Protein AF-0000000084917256 (afdb_homodimer)

Sequence (448 aa):
MGSKNKLKRFNENATFSNVIQPTREEVVNGELEMRGKWNKEFFKNNNPIVLELGCGKGEYTVGLAEKYPEKNFIGIDIKGARFWRGAKTAVENNMNNVGFLRTQIELIEHCFAENEVDEIWITFPDPQIKYKRTKHRMTNAAFLQRYKKILKPNGLMHLKTDSEFMHGYTLGLLHGEGHEVLYANHNVYKNEGAPEVVTSIQTFYEKQYLEINKPITYIQFKIKMGSKNKLKRFNENATFSNVIQPTREEVVNGELEMRGKWNKEFFKNNNPIVLELGCGKGEYTVGLAEKYPEKNFIGIDIKGARFWRGAKTAVENNMNNVGFLRTQIELIEHCFAENEVDEIWITFPDPQIKYKRTKHRMTNAAFLQRYKKILKPNGLMHLKTDSEFMHGYTLGLLHGEGHEVLYANHNVYKNEGAPEVVTSIQTFYEKQYLEINKPITYIQFKIK

Secondary structure (DSSP, 8-state):
-HHHHHHHHHHHHTT-TTEE---HHHHHTT--TTTT-IIIIII-S---EEEEES-TTSHHHHHHHHH-TTSEEEEEES-GGGGHHHHHHHHHTT-TTEEEEES-GGGHHHHS-TT-EEEEEEES-----SGGGGGG-TTSHHHHHHHHHHEEEEEEEEEEES-HHHHHHHHHHHHHHT-EEEEEES-TTTSTT--HHHHH---HHHHHHHHTT---EEEEEE--/-HHHHHHHHHHHHTT-TTEE---HHHHHTT--TTTT-IIIIII-S---EEEEES-TTSHHHHHHHHH-TTSEEEEEES-GGGGHHHHHHHHHTT-TTEEEEES-GGGHHHHS-TT-EEEEEEES-----SGGGGGG-TTSHHHHHHHHHHEEEEEEEEEEES-HHHHHHHHHHHHHHT-EEEEEES-TTTSTT--HHHHH---HHHHHHHHTT---EEEEEE--

Nearest PDB structures (foldseek):
  1yzh-assembly1_A  TM=9.247E-01  e=1.009E-20  Streptococcus pneumoniae
  7nzj-assembly3_E  TM=9.038E-01  e=6.816E-20  Bacillus subtilis subsp. subtilis str. 168
  3dxz-assembly1_A  TM=8.456E-01  e=1.401E-15  Escherichia coli K-12
  3dxy-assembly1_A  TM=8.171E-01  e=1.494E-15  Escherichia coli K-12
  8cti-assembly1_A  TM=7.854E-01  e=2.119E-12  Homo sapiens

Foldseek 3Di:
DVVVLLVVLLVVLVVFLQEAEDDPCCLVVLNQPCAAPCQCPQLNHDAAEEEEEQCFLVQLQLVVCVVCVSHAYEYEEQRSSRNSNVRVVCVVVVRSRYHYYHDDLLSVLSNYAFQRHQEYEYAADDLLLDPVCLVVGCLHPSNLVSVNRRHHDVGKYKYKHLDPSSLVVNVVRCVVVVWFWPDKDFAPVPDDDDDPSNVVRADPVRVVCVVVPRGIIMTMTGDD/DVVVLLVVLVVVLVVFLQEAEDDPCCLVVLNQPCAAPCQCPQLNHDAAEEEEEQCFLVQLQLLVCVVCVSHAYEYEEQRSSRNSNVRVVCVVVVRSRYHYYHDDLLSVLSNYAFQRHQEYEYAADDLLLDPVCLVVGCLHPSNLVSVNRRHHDVRKYKYKHLDPSSLVVNVVRCVVVVWFWPDKDFAPVPDDDDDPSNVVRADPVRVVCVVVPRGIIMTMTGGD

InterPro domains:
  IPR003358 tRNA (guanine-N-7) methyltransferase, Trmb type [PF02390] (47-216)
  IPR003358 tRNA (guanine-N-7) methyltransferase, Trmb type [PS51625] (7-223)
  IPR003358 tRNA (guanine-N-7) methyltransferase, Trmb type [PTHR23417] (37-216)
  IPR003358 tRNA (guanine-N-7) methyltransferase, Trmb type [TIGR00091] (37-217)
  IPR029063 S-adenosyl-L-methionine-dependent methyltransferase superfamily [G3DSA:3.40.50.150] (6-223)
  IPR029063 S-adenosyl-L-methionine-dependent methyltransferase superfamily [SSF53335] (41-216)
  IPR055361 tRNA (guanine-N(7)-)-methyltransferase TrmB, bacteria [MF_01057] (8-224)

Solvent-accessible surface area (backbone atoms only — not comparable to full-atom values): 23284 Å² total; per-residue (Å²): 110,71,65,64,55,39,53,51,37,42,56,50,41,73,69,38,89,47,45,47,71,63,53,70,66,38,34,77,69,62,60,49,77,48,40,72,28,45,38,63,71,71,54,64,46,86,50,53,33,32,36,27,48,60,31,49,44,15,54,58,43,51,47,48,27,70,75,36,71,74,32,28,27,36,22,27,25,63,58,52,46,41,28,32,60,28,51,49,51,33,58,76,67,68,45,70,36,51,36,35,38,31,43,59,75,92,48,47,58,46,56,37,29,72,49,58,30,40,33,40,35,37,52,57,66,72,54,46,78,54,62,92,38,46,89,68,23,77,69,32,72,71,45,47,55,43,50,53,51,19,28,25,91,83,23,41,38,36,42,37,33,65,46,50,32,44,54,19,20,42,54,15,25,34,58,40,60,62,35,48,74,77,44,62,38,72,27,51,91,81,43,86,84,58,61,64,70,71,73,71,54,74,41,77,66,52,53,57,38,50,73,72,68,47,51,42,26,38,38,35,32,32,83,116,110,72,65,64,54,39,53,50,37,42,56,50,39,74,70,39,88,46,46,44,72,62,52,72,64,38,34,77,69,61,60,48,77,49,38,72,26,46,39,63,71,71,52,64,45,86,50,53,33,33,38,27,50,60,30,50,45,15,53,60,42,51,47,49,29,70,76,35,71,76,30,28,26,35,22,28,25,64,56,52,49,42,28,32,62,28,52,50,51,33,59,76,66,68,44,68,35,52,36,36,38,31,42,58,73,93,48,45,56,47,56,37,29,73,50,58,31,40,33,41,35,37,53,57,67,71,54,46,78,53,62,92,37,45,88,70,24,78,69,33,72,70,45,47,54,43,49,53,50,20,29,25,94,84,23,42,38,34,40,36,34,65,46,50,31,43,54,19,19,43,53,16,24,35,59,39,61,61,36,48,73,77,42,64,40,73,26,50,90,81,44,85,84,59,62,63,69,72,73,72,56,73,41,76,67,52,52,57,37,50,75,71,69,46,50,40,25,40,38,33,32,32,83,116

Structure (mmCIF, N/CA/C/O backbone):
data_AF-0000000084917256-model_v1
#
loop_
_entity.id
_entity.type
_entity.pdbx_description
1 polymer 'tRNA (guanine-N(7)-)-methyltransferase'
#
loop_
_atom_site.group_PDB
_atom_site.id
_atom_site.type_symbol
_atom_site.label_atom_id
_atom_site.label_alt_id
_atom_site.label_comp_id
_atom_site.label_asym_id
_atom_site.label_entity_id
_atom_site.label_seq_id
_atom_site.pdbx_PDB_ins_code
_atom_site.Cartn_x
_atom_site.Cartn_y
_atom_site.Cartn_z
_atom_site.occupancy
_atom_site.B_iso_or_equiv
_atom_site.auth_seq_id
_atom_site.auth_comp_id
_atom_site.auth_asym_id
_atom_site.auth_atom_id
_atom_site.pdbx_PDB_model_num
ATOM 1 N N . MET A 1 1 ? -22.266 -17.672 -28.031 1 54 1 MET A N 1
ATOM 2 C CA . MET A 1 1 ? -21.016 -18.141 -28.625 1 54 1 MET A CA 1
ATOM 3 C C . MET A 1 1 ? -19.922 -18.234 -27.578 1 54 1 MET A C 1
ATOM 5 O O . MET A 1 1 ? -19.188 -19.234 -27.516 1 54 1 MET A O 1
ATOM 9 N N . GLY A 1 2 ? -19.906 -17.297 -26.625 1 59.81 2 GLY A N 1
ATOM 10 C CA . GLY A 1 2 ? -18.953 -17.312 -25.531 1 59.81 2 GLY A CA 1
ATOM 11 C C . GLY A 1 2 ? -19.156 -18.469 -24.578 1 59.81 2 GLY A C 1
ATOM 12 O O . GLY A 1 2 ? -18.188 -19.156 -24.219 1 59.81 2 GLY A O 1
ATOM 13 N N . SER A 1 3 ? -20.469 -18.781 -24.328 1 68.38 3 SER A N 1
ATOM 14 C CA . SER A 1 3 ? -20.766 -19.828 -23.344 1 68.38 3 SER A CA 1
ATOM 15 C C . SER A 1 3 ? -20.5 -21.219 -23.906 1 68.38 3 SER A C 1
ATOM 17 O O . SER A 1 3 ? -19.938 -22.062 -23.203 1 68.38 3 SER A O 1
ATOM 19 N N . LYS A 1 4 ? -20.891 -21.422 -25.188 1 68.56 4 LYS A N 1
ATOM 20 C CA . LYS A 1 4 ? -20.703 -22.703 -25.844 1 68.56 4 LYS A CA 1
ATOM 21 C C . LYS A 1 4 ? -19.219 -23.062 -25.969 1 68.56 4 LYS A C 1
ATOM 23 O O . LYS A 1 4 ? -18.828 -24.203 -25.734 1 68.56 4 LYS A O 1
ATOM 28 N N . ASN A 1 5 ? -18.312 -22.219 -26.281 1 77.62 5 ASN A N 1
ATOM 29 C CA . ASN A 1 5 ? -16.859 -22.391 -26.359 1 77.62 5 ASN A CA 1
ATOM 30 C C . ASN A 1 5 ? -16.25 -22.656 -25 1 77.62 5 ASN A C 1
ATOM 32 O O . ASN A 1 5 ? -15.32 -23.453 -24.859 1 77.62 5 ASN A O 1
ATOM 36 N N . LYS A 1 6 ? -16.812 -22.047 -24.047 1 76.44 6 LYS A N 1
ATOM 37 C CA . LYS A 1 6 ? -16.344 -22.234 -22.672 1 76.44 6 LYS A CA 1
ATOM 38 C C . LYS A 1 6 ? -16.562 -23.672 -22.219 1 76.44 6 LYS A C 1
ATOM 40 O O . LYS A 1 6 ? -15.672 -24.281 -21.609 1 76.44 6 LYS A O 1
ATOM 45 N N . LEU A 1 7 ? -17.656 -24.188 -22.438 1 77.75 7 LEU A N 1
ATOM 46 C CA . LEU A 1 7 ? -17.984 -25.562 -22.031 1 77.75 7 LEU A CA 1
ATOM 47 C C . LEU A 1 7 ? -17.094 -26.562 -22.766 1 77.75 7 LEU A C 1
ATOM 49 O O . LEU A 1 7 ? -16.672 -27.562 -22.172 1 77.75 7 LEU A O 1
ATOM 53 N N . LYS A 1 8 ? -16.891 -26.359 -23.953 1 82.25 8 LYS A N 1
ATOM 54 C CA . LYS A 1 8 ? -16.016 -27.234 -24.734 1 82.25 8 LYS A CA 1
ATOM 55 C C . LYS A 1 8 ? -14.609 -27.266 -24.172 1 82.25 8 LYS A C 1
ATOM 57 O O . LYS A 1 8 ? -14.023 -28.328 -24 1 82.25 8 LYS A O 1
ATOM 62 N N . ARG A 1 9 ? -14.062 -26.172 -23.922 1 82.88 9 ARG A N 1
ATOM 63 C CA . ARG A 1 9 ? -12.727 -26.078 -23.344 1 82.88 9 ARG A CA 1
ATOM 64 C C . ARG A 1 9 ? -12.672 -26.766 -21.984 1 82.88 9 ARG A C 1
ATOM 66 O O . ARG A 1 9 ? -11.703 -27.484 -21.688 1 82.88 9 ARG A O 1
ATOM 73 N N . PHE A 1 10 ? -13.727 -26.516 -21.266 1 82.94 10 PHE A N 1
ATOM 74 C CA . PHE A 1 10 ? -13.797 -27.125 -19.938 1 82.94 10 PHE A CA 1
ATOM 75 C C . PHE A 1 10 ? -13.758 -28.656 -20.047 1 82.94 10 PHE A C 1
ATOM 77 O O . PHE A 1 10 ? -13.023 -29.312 -19.312 1 82.94 10 PHE A O 1
ATOM 84 N N . ASN A 1 11 ? -14.461 -29.109 -20.953 1 83.69 11 ASN A N 1
ATOM 85 C CA . ASN A 1 11 ? -14.508 -30.547 -21.141 1 83.69 11 ASN A CA 1
ATOM 86 C C . ASN A 1 11 ? -13.188 -31.094 -21.672 1 83.69 11 ASN A C 1
ATOM 88 O O . ASN A 1 11 ? -12.766 -32.188 -21.281 1 83.69 11 ASN A O 1
ATOM 92 N N . GLU A 1 12 ? -12.609 -30.406 -22.5 1 85.81 12 GLU A N 1
ATOM 93 C CA . GLU A 1 12 ? -11.328 -30.844 -23.047 1 85.81 12 GLU A CA 1
ATOM 94 C C . GLU A 1 12 ? -10.242 -30.859 -21.984 1 85.81 12 GLU A C 1
ATOM 96 O O . GLU A 1 12 ? -9.32 -31.688 -22.047 1 85.81 12 GLU A O 1
ATOM 101 N N . ASN A 1 13 ? -10.312 -29.938 -21.078 1 86 13 ASN A N 1
ATOM 102 C CA . ASN A 1 13 ? -9.359 -29.922 -19.969 1 86 13 ASN A CA 1
ATOM 103 C C . ASN A 1 13 ? -9.297 -31.281 -19.281 1 86 13 ASN A C 1
ATOM 105 O O . ASN A 1 13 ? -8.227 -31.703 -18.844 1 86 13 ASN A O 1
ATOM 109 N N . ALA A 1 14 ? -10.445 -31.859 -19.203 1 85.88 14 ALA A N 1
ATOM 110 C CA . ALA A 1 14 ? -10.531 -33.125 -18.484 1 85.88 14 ALA A CA 1
ATOM 111 C C . ALA A 1 14 ? -9.742 -34.219 -19.203 1 85.88 14 ALA A C 1
ATOM 113 O O . ALA A 1 14 ? -9.398 -35.25 -18.594 1 85.88 14 ALA A O 1
ATOM 114 N N . THR A 1 15 ? -9.383 -33.969 -20.406 1 88 15 THR A N 1
ATOM 115 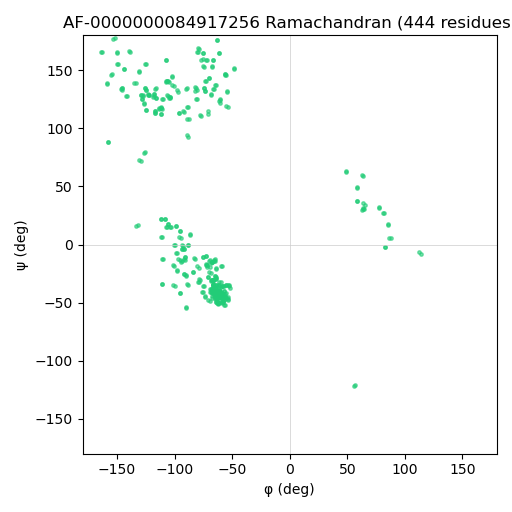C CA . THR A 1 15 ? -8.688 -34.969 -21.188 1 88 15 THR A CA 1
ATOM 116 C C . THR A 1 15 ? -7.176 -34.781 -21.109 1 88 15 THR A C 1
ATOM 118 O O . THR A 1 15 ? -6.402 -35.656 -21.5 1 88 15 THR A O 1
ATOM 121 N N . PHE A 1 16 ? -6.781 -33.688 -20.625 1 92.31 16 PHE A N 1
ATOM 122 C CA . PHE A 1 16 ? -5.355 -33.375 -20.562 1 92.31 16 PHE A CA 1
ATOM 123 C C . PHE A 1 16 ? -4.715 -34.062 -19.344 1 92.31 16 PHE A C 1
ATOM 125 O O . PHE A 1 16 ? -5.238 -33.969 -18.234 1 92.31 16 PHE A O 1
ATOM 132 N N . SER A 1 17 ? -3.594 -34.688 -19.562 1 93 17 SER A N 1
ATOM 133 C CA . SER A 1 17 ? -2.879 -35.375 -18.484 1 93 17 SER A CA 1
ATOM 134 C C . SER A 1 17 ? -2.254 -34.344 -17.531 1 93 17 SER A C 1
ATOM 136 O O . SER A 1 17 ? -1.894 -34.719 -16.406 1 93 17 SER A O 1
ATOM 138 N N . ASN A 1 18 ? -2.096 -33.156 -17.969 1 97.38 18 ASN A N 1
ATOM 139 C CA . ASN A 1 18 ? -1.407 -32.156 -17.156 1 97.38 18 ASN A CA 1
ATOM 140 C C . ASN A 1 18 ? -2.395 -31.25 -16.422 1 97.38 18 ASN A C 1
ATOM 142 O O . ASN A 1 18 ? -2.033 -30.156 -15.977 1 97.38 18 ASN A O 1
ATOM 146 N N . VAL A 1 19 ? -3.693 -31.672 -16.344 1 97.56 19 VAL A N 1
ATOM 147 C CA . VAL A 1 19 ? -4.719 -30.875 -15.688 1 97.56 19 VAL A CA 1
ATOM 148 C C . VAL A 1 19 ? -5.359 -31.688 -14.562 1 97.56 19 VAL A C 1
ATOM 150 O O . VAL A 1 19 ? -5.727 -32.844 -14.758 1 97.56 19 VAL A O 1
ATOM 153 N N . ILE A 1 20 ? -5.402 -31.125 -13.43 1 97.12 20 ILE A N 1
ATOM 154 C CA . ILE A 1 20 ? -6.105 -31.703 -12.281 1 97.12 20 ILE A CA 1
ATOM 155 C C . ILE A 1 20 ? -7.266 -30.781 -11.883 1 97.12 20 ILE A C 1
ATOM 157 O O . ILE A 1 20 ? -7.074 -29.594 -11.664 1 97.12 20 ILE A O 1
ATOM 161 N N . GLN A 1 21 ? -8.5 -31.312 -11.805 1 96 21 GLN A N 1
ATOM 162 C CA . GLN A 1 21 ? -9.688 -30.516 -11.508 1 96 21 GLN A CA 1
ATOM 163 C C . GLN A 1 21 ? -10.508 -31.172 -10.391 1 96 21 GLN A C 1
ATOM 165 O O . GLN A 1 21 ? -11.641 -31.609 -10.625 1 96 21 GLN A O 1
ATOM 170 N N . PRO A 1 22 ? -10.023 -31.094 -9.234 1 96.25 22 PRO A N 1
ATOM 171 C CA . PRO A 1 22 ? -10.797 -31.656 -8.125 1 96.25 22 PRO A CA 1
ATOM 172 C C . PRO A 1 22 ? -12.023 -30.797 -7.777 1 96.25 22 PRO A C 1
ATOM 174 O O . PRO A 1 22 ? -12.062 -29.609 -8.094 1 96.25 22 PRO A O 1
ATOM 177 N N . THR A 1 23 ? -13.062 -31.453 -7.086 1 95.44 23 THR A N 1
ATOM 178 C CA . THR A 1 23 ? -14.156 -30.688 -6.488 1 95.44 23 THR A CA 1
ATOM 179 C C . THR A 1 23 ? -13.695 -30 -5.199 1 95.44 23 THR A C 1
ATOM 181 O O . THR A 1 23 ? -12.703 -30.406 -4.598 1 95.44 23 THR A O 1
ATOM 184 N N . ARG A 1 24 ? -14.445 -29.016 -4.883 1 95.62 24 ARG A N 1
ATOM 185 C CA . ARG A 1 24 ? -14.164 -28.344 -3.617 1 95.62 24 ARG A CA 1
ATOM 186 C C . ARG A 1 24 ? -14.188 -29.344 -2.459 1 95.62 24 ARG A C 1
ATOM 188 O O . ARG A 1 24 ? -13.328 -29.281 -1.574 1 95.62 24 ARG A O 1
ATOM 195 N N . GLU A 1 25 ? -15.094 -30.219 -2.416 1 96 25 GLU A N 1
ATOM 196 C CA . GLU A 1 25 ? -15.25 -31.219 -1.363 1 96 25 GLU A CA 1
ATOM 197 C C . GLU A 1 25 ? -14.031 -32.156 -1.292 1 96 25 GLU A C 1
ATOM 199 O O . GLU A 1 25 ? -13.547 -32.438 -0.203 1 96 25 GLU A O 1
ATOM 204 N N . GLU A 1 26 ? -13.578 -32.531 -2.426 1 96.31 26 GLU A N 1
ATOM 205 C CA . GLU A 1 26 ? -12.398 -33.375 -2.473 1 96.31 26 GLU A CA 1
ATOM 206 C C . GLU A 1 26 ? -11.188 -32.688 -1.853 1 96.31 26 GLU A C 1
ATOM 208 O O . GLU A 1 26 ? -10.414 -33.312 -1.124 1 96.31 26 GLU A O 1
ATOM 213 N N . VAL A 1 27 ? -11.055 -31.406 -2.125 1 96.62 27 VAL A N 1
ATOM 214 C CA . VAL A 1 27 ? -9.914 -30.641 -1.64 1 96.62 27 VAL A CA 1
ATOM 215 C C . VAL A 1 27 ? -10.031 -30.453 -0.129 1 96.62 27 VAL A C 1
ATOM 217 O O . VAL A 1 27 ? -9.094 -30.766 0.614 1 96.62 27 VAL A O 1
ATOM 220 N N . VAL A 1 28 ? -11.172 -30.062 0.343 1 96.06 28 VAL A N 1
ATOM 221 C CA . VAL A 1 28 ? -11.398 -29.734 1.747 1 96.06 28 VAL A CA 1
ATOM 222 C C . VAL A 1 28 ? -11.312 -31 2.596 1 96.06 28 VAL A C 1
ATOM 224 O O . VAL A 1 28 ? -10.82 -30.969 3.727 1 96.06 28 VAL A O 1
ATOM 227 N N . ASN A 1 29 ? -11.695 -32.125 2.025 1 95.81 29 ASN A N 1
ATOM 228 C CA . ASN A 1 29 ? -11.711 -33.375 2.764 1 95.81 29 ASN A CA 1
ATOM 229 C C . ASN A 1 29 ? -10.367 -34.094 2.691 1 95.81 29 ASN A C 1
ATOM 231 O O . ASN A 1 29 ? -10.211 -35.188 3.203 1 95.81 29 ASN A O 1
ATOM 235 N N . GLY A 1 30 ? -9.492 -33.531 2.023 1 93.38 30 GLY A N 1
ATOM 236 C CA . GLY A 1 30 ? -8.164 -34.094 1.937 1 93.38 30 GLY A CA 1
ATOM 237 C C . GLY A 1 30 ? -8.094 -35.281 0.975 1 93.38 30 GLY A C 1
ATOM 238 O O . GLY A 1 30 ? -7.293 -36.188 1.168 1 93.38 30 GLY A O 1
ATOM 239 N N . GLU A 1 31 ? -8.898 -35.25 -0.053 1 92.12 31 GLU A N 1
ATOM 240 C CA . GLU A 1 31 ? -8.984 -36.375 -0.977 1 92.12 31 GLU A CA 1
ATOM 241 C C . GLU A 1 31 ? -8.172 -36.125 -2.24 1 92.12 31 GLU A C 1
ATOM 243 O O . GLU A 1 31 ? -8.094 -36.969 -3.121 1 92.12 31 GLU A O 1
ATOM 248 N N . LEU A 1 32 ? -7.547 -35 -2.35 1 94.88 32 LEU A N 1
ATOM 249 C CA . LEU A 1 32 ? -6.664 -34.781 -3.484 1 94.88 32 LEU A CA 1
ATOM 250 C C . LEU A 1 32 ? -5.402 -35.625 -3.383 1 94.88 32 LEU A C 1
ATOM 252 O O . LEU A 1 32 ? -4.531 -35.344 -2.551 1 94.88 32 LEU A O 1
ATOM 256 N N . GLU A 1 33 ? -5.191 -36.531 -4.227 1 92.69 33 GLU A N 1
ATOM 257 C CA . GLU A 1 33 ? -4.129 -37.531 -4.164 1 92.69 33 GLU A CA 1
ATOM 258 C C . GLU A 1 33 ? -2.762 -36.906 -4.391 1 92.69 33 GLU A C 1
ATOM 260 O O . GLU A 1 33 ? -1.751 -37.406 -3.885 1 92.69 33 GLU A O 1
ATOM 265 N N . MET A 1 34 ? -2.746 -35.812 -5.027 1 95.75 34 MET A N 1
ATOM 266 C CA . MET A 1 34 ? -1.479 -35.219 -5.426 1 95.75 34 MET A CA 1
ATOM 267 C C . MET A 1 34 ? -0.834 -34.469 -4.25 1 95.75 34 MET A C 1
ATOM 269 O O . MET A 1 34 ? 0.359 -34.188 -4.281 1 95.75 34 MET A O 1
ATOM 273 N N . ARG A 1 35 ? -1.584 -34.125 -3.225 1 97.31 35 ARG A N 1
ATOM 274 C CA . ARG A 1 35 ? -1.046 -33.375 -2.078 1 97.31 35 ARG A CA 1
ATOM 275 C C . ARG A 1 35 ? 0.147 -34.125 -1.477 1 97.31 35 ARG A C 1
ATOM 277 O O . ARG A 1 35 ? 0.017 -35.25 -1.023 1 97.31 35 ARG A O 1
ATOM 284 N N . GLY A 1 36 ? 1.299 -33.531 -1.47 1 97.69 36 GLY A N 1
ATOM 285 C CA . GLY A 1 36 ? 2.521 -34.125 -0.964 1 97.69 36 GLY A CA 1
ATOM 286 C C . GLY A 1 36 ? 3.209 -35.031 -1.978 1 97.69 36 GLY A C 1
ATOM 287 O O . GLY A 1 36 ? 4.273 -35.594 -1.7 1 97.69 36 GLY A O 1
ATOM 288 N N . LYS A 1 37 ? 2.609 -35.188 -3.123 1 97.88 37 LYS A N 1
ATOM 289 C CA . LYS A 1 37 ? 3.133 -36.156 -4.082 1 97.88 37 LYS A CA 1
ATOM 290 C C . LYS A 1 37 ? 3.238 -35.531 -5.477 1 97.88 37 LYS A C 1
ATOM 292 O O . LYS A 1 37 ? 3.283 -36.25 -6.477 1 97.88 37 LYS A O 1
ATOM 297 N N . TRP A 1 38 ? 3.195 -34.219 -5.578 1 98.5 38 TRP A N 1
ATOM 298 C CA . TRP A 1 38 ? 3.242 -33.562 -6.887 1 98.5 38 TRP A CA 1
ATOM 299 C C . TRP A 1 38 ? 4.508 -33.969 -7.641 1 98.5 38 TRP A C 1
ATOM 301 O O . TRP A 1 38 ? 4.453 -34.312 -8.828 1 98.5 38 TRP A O 1
ATOM 311 N N . ASN A 1 39 ? 5.664 -33.906 -6.93 1 98.31 39 ASN A N 1
ATOM 312 C CA . ASN A 1 39 ? 6.926 -34.281 -7.562 1 98.31 39 ASN A CA 1
ATOM 313 C C . ASN A 1 39 ? 6.922 -35.75 -8 1 98.31 39 ASN A C 1
ATOM 315 O O . ASN A 1 39 ? 7.113 -36.062 -9.18 1 98.31 39 ASN A O 1
ATOM 319 N N . LYS A 1 40 ? 6.578 -36.594 -7.121 1 97.62 40 LYS A N 1
ATOM 320 C CA . LYS A 1 40 ? 6.711 -38.031 -7.344 1 97.62 40 LYS A CA 1
ATOM 321 C C . LYS A 1 40 ? 5.656 -38.531 -8.32 1 97.62 40 LYS A C 1
ATOM 323 O O . LYS A 1 40 ? 5.973 -39.281 -9.25 1 97.62 40 LYS A O 1
ATOM 328 N N . GLU A 1 41 ? 4.434 -38.125 -8.18 1 97.38 41 GLU A N 1
ATOM 329 C CA . GLU A 1 41 ? 3.334 -38.781 -8.891 1 97.38 41 GLU A CA 1
ATOM 330 C C . GLU A 1 41 ? 2.914 -37.969 -10.117 1 97.38 41 GLU A C 1
ATOM 332 O O . GLU A 1 41 ? 2.5 -38.531 -11.125 1 97.38 41 GLU A O 1
ATOM 337 N N . PHE A 1 42 ? 2.971 -36.688 -10.047 1 97.62 42 PHE A N 1
ATOM 338 C CA . PHE A 1 42 ? 2.512 -35.875 -11.164 1 97.62 42 PHE A CA 1
ATOM 339 C C . PHE A 1 42 ? 3.654 -35.594 -12.133 1 97.62 42 PHE A C 1
ATOM 341 O O . PHE A 1 42 ? 3.564 -35.906 -13.32 1 97.62 42 PHE A O 1
ATOM 348 N N . PHE A 1 43 ? 4.719 -35.062 -11.602 1 98.38 43 PHE A N 1
ATOM 349 C CA . PHE A 1 43 ? 5.816 -34.625 -12.453 1 98.38 43 PHE A CA 1
ATOM 350 C C . PHE A 1 43 ? 6.82 -35.75 -12.664 1 98.38 43 PHE A C 1
ATOM 352 O O . PHE A 1 43 ? 7.621 -35.719 -13.602 1 98.38 43 PHE A O 1
ATOM 359 N N . LYS A 1 44 ? 6.926 -36.75 -11.688 1 97.75 44 LYS A N 1
ATOM 360 C CA . LYS A 1 44 ? 7.812 -37.906 -11.742 1 97.75 44 LYS A CA 1
ATOM 361 C C . LYS A 1 44 ? 9.273 -37.469 -11.727 1 97.75 44 LYS A C 1
ATOM 363 O O . LYS A 1 44 ? 10.094 -38 -12.484 1 97.75 44 LYS A O 1
ATOM 368 N N . ASN A 1 45 ? 9.594 -36.438 -11.016 1 98.19 45 ASN A N 1
ATOM 369 C CA . ASN A 1 45 ? 10.938 -35.938 -10.742 1 98.19 45 ASN A CA 1
ATOM 370 C C . ASN A 1 45 ? 11 -35.156 -9.422 1 98.19 45 ASN A C 1
ATOM 372 O O . ASN A 1 45 ? 9.992 -35.031 -8.727 1 98.19 45 ASN A O 1
ATOM 376 N N . ASN A 1 46 ? 12.234 -34.688 -9.031 1 97.94 46 ASN A N 1
ATOM 377 C CA . ASN A 1 46 ? 12.398 -34.031 -7.75 1 97.94 46 ASN A CA 1
ATOM 378 C C . ASN A 1 46 ? 12.727 -32.531 -7.93 1 97.94 46 ASN A C 1
ATOM 380 O O . ASN A 1 46 ? 13.344 -31.922 -7.059 1 97.94 46 ASN A O 1
ATOM 384 N N . ASN A 1 47 ? 12.383 -31.969 -9.062 1 98.56 47 ASN A N 1
ATOM 385 C CA . ASN A 1 47 ? 12.664 -30.562 -9.32 1 98.56 47 ASN A CA 1
ATOM 386 C C . ASN A 1 47 ? 11.844 -29.641 -8.422 1 98.56 47 ASN A C 1
ATOM 388 O O . ASN A 1 47 ? 10.773 -30.047 -7.941 1 98.56 47 ASN A O 1
ATOM 392 N N . PRO A 1 48 ? 12.383 -28.469 -8.164 1 98.75 48 PRO A N 1
ATOM 393 C CA . PRO A 1 48 ? 11.609 -27.516 -7.367 1 98.75 48 PRO A CA 1
ATOM 394 C C . PRO A 1 48 ? 10.242 -27.219 -7.98 1 98.75 48 PRO A C 1
ATOM 396 O O . PRO A 1 48 ? 10.117 -27.125 -9.203 1 98.75 48 PRO A O 1
ATOM 399 N N . ILE A 1 49 ? 9.234 -26.969 -7.133 1 98.88 49 ILE A N 1
ATOM 400 C CA . ILE A 1 49 ? 7.879 -26.672 -7.586 1 98.88 49 ILE A CA 1
ATOM 401 C C . ILE A 1 49 ? 7.598 -25.172 -7.441 1 98.88 49 ILE A C 1
ATOM 403 O O . ILE A 1 49 ? 7.789 -24.609 -6.363 1 98.88 49 ILE A O 1
ATOM 407 N N . VAL A 1 50 ? 7.172 -24.562 -8.492 1 98.88 50 VAL A N 1
ATOM 408 C CA . VAL A 1 50 ? 6.797 -23.156 -8.539 1 98.88 50 VAL A CA 1
ATOM 409 C C . VAL A 1 50 ? 5.316 -23.031 -8.906 1 98.88 50 VAL A C 1
ATOM 411 O O . VAL A 1 50 ? 4.855 -23.625 -9.883 1 98.88 50 VAL A O 1
ATOM 414 N N . LEU A 1 51 ? 4.582 -22.25 -8.117 1 98.94 51 LEU A N 1
ATOM 415 C CA . LEU A 1 51 ? 3.168 -22.016 -8.391 1 98.94 51 LEU A CA 1
ATOM 416 C C . LEU A 1 51 ? 2.953 -20.656 -9.023 1 98.94 51 LEU A C 1
ATOM 418 O O . LEU A 1 51 ? 3.652 -19.688 -8.688 1 98.94 51 LEU A O 1
ATOM 422 N N . GLU A 1 52 ? 2.029 -20.594 -9.898 1 98.69 52 GLU A N 1
ATOM 423 C CA . GLU A 1 52 ? 1.428 -19.312 -10.289 1 98.69 52 GLU A CA 1
ATOM 424 C C . GLU A 1 52 ? -0.037 -19.25 -9.867 1 98.69 52 GLU A C 1
ATOM 426 O O . GLU A 1 52 ? -0.867 -20.016 -10.359 1 98.69 52 GLU A O 1
ATOM 431 N N . LEU A 1 53 ? -0.371 -18.312 -8.992 1 98.56 53 LEU A N 1
ATOM 432 C CA . LEU A 1 53 ? -1.735 -18.156 -8.5 1 98.56 53 LEU A CA 1
ATOM 433 C C . LEU A 1 53 ? -2.521 -17.188 -9.383 1 98.56 53 LEU A C 1
ATOM 435 O O . LEU A 1 53 ? -2.053 -16.078 -9.672 1 98.56 53 LEU A O 1
ATOM 439 N N . GLY A 1 54 ? -3.748 -17.562 -9.742 1 96.75 54 GLY A N 1
ATOM 440 C CA . GLY A 1 54 ? -4.504 -16.781 -10.711 1 96.75 54 GLY A CA 1
ATOM 441 C C . GLY A 1 54 ? -3.852 -16.734 -12.078 1 96.75 54 GLY A C 1
ATOM 442 O O . GLY A 1 54 ? -3.641 -15.648 -12.633 1 96.75 54 GLY A O 1
ATOM 443 N N . CYS A 1 55 ? -3.668 -17.938 -12.695 1 96.94 55 CYS A N 1
ATOM 444 C CA . CYS A 1 55 ? -2.785 -18.047 -13.852 1 96.94 55 CYS A CA 1
ATOM 445 C C . CYS A 1 55 ? -3.508 -17.641 -15.133 1 96.94 55 CYS A C 1
ATOM 447 O O . CYS A 1 55 ? -2.877 -17.453 -16.172 1 96.94 55 CYS A O 1
ATOM 449 N N . GLY A 1 56 ? -4.836 -17.484 -15.086 1 94.56 56 GLY A N 1
ATOM 450 C CA . GLY A 1 56 ? -5.551 -17.141 -16.297 1 94.56 56 GLY A CA 1
ATOM 451 C C . GLY A 1 56 ? -5.32 -18.109 -17.438 1 94.56 56 GLY A C 1
ATOM 452 O O . GLY A 1 56 ? -5.496 -19.312 -17.281 1 94.56 56 GLY A O 1
ATOM 453 N N . LYS A 1 57 ? -4.828 -17.672 -18.562 1 94.19 57 LYS A N 1
ATOM 454 C CA . LYS A 1 57 ? -4.598 -18.516 -19.734 1 94.19 57 LYS A CA 1
ATOM 455 C C . LYS A 1 57 ? -3.369 -19.391 -19.547 1 94.19 57 LYS A C 1
ATOM 457 O O . LYS A 1 57 ? -3.115 -20.297 -20.359 1 94.19 57 LYS A O 1
ATOM 462 N N . GLY A 1 58 ? -2.602 -19.141 -18.531 1 96.19 58 GLY A N 1
ATOM 463 C CA . GLY A 1 58 ? -1.438 -19.969 -18.234 1 96.19 58 GLY A CA 1
ATOM 464 C C . GLY A 1 58 ? -0.201 -19.547 -19.016 1 96.19 58 GLY A C 1
ATOM 465 O O . GLY A 1 58 ? 0.764 -20.312 -19.109 1 96.19 58 GLY A O 1
ATOM 466 N N . GLU A 1 59 ? -0.218 -18.328 -19.547 1 95.06 59 GLU A N 1
ATOM 467 C CA . GLU A 1 59 ? 0.898 -17.859 -20.359 1 95.06 59 GLU A CA 1
ATOM 468 C C . GLU A 1 59 ? 2.172 -17.734 -19.531 1 95.06 59 GLU A C 1
ATOM 470 O O . GLU A 1 59 ? 3.254 -18.109 -19.984 1 95.06 59 GLU A O 1
ATOM 475 N N . TYR A 1 60 ? 2.016 -17.188 -18.391 1 96.31 60 TYR A N 1
ATOM 476 C CA . TYR A 1 60 ? 3.189 -17 -17.547 1 96.31 60 TYR A CA 1
ATOM 477 C C . TYR A 1 60 ? 3.719 -18.344 -17.047 1 96.31 60 TYR A C 1
ATOM 479 O O . TYR A 1 60 ? 4.93 -18.578 -17.031 1 96.31 60 TYR A O 1
ATOM 487 N N . THR A 1 61 ? 2.867 -19.25 -16.672 1 97.81 61 THR A N 1
ATOM 488 C CA . THR A 1 61 ? 3.244 -20.594 -16.25 1 97.81 61 THR A CA 1
ATOM 489 C C . THR A 1 61 ? 4.051 -21.297 -17.328 1 97.81 61 THR A C 1
ATOM 491 O O . THR A 1 61 ? 5.156 -21.797 -17.062 1 97.81 61 THR A O 1
ATOM 494 N N . VAL A 1 62 ? 3.508 -21.312 -18.531 1 97.75 62 VAL A N 1
ATOM 495 C CA . VAL A 1 62 ? 4.148 -21.984 -19.656 1 97.75 62 VAL A CA 1
ATOM 496 C C . VAL A 1 62 ? 5.469 -21.297 -19.984 1 97.75 62 VAL A C 1
ATOM 498 O O . VAL A 1 62 ? 6.484 -21.953 -20.219 1 97.75 62 VAL A O 1
ATOM 501 N N . GLY A 1 63 ? 5.469 -19.953 -19.984 1 96.5 63 GLY A N 1
ATOM 502 C CA . GLY A 1 63 ? 6.684 -19.203 -20.234 1 96.5 63 GLY A CA 1
ATOM 503 C C . GLY A 1 63 ? 7.793 -19.484 -19.25 1 96.5 63 GLY A C 1
ATOM 504 O O . GLY A 1 63 ? 8.945 -19.672 -19.641 1 96.5 63 GLY A O 1
ATOM 505 N N . LEU A 1 64 ? 7.441 -19.516 -17.984 1 97.69 64 LEU A N 1
ATOM 506 C CA . LEU A 1 64 ? 8.414 -19.844 -16.953 1 97.69 64 LEU A CA 1
ATOM 507 C C . LEU A 1 64 ? 8.977 -21.25 -17.172 1 97.69 64 LEU A C 1
ATOM 509 O O . LEU A 1 64 ? 10.188 -21.469 -17.062 1 97.69 64 LEU A O 1
ATOM 513 N N . ALA A 1 65 ? 8.109 -22.156 -17.453 1 98.12 65 ALA A N 1
ATOM 514 C CA . ALA A 1 65 ? 8.508 -23.562 -17.609 1 98.12 65 ALA A CA 1
ATOM 515 C C . ALA A 1 65 ? 9.453 -23.719 -18.797 1 98.12 65 ALA A C 1
ATOM 517 O O . ALA A 1 65 ? 10.367 -24.547 -18.766 1 98.12 65 ALA A O 1
ATOM 518 N N . GLU A 1 66 ? 9.18 -22.969 -19.859 1 96.94 66 GLU A N 1
ATOM 519 C CA . GLU A 1 66 ? 10.062 -23 -21.031 1 96.94 66 GLU A CA 1
ATOM 520 C C . GLU A 1 66 ? 11.445 -22.453 -20.688 1 96.94 66 GLU A C 1
ATOM 522 O O . GLU A 1 66 ? 12.461 -23 -21.125 1 96.94 66 GLU A O 1
ATOM 527 N N . LYS A 1 67 ? 11.508 -21.484 -19.875 1 96.25 67 LYS A N 1
ATOM 528 C CA . LYS A 1 67 ? 12.75 -20.797 -19.531 1 96.25 67 LYS A CA 1
ATOM 529 C C . LYS A 1 67 ? 13.547 -21.609 -18.5 1 96.25 67 LYS A C 1
ATOM 531 O O . LYS A 1 67 ? 14.781 -21.578 -18.516 1 96.25 67 LYS A O 1
ATOM 536 N N . TYR A 1 68 ? 12.797 -22.297 -17.672 1 97.56 68 TYR A N 1
ATOM 537 C CA . TYR A 1 68 ? 13.445 -23.031 -16.594 1 97.56 68 TYR A CA 1
ATOM 538 C C . TYR A 1 68 ? 13.023 -24.484 -16.594 1 97.56 68 TYR A C 1
ATOM 540 O O . TYR A 1 68 ? 12.305 -24.938 -15.703 1 97.56 68 TYR A O 1
ATOM 548 N N . PRO A 1 69 ? 13.562 -25.25 -17.438 1 97.44 69 PRO A N 1
ATOM 549 C CA . PRO A 1 69 ? 13.148 -26.656 -17.562 1 97.44 69 PRO A CA 1
ATOM 550 C C . PRO A 1 69 ? 13.516 -27.5 -16.344 1 97.44 69 PRO A C 1
ATOM 552 O O . PRO A 1 69 ? 13.023 -28.625 -16.203 1 97.44 69 PRO A O 1
ATOM 555 N N . GLU A 1 70 ? 14.422 -26.938 -15.516 1 98 70 GLU A N 1
ATOM 556 C CA . GLU A 1 70 ? 14.875 -27.656 -14.336 1 98 70 GLU A CA 1
ATOM 557 C C . GLU A 1 70 ? 13.945 -27.422 -13.148 1 98 70 GLU A C 1
ATOM 559 O O . GLU A 1 70 ? 14.219 -27.859 -12.031 1 98 70 GLU A O 1
ATOM 564 N N . LYS A 1 71 ? 12.805 -26.781 -13.352 1 98.69 71 LYS A N 1
ATOM 565 C CA . LYS A 1 71 ? 11.766 -26.562 -12.344 1 98.69 71 LYS A CA 1
ATOM 566 C C . LYS A 1 71 ? 10.414 -27.078 -12.828 1 98.69 71 LYS A C 1
ATOM 568 O O . LYS A 1 71 ? 10.203 -27.25 -14.031 1 98.69 71 LYS A O 1
ATOM 573 N N . ASN A 1 72 ? 9.602 -27.391 -11.883 1 98.88 72 ASN A N 1
ATOM 574 C CA . ASN A 1 72 ? 8.211 -27.75 -12.148 1 98.88 72 ASN A CA 1
ATOM 575 C C . ASN A 1 72 ? 7.258 -26.594 -11.867 1 98.88 72 ASN A C 1
ATOM 577 O O . ASN A 1 72 ? 7.422 -25.891 -10.875 1 98.88 72 ASN A O 1
ATOM 581 N N . PHE A 1 73 ? 6.285 -26.391 -12.781 1 98.88 73 PHE A N 1
ATOM 582 C CA . PHE A 1 73 ? 5.391 -25.25 -12.68 1 98.88 73 PHE A CA 1
ATOM 583 C C . PHE A 1 73 ? 3.934 -25.688 -12.672 1 98.88 73 PHE A C 1
ATOM 585 O O . PHE A 1 73 ? 3.539 -26.547 -13.461 1 98.88 73 PHE A O 1
ATOM 592 N N . ILE A 1 74 ? 3.156 -25.156 -11.758 1 98.88 74 ILE A N 1
ATOM 593 C CA . ILE A 1 74 ? 1.725 -25.422 -11.703 1 98.88 74 ILE A CA 1
ATOM 594 C C . ILE A 1 74 ? 0.948 -24.109 -11.727 1 98.88 74 ILE A C 1
ATOM 596 O O . ILE A 1 74 ? 1.089 -23.281 -10.82 1 98.88 74 ILE A O 1
ATOM 600 N N . GLY A 1 75 ? 0.172 -23.859 -12.734 1 98.69 75 GLY A N 1
ATOM 601 C CA . GLY A 1 75 ? -0.773 -22.75 -12.773 1 98.69 75 GLY A CA 1
ATOM 602 C C . GLY A 1 75 ? -2.08 -23.062 -12.062 1 98.69 75 GLY A C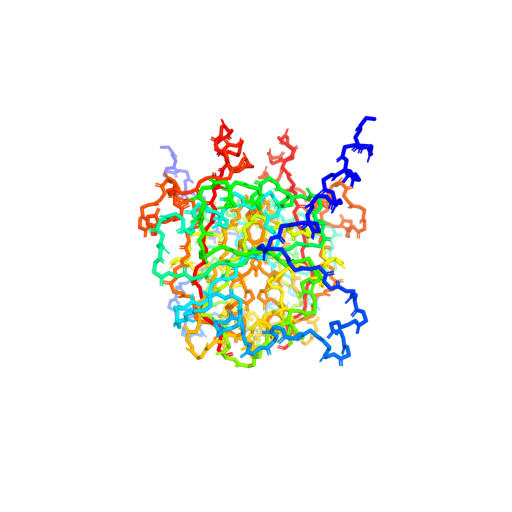 1
ATOM 603 O O . GLY A 1 75 ? -2.67 -24.125 -12.273 1 98.69 75 GLY A O 1
ATOM 604 N N . ILE A 1 76 ? -2.564 -22.156 -11.281 1 98.5 76 ILE A N 1
ATOM 605 C CA . ILE A 1 76 ? -3.771 -22.375 -10.492 1 98.5 76 ILE A CA 1
ATOM 606 C C . ILE A 1 76 ? -4.809 -21.312 -10.82 1 98.5 76 ILE A C 1
ATOM 608 O O . ILE A 1 76 ? -4.508 -20.109 -10.789 1 98.5 76 ILE A O 1
ATOM 612 N N . ASP A 1 77 ? -6 -21.766 -11.133 1 97.56 77 ASP A N 1
ATOM 613 C CA . ASP A 1 77 ? -7.129 -20.875 -11.367 1 97.56 77 ASP A CA 1
ATOM 614 C C . ASP A 1 77 ? -8.453 -21.594 -11.094 1 97.56 77 ASP A C 1
ATOM 616 O O . ASP A 1 77 ? -8.586 -22.781 -11.352 1 97.56 77 ASP A O 1
ATOM 620 N N . ILE A 1 78 ? -9.352 -20.828 -10.625 1 96.06 78 ILE A N 1
ATOM 621 C CA . ILE A 1 78 ? -10.656 -21.422 -10.336 1 96.06 78 ILE A CA 1
ATOM 622 C C . ILE A 1 78 ? -11.445 -21.578 -11.633 1 96.06 78 ILE A C 1
ATOM 624 O O . ILE A 1 78 ? -12.289 -22.484 -11.75 1 96.06 78 ILE A O 1
ATOM 628 N N . LYS A 1 79 ? -11.203 -20.734 -12.547 1 93.31 79 LYS A N 1
ATOM 629 C CA . LYS A 1 79 ? -11.867 -20.844 -13.844 1 93.31 79 LYS A CA 1
ATOM 630 C C . LYS A 1 79 ? -11.07 -21.719 -14.805 1 93.31 79 LYS A C 1
ATOM 632 O O . LYS A 1 79 ? -10.289 -21.203 -15.609 1 93.31 79 LYS A O 1
ATOM 637 N N . GLY A 1 80 ? -11.391 -22.938 -14.859 1 89.19 80 GLY A N 1
ATOM 638 C CA . GLY A 1 80 ? -10.641 -23.922 -15.609 1 89.19 80 GLY A CA 1
ATOM 639 C C . GLY A 1 80 ? -10.594 -23.625 -17.094 1 89.19 80 GLY A C 1
ATOM 640 O O . GLY A 1 80 ? -9.562 -23.844 -17.75 1 89.19 80 GLY A O 1
ATOM 641 N N . ALA A 1 81 ? -11.648 -23.031 -17.562 1 88.81 81 ALA A N 1
ATOM 642 C CA . ALA A 1 81 ? -11.703 -22.734 -19 1 88.81 81 ALA A CA 1
ATOM 643 C C . ALA A 1 81 ? -10.609 -21.75 -19.391 1 88.81 81 ALA A C 1
ATOM 645 O O . ALA A 1 81 ? -10.188 -21.719 -20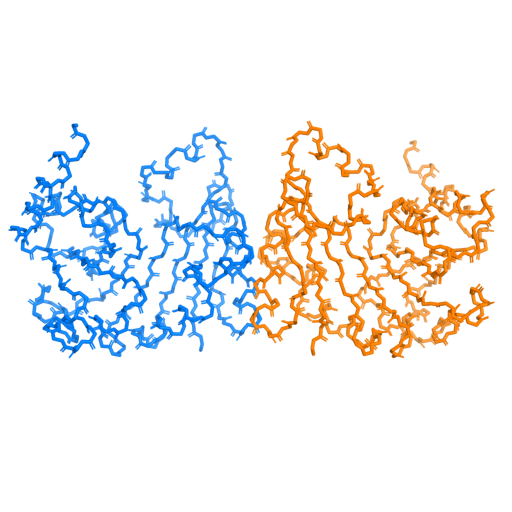.547 1 88.81 81 ALA A O 1
ATOM 646 N N . ARG A 1 82 ? -10.133 -21.031 -18.422 1 90.88 82 ARG A N 1
ATOM 647 C CA . ARG A 1 82 ? -9.172 -19.984 -18.719 1 90.88 82 ARG A CA 1
ATOM 648 C C . ARG A 1 82 ? -7.797 -20.562 -19.031 1 90.88 82 ARG A C 1
ATOM 650 O O . ARG A 1 82 ? -7.078 -20.047 -19.891 1 90.88 82 ARG A O 1
ATOM 657 N N . PHE A 1 83 ? -7.398 -21.656 -18.359 1 94.06 83 PHE A N 1
ATOM 658 C CA . PHE A 1 83 ? -6.031 -22.109 -18.578 1 94.06 83 PHE A CA 1
ATOM 659 C C . PHE A 1 83 ? -5.988 -23.203 -19.641 1 94.06 83 PHE A C 1
ATOM 661 O O . PHE A 1 83 ? -4.977 -23.891 -19.797 1 94.06 83 PHE A O 1
ATOM 668 N N . TRP A 1 84 ? -7.086 -23.422 -20.375 1 94.38 84 TRP A N 1
ATOM 669 C CA . TRP A 1 84 ? -7.156 -24.422 -21.438 1 94.38 84 TRP A CA 1
ATOM 670 C C . TRP A 1 84 ? -6.031 -24.219 -22.453 1 94.38 84 TRP A C 1
ATOM 672 O O . TRP A 1 84 ? -5.352 -25.172 -22.828 1 94.38 84 TRP A O 1
ATOM 682 N N . ARG A 1 85 ? -5.852 -23.016 -22.828 1 93.56 85 ARG A N 1
ATOM 683 C CA . ARG A 1 85 ? -4.84 -22.719 -23.828 1 93.56 85 ARG A CA 1
ATOM 684 C C . ARG A 1 85 ? -3.447 -23.094 -23.328 1 93.56 85 ARG A C 1
ATOM 686 O O . ARG A 1 85 ? -2.65 -23.672 -24.078 1 93.56 85 ARG A O 1
ATOM 693 N N . GLY A 1 86 ? -3.104 -22.672 -22.141 1 95.69 86 GLY A N 1
ATOM 694 C CA . GLY A 1 86 ? -1.818 -23.031 -21.562 1 95.69 86 GLY A CA 1
ATOM 695 C C . GLY A 1 86 ? -1.626 -24.531 -21.438 1 95.69 86 GLY A C 1
ATOM 696 O O . GLY A 1 86 ? -0.565 -25.062 -21.781 1 95.69 86 GLY A O 1
ATOM 697 N N . ALA A 1 87 ? -2.674 -25.203 -21.016 1 97.12 87 ALA A N 1
ATOM 698 C CA . ALA A 1 87 ? -2.617 -26.656 -20.875 1 97.12 87 ALA A CA 1
ATOM 699 C C . ALA A 1 87 ? -2.385 -27.344 -22.219 1 97.12 87 ALA A C 1
ATOM 701 O O . ALA A 1 87 ? -1.531 -28.219 -22.344 1 97.12 87 ALA A O 1
ATOM 702 N N . LYS A 1 88 ? -3.119 -26.906 -23.156 1 96.5 88 LYS A N 1
ATOM 703 C CA . LYS A 1 88 ? -2.998 -27.469 -24.5 1 96.5 88 LYS A CA 1
ATOM 704 C C . LYS A 1 88 ? -1.604 -27.219 -25.078 1 96.5 88 LYS A C 1
ATOM 706 O O . LYS A 1 88 ? -0.988 -28.141 -25.625 1 96.5 88 LYS A O 1
ATOM 711 N N . THR A 1 89 ? -1.149 -26.016 -24.922 1 96.44 89 THR A N 1
ATOM 712 C CA . THR A 1 89 ? 0.181 -25.656 -25.406 1 96.44 89 THR A CA 1
ATOM 713 C C . THR A 1 89 ? 1.24 -26.562 -24.797 1 96.44 89 THR A C 1
ATOM 715 O O . THR A 1 89 ? 2.121 -27.062 -25.5 1 96.44 89 THR A O 1
ATOM 718 N N . ALA A 1 90 ? 1.181 -26.75 -23.531 1 97.31 90 ALA A N 1
ATOM 719 C CA . ALA A 1 90 ? 2.152 -27.578 -22.828 1 97.31 90 ALA A CA 1
ATOM 720 C C . ALA A 1 90 ? 2.117 -29.016 -23.328 1 97.31 90 ALA A C 1
ATOM 722 O O . ALA A 1 90 ? 3.164 -29.641 -23.531 1 97.31 90 ALA A O 1
ATOM 723 N N . VAL A 1 91 ? 0.926 -29.547 -23.562 1 96.38 91 VAL A N 1
ATOM 724 C CA . VAL A 1 91 ? 0.762 -30.922 -24.047 1 96.38 91 VAL A CA 1
ATOM 725 C C . VAL A 1 91 ? 1.305 -31.047 -25.469 1 96.38 91 VAL A C 1
ATOM 727 O O . VAL A 1 91 ? 2.078 -31.953 -25.766 1 96.38 91 VAL A O 1
ATOM 730 N N . GLU A 1 92 ? 0.957 -30.125 -26.25 1 96.38 92 GLU A N 1
ATOM 731 C CA . GLU A 1 92 ? 1.354 -30.172 -27.656 1 96.38 92 GLU A CA 1
ATOM 732 C C . GLU A 1 92 ? 2.865 -30.016 -27.797 1 96.38 92 GLU A C 1
ATOM 734 O O . GLU A 1 92 ? 3.459 -30.578 -28.734 1 96.38 92 GLU A O 1
ATOM 739 N N . ASN A 1 93 ? 3.477 -29.312 -26.922 1 96.81 93 ASN A N 1
ATOM 740 C CA . ASN A 1 93 ? 4.918 -29.094 -26.984 1 96.81 93 ASN A CA 1
ATOM 741 C C . ASN A 1 93 ? 5.672 -30.109 -26.125 1 96.81 93 ASN A C 1
ATOM 743 O O . ASN A 1 93 ? 6.875 -29.969 -25.906 1 96.81 93 ASN A O 1
ATOM 747 N N . ASN A 1 94 ? 4.98 -31.078 -25.562 1 96.56 94 ASN A N 1
ATOM 748 C CA . ASN A 1 94 ? 5.547 -32.156 -24.766 1 96.56 94 ASN A CA 1
ATOM 749 C C . ASN A 1 94 ? 6.32 -31.609 -23.562 1 96.56 94 ASN A C 1
ATOM 751 O O . ASN A 1 94 ? 7.445 -32.031 -23.297 1 96.56 94 ASN A O 1
ATOM 755 N N . MET A 1 95 ? 5.785 -30.531 -22.984 1 97.5 95 MET A N 1
ATOM 756 C CA . MET A 1 95 ? 6.359 -29.984 -21.766 1 97.5 95 MET A CA 1
ATOM 757 C C . MET A 1 95 ? 5.957 -30.812 -20.547 1 97.5 95 MET A C 1
ATOM 759 O O . MET A 1 95 ? 4.801 -30.781 -20.125 1 97.5 95 MET A O 1
ATOM 763 N N . ASN A 1 96 ? 6.891 -31.484 -19.969 1 96.81 96 ASN A N 1
ATOM 764 C CA . ASN A 1 96 ? 6.586 -32.406 -18.875 1 96.81 96 ASN A CA 1
ATOM 765 C C . ASN A 1 96 ? 6.73 -31.734 -17.516 1 96.81 96 ASN A C 1
ATOM 767 O O . ASN A 1 96 ? 6.457 -32.344 -16.484 1 96.81 96 ASN A O 1
ATOM 771 N N . ASN A 1 97 ? 7.117 -30.453 -17.531 1 98.62 97 ASN A N 1
ATOM 772 C CA . ASN A 1 97 ? 7.309 -29.75 -16.266 1 98.62 97 ASN A CA 1
ATOM 773 C C . ASN A 1 97 ? 6.207 -28.719 -16.031 1 98.62 97 ASN A C 1
ATOM 775 O O . ASN A 1 97 ? 6.414 -27.734 -15.305 1 98.62 97 ASN A O 1
ATOM 779 N N . VAL A 1 98 ? 5.086 -28.891 -16.672 1 98.62 98 VAL A N 1
ATOM 780 C CA . VAL A 1 98 ? 3.971 -27.969 -16.531 1 98.62 98 VAL A CA 1
ATOM 781 C C . VAL A 1 98 ? 2.713 -28.719 -16.125 1 98.62 98 VAL A C 1
ATOM 783 O O . VAL A 1 98 ? 2.408 -29.781 -16.656 1 98.62 98 VAL A O 1
ATOM 786 N N . GLY A 1 99 ? 2.018 -28.188 -15.172 1 98.31 99 GLY A N 1
ATOM 787 C CA . GLY A 1 99 ? 0.696 -28.656 -14.789 1 98.31 99 GLY A CA 1
ATOM 788 C C . GLY A 1 99 ? -0.267 -27.531 -14.477 1 98.31 99 GLY A C 1
ATOM 789 O O . GLY A 1 99 ? 0.142 -26.375 -14.352 1 98.31 99 GLY A O 1
ATOM 790 N N . PHE A 1 100 ? -1.536 -27.844 -14.398 1 98.44 100 PHE A N 1
ATOM 791 C CA . PHE A 1 100 ? -2.592 -26.891 -14.055 1 98.44 100 PHE A CA 1
ATOM 792 C C . PHE A 1 100 ? -3.549 -27.5 -13.039 1 98.44 100 PHE A C 1
ATOM 794 O O . PHE A 1 100 ? -3.881 -28.688 -13.117 1 98.44 100 PHE A O 1
ATOM 801 N N . LEU A 1 101 ? -3.934 -26.719 -12.109 1 98.19 101 LEU A N 1
ATOM 802 C CA . LEU A 1 101 ? -4.844 -27.141 -11.047 1 98.19 101 LEU A CA 1
ATOM 803 C C . LEU A 1 101 ? -6.035 -26.203 -10.945 1 98.19 101 LEU A C 1
ATOM 805 O O . LEU A 1 101 ? -5.859 -24.984 -10.789 1 98.19 101 LEU A O 1
ATOM 809 N N . ARG A 1 102 ? -7.227 -26.719 -11.109 1 97.56 102 ARG A N 1
ATOM 810 C CA . ARG A 1 102 ? -8.438 -25.922 -10.914 1 97.56 102 ARG A CA 1
ATOM 811 C C . ARG A 1 102 ? -8.891 -25.953 -9.461 1 97.56 102 ARG A C 1
ATOM 813 O O . ARG A 1 102 ? -9.453 -26.953 -9.008 1 97.56 102 ARG A O 1
ATOM 820 N N . THR A 1 103 ? -8.734 -24.875 -8.766 1 97.44 103 THR A N 1
ATOM 821 C CA . THR A 1 103 ? -9.172 -24.797 -7.379 1 97.44 103 THR A CA 1
ATOM 822 C C . THR A 1 103 ? -9.25 -23.344 -6.914 1 97.44 103 THR A C 1
ATOM 824 O O . THR A 1 103 ? -8.805 -22.438 -7.617 1 97.44 103 THR A O 1
ATOM 827 N N . GLN A 1 104 ? -9.922 -23.141 -5.777 1 97.19 104 GLN A N 1
ATOM 828 C CA . GLN A 1 104 ? -9.883 -21.859 -5.102 1 97.19 104 GLN A CA 1
ATOM 829 C C . GLN A 1 104 ? -8.547 -21.641 -4.398 1 97.19 104 GLN A C 1
ATOM 831 O O . GLN A 1 104 ? -8.055 -22.547 -3.709 1 97.19 104 GLN A O 1
ATOM 836 N N . ILE A 1 105 ? -7.996 -20.469 -4.562 1 97.69 105 ILE A N 1
ATOM 837 C CA . ILE A 1 105 ? -6.699 -20.172 -3.963 1 97.69 105 ILE A CA 1
ATOM 838 C C . ILE A 1 105 ? -6.809 -20.219 -2.439 1 97.69 105 ILE A C 1
ATOM 840 O O . ILE A 1 105 ? -5.852 -20.578 -1.753 1 97.69 105 ILE A O 1
ATOM 844 N N . GLU A 1 106 ? -7.961 -19.906 -1.878 1 97.25 106 GLU A N 1
ATOM 845 C CA . GLU A 1 106 ? -8.219 -19.969 -0.442 1 97.25 106 GLU A CA 1
ATOM 846 C C . GLU A 1 106 ? -7.992 -21.375 0.103 1 97.25 106 GLU A C 1
ATOM 848 O O . GLU A 1 106 ? -7.852 -21.562 1.313 1 97.25 106 GLU A O 1
ATOM 853 N N . LEU A 1 107 ? -7.988 -22.344 -0.774 1 97.56 107 LEU A N 1
ATOM 854 C CA . LEU A 1 107 ? -7.852 -23.734 -0.352 1 97.56 107 LEU A CA 1
ATOM 855 C C . LEU A 1 107 ? -6.461 -24.266 -0.679 1 97.56 107 LEU A C 1
ATOM 857 O O . LEU A 1 107 ? -6.242 -25.484 -0.689 1 97.56 107 LEU A O 1
ATOM 861 N N . ILE A 1 108 ? -5.52 -23.391 -0.933 1 98 108 ILE A N 1
ATOM 862 C CA . ILE A 1 108 ? -4.207 -23.781 -1.435 1 98 108 ILE A CA 1
ATOM 863 C C . ILE A 1 108 ? -3.523 -24.719 -0.437 1 98 108 ILE A C 1
ATOM 865 O O . ILE A 1 108 ? -2.805 -25.641 -0.83 1 98 108 ILE A O 1
ATOM 869 N N . GLU A 1 109 ? -3.709 -24.5 0.861 1 97.12 109 GLU A N 1
ATOM 870 C CA . GLU A 1 109 ? -3.059 -25.297 1.898 1 97.12 109 GLU A CA 1
ATOM 871 C C . GLU A 1 109 ? -3.58 -26.719 1.902 1 97.12 109 GLU A C 1
ATOM 873 O O . GLU A 1 109 ? -2.953 -27.625 2.477 1 97.12 109 GLU A O 1
ATOM 878 N N . HIS A 1 110 ? -4.699 -27 1.249 1 97.75 110 HIS A N 1
ATOM 879 C CA . HIS A 1 110 ? -5.258 -28.344 1.136 1 97.75 110 HIS A CA 1
ATOM 880 C C . HIS A 1 110 ? -4.75 -29.047 -0.117 1 97.75 110 HIS A C 1
ATOM 882 O O . HIS A 1 110 ? -4.934 -30.25 -0.271 1 97.75 110 HIS A O 1
ATOM 888 N N . CYS A 1 111 ? -4.156 -28.328 -0.968 1 98.5 111 CYS A N 1
ATOM 889 C CA . CYS A 1 111 ? -3.742 -28.875 -2.256 1 98.5 111 CYS A CA 1
ATOM 890 C C . CYS A 1 111 ? -2.273 -29.281 -2.227 1 98.5 111 CYS A C 1
ATOM 892 O O . CYS A 1 111 ? -1.834 -30.078 -3.051 1 98.5 111 CYS A O 1
ATOM 894 N N . PHE A 1 112 ? -1.5 -28.719 -1.316 1 98.69 112 PHE A N 1
ATOM 895 C CA . PHE A 1 112 ? -0.074 -29 -1.175 1 98.69 112 PHE A CA 1
ATOM 896 C C . PHE A 1 112 ? 0.277 -29.312 0.274 1 98.69 112 PHE A C 1
ATOM 898 O O . PHE A 1 112 ? -0.35 -28.781 1.197 1 98.69 112 PHE A O 1
ATOM 905 N N . ALA A 1 113 ? 1.276 -30.141 0.486 1 98.25 113 ALA A N 1
ATOM 906 C CA . ALA A 1 113 ? 1.758 -30.453 1.829 1 98.25 113 ALA A CA 1
ATOM 907 C C . ALA A 1 113 ? 2.676 -29.359 2.352 1 98.25 113 ALA A C 1
ATOM 909 O O . ALA A 1 113 ? 3.127 -28.5 1.586 1 98.25 113 ALA A O 1
ATOM 910 N N . GLU A 1 114 ? 2.922 -29.406 3.652 1 98.12 114 GLU A N 1
ATOM 911 C CA . GLU A 1 114 ? 3.879 -28.484 4.254 1 98.12 114 GLU A CA 1
ATOM 912 C C . GLU A 1 114 ? 5.238 -28.562 3.561 1 98.12 114 GLU A C 1
ATOM 914 O O . GLU A 1 114 ? 5.719 -29.656 3.262 1 98.12 114 GLU A O 1
ATOM 919 N N . ASN A 1 115 ? 5.805 -27.406 3.215 1 97.81 115 ASN A N 1
ATOM 920 C CA . ASN A 1 115 ? 7.145 -27.312 2.648 1 97.81 115 ASN A CA 1
ATOM 921 C C . ASN A 1 115 ? 7.242 -28.031 1.304 1 97.81 115 ASN A C 1
ATOM 923 O O . ASN A 1 115 ? 8.289 -28.578 0.965 1 97.81 115 ASN A O 1
ATOM 927 N N . GLU A 1 116 ? 6.203 -28.094 0.571 1 98.62 116 GLU A N 1
ATOM 928 C CA . GLU A 1 116 ? 6.211 -28.797 -0.709 1 98.62 116 GLU A CA 1
ATOM 929 C C . GLU A 1 116 ? 6.566 -27.844 -1.854 1 98.62 116 GLU A C 1
ATOM 931 O O . GLU A 1 116 ? 7.145 -28.266 -2.859 1 98.62 116 GLU A O 1
ATOM 936 N N . VAL A 1 117 ? 6.305 -26.562 -1.664 1 98.81 117 VAL A N 1
ATOM 937 C CA . VAL A 1 117 ? 6.41 -25.562 -2.729 1 98.81 117 VAL A CA 1
ATOM 938 C C . VAL A 1 117 ? 7.664 -24.719 -2.525 1 98.81 117 VAL A C 1
ATOM 940 O O . VAL A 1 117 ? 7.984 -24.328 -1.4 1 98.81 117 VAL A O 1
ATOM 943 N N . ASP A 1 118 ? 8.312 -24.438 -3.609 1 98.81 118 ASP A N 1
ATOM 944 C CA . ASP A 1 118 ? 9.562 -23.688 -3.527 1 98.81 118 ASP A CA 1
ATOM 945 C C . ASP A 1 118 ? 9.328 -22.203 -3.748 1 98.81 118 ASP A C 1
ATOM 947 O O . ASP A 1 118 ? 9.953 -21.359 -3.088 1 98.81 118 ASP A O 1
ATOM 951 N N . GLU A 1 119 ? 8.5 -21.844 -4.684 1 98.81 119 GLU A N 1
ATOM 952 C CA . GLU A 1 119 ? 8.219 -20.453 -5.023 1 98.81 119 GLU A CA 1
ATOM 953 C C . GLU A 1 119 ? 6.754 -20.266 -5.406 1 98.81 119 GLU A C 1
ATOM 955 O O . GLU A 1 119 ? 6.109 -21.203 -5.895 1 98.81 119 GLU A O 1
ATOM 960 N N . ILE A 1 120 ? 6.273 -19.078 -5.156 1 98.88 120 ILE A N 1
ATOM 961 C CA . ILE A 1 120 ? 4.926 -18.719 -5.574 1 98.88 120 ILE A CA 1
ATOM 962 C C . ILE A 1 120 ? 4.961 -17.391 -6.332 1 98.88 120 ILE A C 1
ATOM 964 O O . ILE A 1 120 ? 5.543 -16.406 -5.855 1 98.88 120 ILE A O 1
ATOM 968 N N . TRP A 1 121 ? 4.363 -17.391 -7.508 1 98.62 121 TRP A N 1
ATOM 969 C CA . TRP A 1 121 ? 4.168 -16.203 -8.32 1 98.62 121 TRP A CA 1
ATOM 970 C C . TRP A 1 121 ? 2.711 -15.742 -8.289 1 98.62 121 TRP A C 1
ATOM 972 O O . TRP A 1 121 ? 1.8 -16.562 -8.477 1 98.62 121 TRP A O 1
ATOM 982 N N . ILE A 1 122 ? 2.494 -14.516 -7.984 1 98.44 122 ILE A N 1
ATOM 983 C CA . ILE A 1 122 ? 1.221 -13.836 -8.188 1 98.44 122 ILE A CA 1
ATOM 984 C C . ILE A 1 122 ? 1.368 -12.781 -9.273 1 98.44 122 ILE A C 1
ATOM 986 O O . ILE A 1 122 ? 2.092 -11.797 -9.102 1 98.44 122 ILE A O 1
ATOM 990 N N . THR A 1 123 ? 0.712 -13.008 -10.391 1 96.44 123 THR A N 1
ATOM 991 C CA . THR A 1 123 ? 0.91 -12.133 -11.539 1 96.44 123 THR A CA 1
ATOM 992 C C . THR A 1 123 ? -0.385 -11.414 -11.898 1 96.44 123 THR A C 1
ATOM 994 O O . THR A 1 123 ? -1.373 -12.047 -12.273 1 96.44 123 THR A O 1
ATOM 997 N N . PHE A 1 124 ? -0.397 -10.125 -11.727 1 95.94 124 PHE A N 1
ATOM 998 C CA . PHE A 1 124 ? -1.462 -9.203 -12.117 1 95.94 124 PHE A CA 1
ATOM 999 C C . PHE A 1 124 ? -2.775 -9.586 -11.445 1 95.94 124 PHE A C 1
ATOM 1001 O O . PHE A 1 124 ? -3.811 -9.688 -12.109 1 95.94 124 PHE A O 1
ATOM 1008 N N . PRO A 1 125 ? -2.746 -9.789 -10.164 1 96.75 125 PRO A N 1
ATOM 1009 C CA . PRO A 1 125 ? -4 -10.055 -9.453 1 96.75 125 PRO A CA 1
ATOM 1010 C C . PRO A 1 125 ? -4.941 -8.852 -9.445 1 96.75 125 PRO A C 1
ATOM 1012 O O . PRO A 1 125 ? -4.504 -7.719 -9.664 1 96.75 125 PRO A O 1
ATOM 1015 N N . ASP A 1 126 ? -6.191 -9.125 -9.234 1 96.5 126 ASP A N 1
ATOM 1016 C CA . ASP A 1 126 ? -7.098 -8.023 -8.93 1 96.5 126 ASP A CA 1
ATOM 1017 C C . ASP A 1 126 ? -6.672 -7.297 -7.652 1 96.5 126 ASP A C 1
ATOM 1019 O O . ASP A 1 126 ? -6.543 -7.918 -6.594 1 96.5 126 ASP A O 1
ATOM 1023 N N . PRO A 1 127 ? -6.477 -6.043 -7.75 1 97.94 127 PRO A N 1
ATOM 1024 C CA . PRO A 1 127 ? -5.961 -5.328 -6.582 1 97.94 127 PRO A CA 1
ATOM 1025 C C . PRO A 1 127 ? -7 -5.191 -5.469 1 97.94 127 PRO A C 1
ATOM 1027 O O . PRO A 1 127 ? -6.648 -4.895 -4.324 1 97.94 127 PRO A O 1
ATOM 1030 N N . GLN A 1 128 ? -8.281 -5.375 -5.801 1 97.94 128 GLN A N 1
ATOM 1031 C CA . GLN A 1 128 ? -9.328 -5.184 -4.805 1 97.94 128 GLN A CA 1
ATOM 1032 C C . GLN A 1 128 ? -9.156 -3.861 -4.066 1 97.94 128 GLN A C 1
ATOM 1034 O O . GLN A 1 128 ? -9.023 -3.84 -2.84 1 97.94 128 GLN A O 1
ATOM 1039 N N . ILE A 1 129 ? -9.242 -2.771 -4.758 1 96.94 129 ILE A N 1
ATOM 1040 C CA . ILE A 1 129 ? -8.812 -1.456 -4.301 1 96.94 129 ILE A CA 1
ATOM 1041 C C . ILE A 1 129 ? -9.719 -0.98 -3.166 1 96.94 129 ILE A C 1
ATOM 1043 O O . ILE A 1 129 ? -9.273 -0.274 -2.26 1 96.94 129 ILE A O 1
ATOM 1047 N N . LYS A 1 130 ? -11.039 -1.418 -3.191 1 96.44 130 LYS A N 1
ATOM 1048 C CA . LYS A 1 130 ? -11.969 -0.996 -2.145 1 96.44 130 LYS A CA 1
ATOM 1049 C C . LYS A 1 130 ? -11.562 -1.57 -0.789 1 96.44 130 LYS A C 1
ATOM 1051 O O . LYS A 1 130 ? -11.266 -2.762 -0.677 1 96.44 130 LYS A O 1
ATOM 1056 N N . TYR A 1 131 ? -11.57 -0.755 0.182 1 96.81 131 TYR A N 1
ATOM 1057 C CA . TYR A 1 131 ? -11.125 -1.153 1.514 1 96.81 131 TYR A CA 1
ATOM 1058 C C . TYR A 1 131 ? -11.93 -2.348 2.02 1 96.81 131 TYR A C 1
ATOM 1060 O O . TYR A 1 131 ? -11.367 -3.281 2.598 1 96.81 131 TYR A O 1
ATOM 1068 N N . LYS A 1 132 ? -13.211 -2.354 1.767 1 95.81 132 LYS A N 1
ATOM 1069 C CA . LYS A 1 132 ? -14.094 -3.414 2.246 1 95.81 132 LYS A CA 1
ATOM 1070 C C . LYS A 1 132 ? -13.742 -4.754 1.607 1 95.81 132 LYS A C 1
ATOM 1072 O O . LYS A 1 132 ? -14.211 -5.805 2.059 1 95.81 132 LYS A O 1
ATOM 1077 N N . ARG A 1 133 ? -12.938 -4.723 0.589 1 97.5 133 ARG A N 1
ATOM 1078 C CA . ARG A 1 133 ? -12.586 -5.941 -0.133 1 97.5 133 ARG A CA 1
ATOM 1079 C C . ARG A 1 133 ? -11.188 -6.418 0.243 1 97.5 133 ARG A C 1
ATOM 1081 O O . ARG A 1 133 ? -10.625 -7.285 -0.426 1 97.5 133 ARG A O 1
ATOM 1088 N N . THR A 1 134 ? -10.617 -5.918 1.311 1 97.81 134 THR A N 1
ATOM 1089 C CA . THR A 1 134 ? -9.273 -6.234 1.77 1 97.81 134 THR A CA 1
ATOM 1090 C C . THR A 1 134 ? -9.086 -7.742 1.899 1 97.81 134 THR A C 1
ATOM 1092 O O . THR A 1 134 ? -8.039 -8.281 1.521 1 97.81 134 THR A O 1
ATOM 1095 N N . LYS A 1 135 ? -10.156 -8.438 2.303 1 97.12 135 LYS A N 1
ATOM 1096 C CA . LYS A 1 135 ? -10.047 -9.867 2.576 1 97.12 135 LYS A CA 1
ATOM 1097 C C . LYS A 1 135 ? -9.828 -10.656 1.289 1 97.12 135 LYS A C 1
ATOM 1099 O O . LYS A 1 135 ? -9.484 -11.836 1.331 1 97.12 135 LYS A O 1
ATOM 1104 N N . HIS A 1 136 ? -10.047 -10 0.143 1 97.75 136 HIS A N 1
ATOM 1105 C CA . HIS A 1 136 ? -9.938 -10.688 -1.139 1 97.75 136 HIS A CA 1
ATOM 1106 C C . HIS A 1 136 ? -8.586 -10.43 -1.789 1 97.75 136 HIS A C 1
ATOM 1108 O O . HIS A 1 136 ? -8.258 -11.031 -2.814 1 97.75 136 HIS A O 1
ATOM 1114 N N . ARG A 1 137 ? -7.77 -9.523 -1.221 1 98.5 137 ARG A N 1
ATOM 1115 C CA . ARG A 1 137 ? -6.445 -9.273 -1.78 1 98.5 137 ARG A CA 1
ATOM 1116 C C . ARG A 1 137 ? -5.535 -10.484 -1.589 1 98.5 137 ARG A C 1
ATOM 1118 O O . ARG A 1 137 ? -5.32 -10.938 -0.461 1 98.5 137 ARG A O 1
ATOM 1125 N N . MET A 1 138 ? -4.91 -10.945 -2.586 1 98.44 138 MET A N 1
ATOM 1126 C CA . MET A 1 138 ? -4.176 -12.211 -2.588 1 98.44 138 MET A CA 1
ATOM 1127 C C . MET A 1 138 ? -2.887 -12.094 -1.781 1 98.44 138 MET A C 1
ATOM 1129 O O . MET A 1 138 ? -2.223 -13.094 -1.514 1 98.44 138 MET A O 1
ATOM 1133 N N . THR A 1 139 ? -2.512 -10.836 -1.383 1 98.69 139 THR A N 1
ATOM 1134 C CA . THR A 1 139 ? -1.301 -10.664 -0.587 1 98.69 139 THR A CA 1
ATOM 1135 C C . THR A 1 139 ? -1.646 -10.234 0.834 1 98.69 139 THR A C 1
ATOM 1137 O O . THR A 1 139 ? -0.771 -9.789 1.583 1 98.69 139 THR A O 1
ATOM 1140 N N . ASN A 1 140 ? -2.967 -10.203 1.194 1 98.56 140 ASN A N 1
ATOM 1141 C CA . ASN A 1 140 ? -3.27 -9.805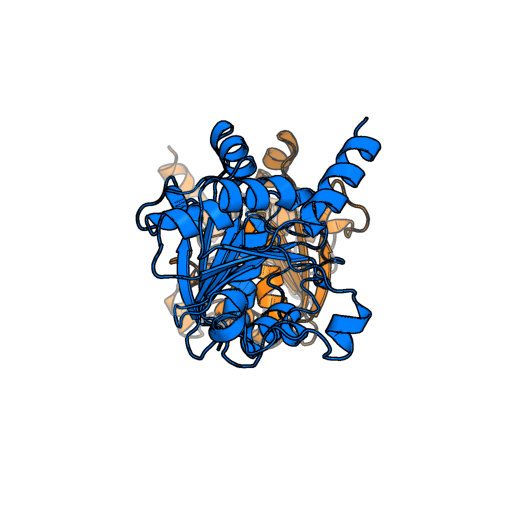 2.564 1 98.56 140 ASN A CA 1
ATOM 1142 C C . ASN A 1 140 ? -2.697 -10.789 3.576 1 98.56 140 ASN A C 1
ATOM 1144 O O . ASN A 1 140 ? -2.166 -11.836 3.197 1 98.56 140 ASN A O 1
ATOM 1148 N N . ALA A 1 141 ? -2.814 -10.539 4.824 1 98.62 141 ALA A N 1
ATOM 1149 C CA . ALA A 1 141 ? -2.162 -11.281 5.898 1 98.62 141 ALA A CA 1
ATOM 1150 C C . ALA A 1 141 ? -2.648 -12.727 5.941 1 98.62 141 ALA A C 1
ATOM 1152 O O . ALA A 1 141 ? -1.853 -13.648 6.113 1 98.62 141 ALA A O 1
ATOM 1153 N N . ALA A 1 142 ? -3.951 -12.969 5.746 1 98.38 142 ALA A N 1
ATOM 1154 C CA . ALA A 1 142 ? -4.52 -14.312 5.812 1 98.38 142 ALA A CA 1
ATOM 1155 C C . ALA A 1 142 ? -3.973 -15.195 4.688 1 98.38 142 ALA A C 1
ATOM 1157 O O . ALA A 1 142 ? -3.631 -16.359 4.914 1 98.38 142 ALA A O 1
ATOM 1158 N N . PHE A 1 143 ? -3.873 -14.68 3.514 1 98.69 143 PHE A N 1
ATOM 1159 C CA . PHE A 1 143 ? -3.336 -15.414 2.377 1 98.69 143 PHE A CA 1
ATOM 1160 C C . PHE A 1 143 ? -1.862 -15.742 2.59 1 98.69 143 PHE A C 1
ATOM 1162 O O . PHE A 1 143 ? -1.424 -16.859 2.324 1 98.69 143 PHE A O 1
ATOM 1169 N N . LEU A 1 144 ? -1.096 -14.734 3.074 1 98.56 144 LEU A N 1
ATOM 1170 C CA . LEU A 1 144 ? 0.324 -14.969 3.312 1 98.56 144 LEU A CA 1
ATOM 1171 C C . LEU A 1 144 ? 0.524 -16.109 4.301 1 98.56 144 LEU A C 1
ATOM 1173 O O . LEU A 1 144 ? 1.448 -16.922 4.152 1 98.56 144 LEU A O 1
ATOM 1177 N N . GLN A 1 145 ? -0.348 -16.234 5.273 1 98.06 145 GLN A N 1
ATOM 1178 C CA . GLN A 1 145 ? -0.258 -17.328 6.238 1 98.06 145 GLN A CA 1
ATOM 1179 C C . GLN A 1 145 ? -0.506 -18.672 5.566 1 98.06 145 GLN A C 1
ATOM 1181 O O . GLN A 1 145 ? 0.165 -19.656 5.879 1 98.06 145 GLN A O 1
ATOM 1186 N N . ARG A 1 146 ? -1.444 -18.688 4.68 1 98.12 146 ARG A N 1
ATOM 1187 C CA . ARG A 1 146 ? -1.716 -19.922 3.938 1 98.12 146 ARG A CA 1
ATOM 1188 C C . ARG A 1 146 ? -0.522 -20.312 3.074 1 98.12 146 ARG A C 1
ATOM 1190 O O . ARG A 1 146 ? -0.143 -21.484 3.029 1 98.12 146 ARG A O 1
ATOM 1197 N N . TYR A 1 147 ? 0.043 -19.312 2.377 1 98.75 147 TYR A N 1
ATOM 1198 C CA . TYR A 1 147 ? 1.204 -19.578 1.535 1 98.75 147 TYR A CA 1
ATOM 1199 C C . TYR A 1 147 ? 2.367 -20.109 2.363 1 98.75 147 TYR A C 1
ATOM 1201 O O . TYR A 1 147 ? 3.07 -21.031 1.939 1 98.75 147 TYR A O 1
ATOM 1209 N N . LYS A 1 148 ? 2.574 -19.5 3.516 1 98.38 148 LYS A N 1
ATOM 1210 C CA . LYS A 1 148 ? 3.676 -19.875 4.395 1 98.38 148 LYS A CA 1
ATOM 1211 C C . LYS A 1 148 ? 3.623 -21.359 4.73 1 98.38 148 LYS A C 1
ATOM 1213 O O . LYS A 1 148 ? 4.66 -22.016 4.836 1 98.38 148 LYS A O 1
ATOM 1218 N N . LYS A 1 149 ? 2.482 -21.938 4.863 1 98 149 LYS A N 1
ATOM 1219 C CA . LYS A 1 149 ? 2.291 -23.328 5.258 1 98 149 LYS A CA 1
ATOM 1220 C C . LYS A 1 149 ? 2.822 -24.281 4.191 1 98 149 LYS A C 1
ATOM 1222 O O . LYS A 1 149 ? 3.34 -25.344 4.512 1 98 149 LYS A O 1
ATOM 1227 N N . ILE A 1 150 ? 2.691 -23.875 2.969 1 98.69 150 ILE A N 1
ATOM 1228 C CA . ILE A 1 150 ? 3.029 -24.828 1.911 1 98.69 150 ILE A CA 1
ATOM 1229 C C . ILE A 1 150 ? 4.414 -24.5 1.354 1 98.69 150 ILE A C 1
ATOM 1231 O O . ILE A 1 150 ? 5.035 -25.344 0.693 1 98.69 150 ILE A O 1
ATOM 1235 N N . LEU A 1 151 ? 4.891 -23.297 1.604 1 98.81 151 LEU A N 1
ATOM 1236 C CA . LEU A 1 151 ? 6.215 -22.891 1.147 1 98.81 151 LEU A CA 1
ATOM 1237 C C . LEU A 1 151 ? 7.309 -23.562 1.976 1 98.81 151 LEU A C 1
ATOM 1239 O O . LEU A 1 151 ? 7.168 -23.703 3.191 1 98.81 151 LEU A O 1
ATOM 1243 N N . LYS A 1 152 ? 8.383 -23.969 1.328 1 98.12 152 LYS A N 1
ATOM 1244 C CA . LYS A 1 152 ? 9.586 -24.359 2.049 1 98.12 152 LYS A CA 1
ATOM 1245 C C . LYS A 1 152 ? 10.148 -23.203 2.861 1 98.12 152 LYS A C 1
ATOM 1247 O O . LYS A 1 152 ? 9.883 -22.031 2.555 1 98.12 152 LYS A O 1
ATOM 1252 N N . PRO A 1 153 ? 11.07 -23.734 3.787 1 93.94 153 PRO A N 1
ATOM 1253 C CA . PRO A 1 153 ? 11.758 -22.656 4.496 1 93.94 153 PRO A CA 1
ATOM 1254 C C . PRO A 1 153 ? 12.555 -21.75 3.559 1 93.94 153 PRO A C 1
ATOM 1256 O O . PRO A 1 153 ? 13.234 -22.234 2.652 1 93.94 153 PRO A O 1
ATOM 1259 N N . ASN A 1 154 ? 12.453 -20.625 3.408 1 91.62 154 ASN A N 1
ATOM 1260 C CA . ASN A 1 154 ? 13.133 -19.656 2.572 1 91.62 154 ASN A CA 1
ATOM 1261 C C . ASN A 1 154 ? 12.484 -19.531 1.198 1 91.62 154 ASN A C 1
ATOM 1263 O O . ASN A 1 154 ? 13.109 -19.047 0.252 1 91.62 154 ASN A O 1
ATOM 1267 N N . GLY A 1 155 ? 11.375 -20.234 1.086 1 98.12 155 GLY A N 1
ATOM 1268 C CA . GLY A 1 155 ? 10.633 -20.109 -0.159 1 98.12 155 GLY A CA 1
ATOM 1269 C C . GLY A 1 155 ? 10.414 -18.672 -0.571 1 98.12 155 GLY A C 1
ATOM 1270 O O . GLY A 1 155 ? 10.391 -17.766 0.274 1 98.12 155 GLY A O 1
ATOM 1271 N N . LEU A 1 156 ? 10.297 -18.438 -1.867 1 98.44 156 LEU A N 1
ATOM 1272 C CA . LEU A 1 156 ? 10.211 -17.078 -2.406 1 98.44 156 LEU A CA 1
ATOM 1273 C C . LEU A 1 156 ? 8.797 -16.766 -2.877 1 98.44 156 LEU A C 1
ATOM 1275 O O . LEU A 1 156 ? 8.125 -17.641 -3.447 1 98.44 156 LEU A O 1
ATOM 1279 N N . MET A 1 157 ? 8.398 -15.57 -2.619 1 98.81 157 MET A N 1
ATOM 1280 C CA . MET A 1 157 ? 7.18 -14.984 -3.17 1 98.81 157 MET A CA 1
ATOM 1281 C C . MET A 1 157 ? 7.508 -13.938 -4.23 1 98.81 157 MET A C 1
ATOM 1283 O O . MET A 1 157 ? 8.461 -13.172 -4.074 1 98.81 157 MET A O 1
ATOM 1287 N N . HIS A 1 158 ? 6.711 -13.945 -5.285 1 98.69 158 HIS A N 1
ATOM 1288 C CA . HIS A 1 158 ? 6.832 -12.953 -6.352 1 98.69 158 HIS A CA 1
ATOM 1289 C C . HIS A 1 158 ? 5.492 -12.297 -6.645 1 98.69 158 HIS A C 1
ATOM 1291 O O . HIS A 1 158 ? 4.5 -12.977 -6.914 1 98.69 158 HIS A O 1
ATOM 1297 N N . LEU A 1 159 ? 5.453 -11.016 -6.59 1 98.75 159 LEU A N 1
ATOM 1298 C CA . LEU A 1 159 ? 4.289 -10.258 -7.039 1 98.75 159 LEU A CA 1
ATOM 1299 C C . LEU A 1 159 ? 4.645 -9.359 -8.219 1 98.75 159 LEU A C 1
ATOM 1301 O O . LEU A 1 159 ? 5.559 -8.531 -8.125 1 98.75 159 LEU A O 1
ATOM 1305 N N . LYS A 1 160 ? 4.113 -9.594 -9.297 1 97.75 160 LYS A N 1
ATOM 1306 C CA . LYS A 1 160 ? 4.184 -8.758 -10.492 1 97.75 160 LYS A CA 1
ATOM 1307 C C . LYS A 1 160 ? 2.822 -8.141 -10.805 1 97.75 160 LYS A C 1
ATOM 1309 O O . LYS A 1 160 ? 1.842 -8.852 -11.008 1 97.75 160 LYS A O 1
ATOM 1314 N N . THR A 1 161 ? 2.658 -6.812 -10.789 1 97.5 161 THR A N 1
ATOM 1315 C CA . THR A 1 161 ? 1.351 -6.184 -10.945 1 97.5 161 THR A CA 1
ATOM 1316 C C . THR A 1 161 ? 1.479 -4.824 -11.617 1 97.5 161 THR A C 1
ATOM 1318 O O . THR A 1 161 ? 2.537 -4.195 -11.562 1 97.5 161 THR A O 1
ATOM 1321 N N . ASP A 1 162 ? 0.47 -4.387 -12.242 1 96.75 162 ASP A N 1
ATOM 1322 C CA . ASP A 1 162 ? 0.388 -3.051 -12.828 1 96.75 162 ASP A CA 1
ATOM 1323 C C . ASP A 1 162 ? -0.259 -2.064 -11.852 1 96.75 162 ASP A C 1
ATOM 1325 O O . ASP A 1 162 ? -0.352 -0.871 -12.141 1 96.75 162 ASP A O 1
ATOM 1329 N N . SER A 1 163 ? -0.705 -2.5 -10.742 1 97.62 163 SER A N 1
ATOM 1330 C CA . SER A 1 163 ? -1.44 -1.687 -9.781 1 97.62 163 SER A CA 1
ATOM 1331 C C . SER A 1 163 ? -0.503 -1.064 -8.75 1 97.62 163 SER A C 1
ATOM 1333 O O . SER A 1 163 ? 0.062 -1.769 -7.914 1 97.62 163 SER A O 1
ATOM 1335 N N . GLU A 1 164 ? -0.436 0.26 -8.812 1 97.62 164 GLU A N 1
ATOM 1336 C CA . GLU A 1 164 ? 0.354 0.96 -7.805 1 97.62 164 GLU A CA 1
ATOM 1337 C C . GLU A 1 164 ? -0.201 0.717 -6.402 1 97.62 164 GLU A C 1
ATOM 1339 O O . GLU A 1 164 ? 0.56 0.593 -5.441 1 97.62 164 GLU A O 1
ATOM 1344 N N . PHE A 1 165 ? -1.516 0.616 -6.375 1 98.62 165 PHE A N 1
ATOM 1345 C CA . PHE A 1 165 ? -2.17 0.35 -5.098 1 98.62 165 PHE A CA 1
ATOM 1346 C C . PHE A 1 165 ? -1.726 -0.994 -4.531 1 98.62 165 PHE A C 1
ATOM 1348 O O . PHE A 1 165 ? -1.315 -1.08 -3.373 1 98.62 165 PHE A O 1
ATOM 1355 N N . MET A 1 166 ? -1.804 -2.006 -5.34 1 98.62 166 MET A N 1
ATOM 1356 C CA . MET A 1 166 ? -1.455 -3.352 -4.895 1 98.62 166 MET A CA 1
ATOM 1357 C C . MET A 1 166 ? 0.015 -3.43 -4.496 1 98.62 166 MET A C 1
ATOM 1359 O O . MET A 1 166 ? 0.361 -4.074 -3.504 1 98.62 166 MET A O 1
ATOM 1363 N N . HIS A 1 167 ? 0.862 -2.783 -5.293 1 98.75 167 HIS A N 1
ATOM 1364 C CA . HIS A 1 167 ? 2.283 -2.707 -4.977 1 98.75 167 HIS A CA 1
ATOM 1365 C C . HIS A 1 167 ? 2.512 -2.061 -3.613 1 98.75 167 HIS A C 1
ATOM 1367 O O . HIS A 1 167 ? 3.217 -2.617 -2.77 1 98.75 167 HIS A O 1
ATOM 1373 N N . GLY A 1 168 ? 1.901 -0.962 -3.4 1 98.88 168 GLY A N 1
ATOM 1374 C CA . GLY A 1 168 ? 2.023 -0.259 -2.133 1 98.88 168 GLY A CA 1
ATOM 1375 C C . GLY A 1 168 ? 1.464 -1.041 -0.96 1 98.88 168 GLY A C 1
ATOM 1376 O O . GLY A 1 168 ? 2.137 -1.207 0.06 1 98.88 168 GLY A O 1
ATOM 1377 N N . TYR A 1 169 ? 0.223 -1.556 -1.108 1 98.88 169 TYR A N 1
ATOM 1378 C CA . TYR A 1 169 ? -0.427 -2.32 -0.049 1 98.88 169 TYR A CA 1
ATOM 1379 C C . TYR A 1 169 ? 0.457 -3.475 0.41 1 98.88 169 TYR A C 1
ATOM 1381 O O . TYR A 1 169 ? 0.654 -3.674 1.611 1 98.88 169 TYR A O 1
ATOM 1389 N N . THR A 1 170 ? 0.978 -4.191 -0.551 1 98.94 170 THR A N 1
ATOM 1390 C CA . THR A 1 170 ? 1.796 -5.359 -0.231 1 98.94 170 THR A CA 1
ATOM 1391 C C . THR A 1 170 ? 3.07 -4.941 0.496 1 98.94 170 THR A C 1
ATOM 1393 O O . THR A 1 170 ? 3.424 -5.52 1.525 1 98.94 170 THR A O 1
ATOM 1396 N N . LEU A 1 171 ? 3.768 -3.857 0.013 1 98.94 171 LEU A N 1
ATOM 1397 C CA . LEU A 1 171 ? 4.973 -3.385 0.684 1 98.94 171 LEU A CA 1
ATOM 1398 C C . LEU A 1 171 ? 4.664 -2.945 2.111 1 98.94 171 LEU A C 1
ATOM 1400 O O . LEU A 1 171 ? 5.43 -3.23 3.033 1 98.94 171 LEU A O 1
ATOM 1404 N N . GLY A 1 172 ? 3.547 -2.193 2.244 1 98.88 172 GLY A N 1
ATOM 1405 C CA . GLY A 1 172 ? 3.15 -1.773 3.58 1 98.88 172 GLY A CA 1
ATOM 1406 C C . GLY A 1 172 ? 2.904 -2.936 4.523 1 98.88 172 GLY A C 1
ATOM 1407 O O . GLY A 1 172 ? 3.357 -2.918 5.668 1 98.88 172 GLY A O 1
ATOM 1408 N N . LEU A 1 173 ? 2.156 -3.932 4.043 1 98.88 173 LEU A N 1
ATOM 1409 C CA . LEU A 1 173 ? 1.84 -5.098 4.859 1 98.88 173 LEU A CA 1
ATOM 1410 C C . LEU A 1 173 ? 3.109 -5.844 5.254 1 98.88 173 LEU A C 1
ATOM 1412 O O . LEU A 1 173 ? 3.273 -6.223 6.418 1 98.88 173 LEU A O 1
ATOM 1416 N N . LEU A 1 174 ? 4.012 -6.047 4.273 1 98.88 174 LEU A N 1
ATOM 1417 C CA . LEU A 1 174 ? 5.277 -6.723 4.547 1 98.88 174 LEU A CA 1
ATOM 1418 C C . LEU A 1 174 ? 6.086 -5.961 5.59 1 98.88 174 LEU A C 1
ATOM 1420 O O . LEU A 1 174 ? 6.684 -6.57 6.484 1 98.88 174 LEU A O 1
ATOM 1424 N N . HIS A 1 175 ? 6.109 -4.668 5.477 1 98.69 175 HIS A N 1
ATOM 1425 C CA . HIS A 1 175 ? 6.789 -3.805 6.438 1 98.69 175 HIS A CA 1
ATOM 1426 C C . HIS A 1 175 ? 6.176 -3.936 7.824 1 98.69 175 HIS A C 1
ATOM 1428 O O . HIS A 1 175 ? 6.887 -4.172 8.805 1 98.69 175 HIS A O 1
ATOM 1434 N N . GLY A 1 176 ? 4.898 -3.828 7.926 1 98.5 176 GLY A N 1
ATOM 1435 C CA . GLY A 1 176 ? 4.207 -3.867 9.203 1 98.5 176 GLY A CA 1
ATOM 1436 C C . GLY A 1 176 ? 4.348 -5.199 9.922 1 98.5 176 GLY A C 1
ATOM 1437 O O . GLY A 1 176 ? 4.453 -5.242 11.148 1 98.5 176 GLY A O 1
ATOM 1438 N N . GLU A 1 177 ? 4.379 -6.273 9.117 1 98.38 177 GLU A N 1
ATOM 1439 C CA . GLU A 1 177 ? 4.445 -7.609 9.703 1 98.38 177 GLU A CA 1
ATOM 1440 C C . GLU A 1 177 ? 5.891 -8.062 9.875 1 98.38 177 GLU A C 1
ATOM 1442 O O . GLU A 1 177 ? 6.152 -9.102 10.484 1 98.38 177 GLU A O 1
ATOM 1447 N N . GLY A 1 178 ? 6.805 -7.305 9.289 1 97.94 178 GLY A N 1
ATOM 1448 C CA . GLY A 1 178 ? 8.219 -7.598 9.469 1 97.94 178 GLY A CA 1
ATOM 1449 C C . GLY A 1 178 ? 8.719 -8.703 8.555 1 97.94 178 GLY A C 1
ATOM 1450 O O . GLY A 1 178 ? 9.609 -9.469 8.93 1 97.94 178 GLY A O 1
ATOM 1451 N N . HIS A 1 179 ? 8.102 -8.922 7.375 1 98.38 179 HIS A N 1
ATOM 1452 C CA . HIS A 1 179 ? 8.594 -9.875 6.391 1 98.38 179 HIS A CA 1
ATOM 1453 C C . HIS A 1 179 ? 9.82 -9.328 5.656 1 98.38 179 HIS A C 1
ATOM 1455 O O . HIS A 1 179 ? 10.133 -8.141 5.77 1 98.38 179 HIS A O 1
ATOM 1461 N N . GLU A 1 180 ? 10.539 -10.188 4.973 1 98.31 180 GLU A N 1
ATOM 1462 C CA . GLU A 1 180 ? 11.789 -9.805 4.324 1 98.31 180 GLU A CA 1
ATOM 1463 C C . GLU A 1 180 ? 11.562 -9.469 2.852 1 98.31 180 GLU A C 1
ATOM 1465 O O . GLU A 1 180 ? 11.211 -10.352 2.061 1 98.31 180 GLU A O 1
ATOM 1470 N N . VAL A 1 181 ? 11.734 -8.266 2.529 1 98.56 181 VAL A N 1
ATOM 1471 C CA . VAL A 1 181 ? 11.688 -7.859 1.129 1 98.56 181 VAL A CA 1
ATOM 1472 C C . VAL A 1 181 ? 13.078 -7.977 0.513 1 98.56 181 VAL A C 1
ATOM 1474 O O . VAL A 1 181 ? 14.023 -7.32 0.961 1 98.56 181 VAL A O 1
ATOM 1477 N N . LEU A 1 182 ? 13.211 -8.781 -0.453 1 97.94 182 LEU A N 1
ATOM 1478 C CA . LEU A 1 182 ? 14.5 -9.016 -1.093 1 97.94 182 LEU A CA 1
ATOM 1479 C C . LEU A 1 182 ? 14.734 -8.031 -2.232 1 97.94 182 LEU A C 1
ATOM 1481 O O . LEU A 1 182 ? 15.867 -7.637 -2.504 1 97.94 182 LEU A O 1
ATOM 1485 N N . TYR A 1 183 ? 13.68 -7.691 -2.885 1 97.62 183 TYR A N 1
ATOM 1486 C CA . TYR A 1 183 ? 13.734 -6.777 -4.02 1 97.62 183 TYR A CA 1
ATOM 1487 C C . TYR A 1 183 ? 12.367 -6.148 -4.281 1 97.62 183 TYR A C 1
ATOM 1489 O O . TYR A 1 183 ? 11.336 -6.816 -4.156 1 97.62 183 TYR A O 1
ATOM 1497 N N . ALA A 1 184 ? 12.32 -4.934 -4.559 1 98.25 184 ALA A N 1
ATOM 1498 C CA . ALA A 1 184 ? 11.102 -4.234 -4.949 1 98.25 184 ALA A CA 1
ATOM 1499 C C . ALA A 1 184 ? 11.398 -3.137 -5.965 1 98.25 184 ALA A C 1
ATOM 1501 O O . ALA A 1 184 ? 12.383 -2.406 -5.828 1 98.25 184 ALA A O 1
ATOM 1502 N N . ASN A 1 185 ? 10.602 -3.121 -6.98 1 97.62 185 ASN A N 1
ATOM 1503 C CA . ASN A 1 185 ? 10.758 -2.166 -8.07 1 97.62 185 ASN A CA 1
ATOM 1504 C C . ASN A 1 185 ? 9.406 -1.675 -8.586 1 97.62 185 ASN A C 1
ATOM 1506 O O . ASN A 1 185 ? 8.531 -2.479 -8.914 1 97.62 185 ASN A O 1
ATOM 1510 N N . HIS A 1 186 ? 9.203 -0.362 -8.672 1 97 186 HIS A N 1
ATOM 1511 C CA . HIS A 1 186 ? 7.895 0.187 -8.992 1 97 186 HIS A CA 1
ATOM 1512 C C . HIS A 1 186 ? 7.742 0.399 -10.5 1 97 186 HIS A C 1
ATOM 1514 O O . HIS A 1 186 ? 6.68 0.807 -10.969 1 97 186 HIS A O 1
ATOM 1520 N N . ASN A 1 187 ? 8.773 0.146 -11.273 1 96.5 187 ASN A N 1
ATOM 1521 C CA . ASN A 1 187 ? 8.742 0.214 -12.727 1 96.5 187 ASN A CA 1
ATOM 1522 C C . ASN A 1 187 ? 9.859 -0.617 -13.352 1 96.5 187 ASN A C 1
ATOM 1524 O O . ASN A 1 187 ? 10.906 -0.081 -13.719 1 96.5 187 ASN A O 1
ATOM 1528 N N . VAL A 1 188 ? 9.625 -1.868 -13.594 1 95.5 188 VAL A N 1
ATOM 1529 C CA . VAL A 1 188 ? 10.68 -2.82 -13.906 1 95.5 188 VAL A CA 1
ATOM 1530 C C . VAL A 1 188 ? 11.203 -2.561 -15.32 1 95.5 188 VAL A 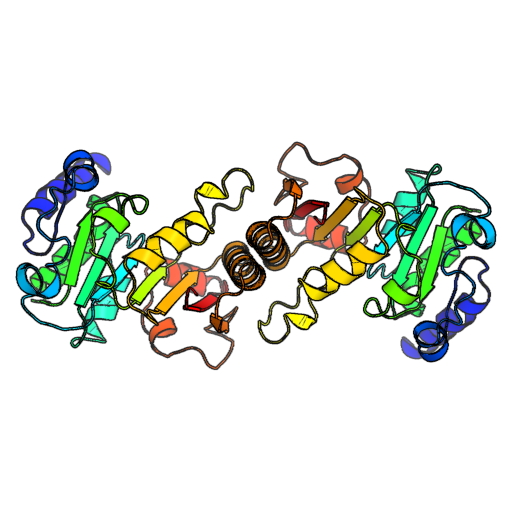C 1
ATOM 1532 O O . VAL A 1 188 ? 12.312 -2.969 -15.664 1 95.5 188 VAL A O 1
ATOM 1535 N N . TYR A 1 189 ? 10.5 -1.846 -16.156 1 93.62 189 TYR A N 1
ATOM 1536 C CA . TYR A 1 189 ? 10.945 -1.61 -17.531 1 93.62 189 TYR A CA 1
ATOM 1537 C C . TYR A 1 189 ? 11.711 -0.299 -17.625 1 93.62 189 TYR A C 1
ATOM 1539 O O . TYR A 1 189 ? 12.375 -0.04 -18.641 1 93.62 189 TYR A O 1
ATOM 1547 N N . LYS A 1 190 ? 11.617 0.552 -16.609 1 90.5 190 LYS A N 1
ATOM 1548 C CA . LYS A 1 190 ? 12.312 1.837 -16.656 1 90.5 190 LYS A CA 1
ATOM 1549 C C . LYS A 1 190 ? 13.453 1.882 -15.641 1 90.5 190 LYS A C 1
ATOM 1551 O O . LYS A 1 190 ? 14.453 2.576 -15.859 1 90.5 190 LYS A O 1
ATOM 1556 N N . ASN A 1 191 ? 13.203 1.196 -14.523 1 82.25 191 ASN A N 1
ATOM 1557 C CA . ASN A 1 191 ? 14.211 1.208 -13.469 1 82.25 191 ASN A CA 1
ATOM 1558 C C . ASN A 1 191 ? 15.102 -0.031 -13.523 1 82.25 191 ASN A C 1
ATOM 1560 O O . ASN A 1 191 ? 14.602 -1.153 -13.617 1 82.25 191 ASN A O 1
ATOM 1564 N N . GLU A 1 192 ? 16.359 0.12 -13.477 1 79.12 192 GLU A N 1
ATOM 1565 C CA . GLU A 1 192 ? 17.312 -0.974 -13.656 1 79.12 192 GLU A CA 1
ATOM 1566 C C . GLU A 1 192 ? 17.359 -1.876 -12.43 1 79.12 192 GLU A C 1
ATOM 1568 O O . GLU A 1 192 ? 16.906 -1.484 -11.352 1 79.12 192 GLU A O 1
ATOM 1573 N N . GLY A 1 193 ? 17.719 -3.168 -12.648 1 85.69 193 GLY A N 1
ATOM 1574 C CA . GLY A 1 193 ? 18.031 -4.051 -11.539 1 85.69 193 GLY A CA 1
ATOM 1575 C C . GLY A 1 193 ? 17.047 -5.188 -11.383 1 85.69 193 GLY A C 1
ATOM 1576 O O . GLY A 1 193 ? 17.281 -6.125 -10.617 1 85.69 193 GLY A O 1
ATOM 1577 N N . ALA A 1 194 ? 15.992 -5.129 -12.141 1 87.19 194 ALA A N 1
ATOM 1578 C CA . ALA A 1 194 ? 15.023 -6.219 -12.023 1 87.19 194 ALA A CA 1
ATOM 1579 C C . ALA A 1 194 ? 15.586 -7.516 -12.602 1 87.19 194 ALA A C 1
ATOM 1581 O O . ALA A 1 194 ? 16.281 -7.5 -13.609 1 87.19 194 ALA A O 1
ATOM 1582 N N . PRO A 1 195 ? 15.242 -8.633 -11.945 1 90.56 195 PRO A N 1
ATOM 1583 C CA . PRO A 1 195 ? 15.648 -9.898 -12.547 1 90.56 195 PRO A CA 1
ATOM 1584 C C . PRO A 1 195 ? 15.156 -10.062 -13.984 1 90.56 195 PRO A C 1
ATOM 1586 O O . PRO A 1 195 ? 14.047 -9.625 -14.312 1 90.56 195 PRO A O 1
ATOM 1589 N N . GLU A 1 196 ? 15.938 -10.695 -14.766 1 89.81 196 GLU A N 1
ATOM 1590 C CA . GLU A 1 196 ? 15.648 -10.844 -16.188 1 89.81 196 GLU A CA 1
ATOM 1591 C C . GLU A 1 196 ? 14.305 -11.539 -16.406 1 89.81 196 GLU A C 1
ATOM 1593 O O . GLU A 1 196 ? 13.57 -11.203 -17.328 1 89.81 196 GLU A O 1
ATOM 1598 N N . VAL A 1 197 ? 13.992 -12.438 -15.578 1 91.12 197 VAL A N 1
ATOM 1599 C CA . VAL A 1 197 ? 12.797 -13.266 -15.758 1 91.12 197 VAL A CA 1
ATOM 1600 C C . VAL A 1 197 ? 11.547 -12.398 -15.672 1 91.12 197 VAL A C 1
ATOM 1602 O O . VAL A 1 197 ? 10.547 -12.672 -16.344 1 91.12 197 VAL A O 1
ATOM 1605 N N . VAL A 1 198 ? 11.594 -11.297 -14.969 1 93.38 198 VAL A N 1
ATOM 1606 C CA . VAL A 1 198 ? 10.445 -10.43 -14.719 1 93.38 198 VAL A CA 1
ATOM 1607 C C . VAL A 1 198 ? 10.062 -9.703 -16 1 93.38 198 VAL A C 1
ATOM 1609 O O . VAL A 1 198 ? 8.883 -9.445 -16.25 1 93.38 198 VAL A O 1
ATOM 1612 N N . THR A 1 199 ? 11.047 -9.492 -16.875 1 92.31 199 THR A N 1
ATOM 1613 C CA . THR A 1 199 ? 10.766 -8.711 -18.078 1 92.31 199 THR A CA 1
ATOM 1614 C C . THR A 1 199 ? 10.797 -9.586 -19.312 1 92.31 199 THR A C 1
ATOM 1616 O O . THR A 1 199 ? 10.344 -9.18 -20.391 1 92.31 199 THR A O 1
ATOM 1619 N N . SER A 1 200 ? 11.297 -10.766 -19.141 1 91.5 200 SER A N 1
ATOM 1620 C CA . SER A 1 200 ? 11.492 -11.617 -20.312 1 91.5 200 SER A CA 1
ATOM 1621 C C . SER A 1 200 ? 10.211 -12.367 -20.672 1 91.5 200 SER A C 1
ATOM 1623 O O . SER A 1 200 ? 10.07 -12.875 -21.781 1 91.5 200 SER A O 1
ATOM 1625 N N . ILE A 1 201 ? 9.336 -12.547 -19.734 1 91.25 201 ILE A N 1
ATOM 1626 C CA . ILE A 1 201 ? 8.055 -13.211 -19.953 1 91.25 201 ILE A CA 1
ATOM 1627 C C . ILE A 1 201 ? 6.918 -12.195 -19.828 1 91.25 201 ILE A C 1
ATOM 1629 O O . ILE A 1 201 ? 6.766 -11.562 -18.781 1 91.25 201 ILE A O 1
ATOM 1633 N N . GLN A 1 202 ? 6.223 -11.992 -20.875 1 90 202 GLN A N 1
ATOM 1634 C CA . GLN A 1 202 ? 5.133 -11.023 -20.875 1 90 202 GLN A CA 1
ATOM 1635 C C . GLN A 1 202 ? 3.795 -11.703 -21.156 1 90 202 GLN A C 1
ATOM 1637 O O . GLN A 1 202 ? 3.674 -12.477 -22.109 1 90 202 GLN A O 1
ATOM 1642 N N . THR A 1 203 ? 2.84 -11.461 -20.297 1 87.31 203 THR A N 1
ATOM 1643 C CA . THR A 1 203 ? 1.482 -11.938 -20.547 1 87.31 203 THR A CA 1
ATOM 1644 C C . THR A 1 203 ? 0.759 -11.031 -21.531 1 87.31 203 THR A C 1
ATOM 1646 O O . THR A 1 203 ? 1.267 -9.969 -21.891 1 87.31 203 THR A O 1
ATOM 1649 N N . PHE A 1 204 ? -0.384 -11.57 -21.938 1 81.25 204 PHE A N 1
ATOM 1650 C CA . PHE A 1 204 ? -1.246 -10.789 -22.828 1 81.25 204 PHE A CA 1
ATOM 1651 C C . PHE A 1 204 ? -1.591 -9.445 -22.188 1 81.25 204 PHE A C 1
ATOM 1653 O O . PHE A 1 204 ? -1.442 -8.398 -22.828 1 81.25 204 PHE A O 1
ATOM 1660 N N . TYR A 1 205 ? -1.941 -9.414 -20.922 1 84.12 205 TYR A N 1
ATOM 1661 C CA . TYR A 1 205 ? -2.334 -8.203 -20.219 1 84.12 205 TYR A CA 1
ATOM 1662 C C . TYR A 1 205 ? -1.153 -7.254 -20.062 1 84.12 205 TYR A C 1
ATOM 1664 O O . TYR A 1 205 ? -1.301 -6.039 -20.203 1 84.12 205 TYR A O 1
ATOM 1672 N N . GLU A 1 206 ? -0.042 -7.848 -19.766 1 90.31 206 GLU A N 1
ATOM 1673 C CA . GLU A 1 206 ? 1.15 -7.031 -19.562 1 90.31 206 GLU A CA 1
ATOM 1674 C C . GLU A 1 206 ? 1.513 -6.266 -20.828 1 90.31 206 GLU A C 1
ATOM 1676 O O . GLU A 1 206 ? 1.855 -5.082 -20.766 1 90.31 206 GLU A O 1
ATOM 1681 N N 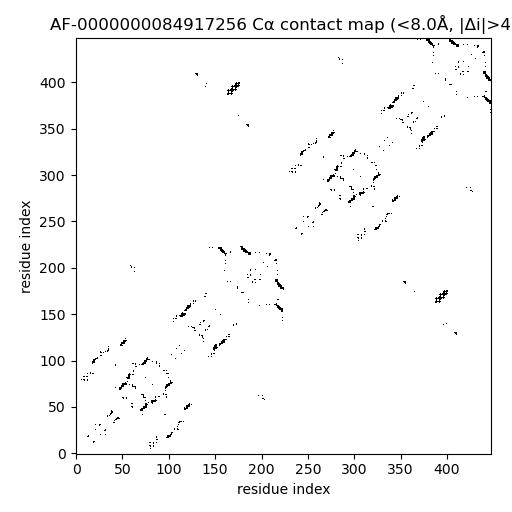. LYS A 1 207 ? 1.383 -6.902 -21.953 1 90.69 207 LYS A N 1
ATOM 1682 C CA . LYS A 1 207 ? 1.676 -6.25 -23.234 1 90.69 207 LYS A CA 1
ATOM 1683 C C . LYS A 1 207 ? 0.76 -5.047 -23.453 1 90.69 207 LYS A C 1
ATOM 1685 O O . LYS A 1 207 ? 1.209 -3.996 -23.922 1 90.69 207 LYS A O 1
ATOM 1690 N N . GLN A 1 208 ? -0.451 -5.242 -23.062 1 91.75 208 GLN A N 1
ATOM 1691 C CA . GLN A 1 208 ? -1.421 -4.16 -23.203 1 91.75 208 GLN A CA 1
ATOM 1692 C C . GLN A 1 208 ? -1.062 -2.975 -22.312 1 91.75 208 GLN A C 1
ATOM 1694 O O . GLN A 1 208 ? -1.164 -1.82 -22.734 1 91.75 208 GLN A O 1
ATOM 1699 N N . TYR A 1 209 ? -0.626 -3.225 -21.109 1 91.25 209 TYR A N 1
ATOM 1700 C CA . TYR A 1 209 ? -0.26 -2.172 -20.172 1 91.25 209 TYR A CA 1
ATOM 1701 C C . TYR A 1 209 ? 0.978 -1.422 -20.641 1 91.25 209 TYR A C 1
ATOM 1703 O O . TYR A 1 209 ? 1.061 -0.198 -20.516 1 91.25 209 TYR A O 1
ATOM 1711 N N . LEU A 1 210 ? 1.887 -2.137 -21.188 1 91.5 210 LEU A N 1
ATOM 1712 C CA . LEU A 1 210 ? 3.135 -1.547 -21.672 1 91.5 210 LEU A CA 1
ATOM 1713 C C . LEU A 1 210 ? 2.883 -0.625 -22.859 1 91.5 210 LEU A C 1
ATOM 1715 O O . LEU A 1 210 ? 3.559 0.395 -23.016 1 91.5 210 LEU A O 1
ATOM 1719 N N . GLU A 1 211 ? 1.849 -0.942 -23.641 1 92.69 211 GLU A N 1
ATOM 1720 C CA . GLU A 1 211 ? 1.51 -0.133 -24.812 1 92.69 211 GLU A CA 1
ATOM 1721 C C . GLU A 1 211 ? 1.084 1.274 -24.406 1 92.69 211 GLU A C 1
ATOM 1723 O O . GLU A 1 211 ? 1.295 2.232 -25.141 1 92.69 211 GLU A O 1
ATOM 1728 N N . ILE A 1 212 ? 0.53 1.441 -23.219 1 93.44 212 ILE A N 1
ATOM 1729 C CA . ILE A 1 212 ? 0.085 2.752 -22.75 1 93.44 212 ILE A CA 1
ATOM 1730 C C . ILE A 1 212 ? 1.034 3.271 -21.672 1 93.44 212 ILE A C 1
ATOM 1732 O O . ILE A 1 212 ? 0.653 4.109 -20.859 1 93.44 212 ILE A O 1
ATOM 1736 N N . ASN A 1 213 ? 2.15 2.68 -21.578 1 91.94 213 ASN A N 1
ATOM 1737 C CA . ASN A 1 213 ? 3.25 3.096 -20.719 1 91.94 213 ASN A CA 1
ATOM 1738 C C . ASN A 1 213 ? 2.865 3.016 -19.25 1 91.94 213 ASN A C 1
ATOM 1740 O O . ASN A 1 213 ? 3.25 3.877 -18.453 1 91.94 213 ASN A O 1
ATOM 1744 N N . LYS A 1 214 ? 2.025 2.104 -18.953 1 94.38 214 LYS A N 1
ATOM 1745 C CA . LYS A 1 214 ? 1.691 1.859 -17.562 1 94.38 214 LYS A CA 1
ATOM 1746 C C . LYS A 1 214 ? 2.832 1.147 -16.844 1 94.38 214 LYS A C 1
ATOM 1748 O O . LYS A 1 214 ? 3.381 0.169 -17.344 1 94.38 214 LYS A O 1
ATOM 1753 N N . PRO A 1 215 ? 3.203 1.636 -15.695 1 95.31 215 PRO A N 1
ATOM 1754 C CA . PRO A 1 215 ? 4.289 0.962 -14.977 1 95.31 215 PRO A CA 1
ATOM 1755 C C . PRO A 1 215 ? 3.92 -0.456 -14.547 1 95.31 215 PRO A C 1
ATOM 1757 O O . PRO A 1 215 ? 2.781 -0.707 -14.148 1 95.31 215 PRO A O 1
ATOM 1760 N N . ILE A 1 216 ? 4.848 -1.389 -14.711 1 96.81 216 ILE A N 1
ATOM 1761 C CA . ILE A 1 216 ? 4.758 -2.732 -14.148 1 96.81 216 ILE A CA 1
ATOM 1762 C C . ILE A 1 216 ? 5.688 -2.852 -12.945 1 96.81 216 ILE A C 1
ATOM 1764 O O . ILE A 1 216 ? 6.867 -2.514 -13.031 1 96.81 216 ILE A O 1
ATOM 1768 N N . THR A 1 217 ? 5.152 -3.256 -11.844 1 97.75 217 THR A N 1
ATOM 1769 C CA . THR A 1 217 ? 5.926 -3.322 -10.609 1 97.75 217 THR A CA 1
ATOM 1770 C C . THR A 1 217 ? 6.23 -4.77 -10.242 1 97.75 217 THR A C 1
ATOM 1772 O O . THR A 1 217 ? 5.617 -5.695 -10.773 1 97.75 217 THR A O 1
ATOM 1775 N N . TYR A 1 218 ? 7.27 -4.961 -9.406 1 98.12 218 TYR A N 1
ATOM 1776 C CA . TYR A 1 218 ? 7.691 -6.289 -8.984 1 98.12 218 TYR A CA 1
ATOM 1777 C C . TYR A 1 218 ? 8.211 -6.262 -7.547 1 98.12 218 TYR A C 1
ATOM 1779 O O . TYR A 1 218 ? 8.938 -5.344 -7.164 1 98.12 218 TYR A O 1
ATOM 1787 N N . ILE A 1 219 ? 7.781 -7.219 -6.742 1 98.69 219 ILE A N 1
ATOM 1788 C CA . ILE A 1 219 ? 8.289 -7.438 -5.395 1 98.69 219 ILE A CA 1
ATOM 1789 C C . ILE A 1 219 ? 8.711 -8.898 -5.234 1 98.69 219 ILE A C 1
ATOM 1791 O O . ILE A 1 219 ? 7.98 -9.805 -5.625 1 98.69 219 ILE A O 1
ATOM 1795 N N . GLN A 1 220 ? 9.875 -9.141 -4.789 1 98.69 220 GLN A N 1
ATOM 1796 C CA . GLN A 1 220 ? 10.336 -10.438 -4.312 1 98.69 220 GLN A CA 1
ATOM 1797 C C . GLN A 1 220 ? 10.539 -10.43 -2.801 1 98.69 220 GLN A C 1
ATOM 1799 O O . GLN A 1 220 ? 11.203 -9.539 -2.262 1 98.69 220 GLN A O 1
ATOM 1804 N N . PHE A 1 221 ? 9.875 -11.391 -2.129 1 98.75 221 PHE A N 1
ATOM 1805 C CA . PHE A 1 221 ? 9.969 -11.336 -0.674 1 98.75 221 PHE A CA 1
ATOM 1806 C C . PHE A 1 221 ? 9.859 -12.734 -0.078 1 98.75 221 PHE A C 1
ATOM 1808 O O . PHE A 1 221 ? 9.547 -13.695 -0.786 1 98.75 221 PHE A O 1
ATOM 1815 N N . LYS A 1 222 ? 10.227 -12.891 1.205 1 98.75 222 LYS A N 1
ATOM 1816 C CA . LYS A 1 222 ? 10.086 -14.094 2.016 1 98.75 222 LYS A CA 1
ATOM 1817 C C . LYS A 1 222 ? 9.141 -13.867 3.189 1 98.75 222 LYS A C 1
ATOM 1819 O O . LYS A 1 222 ? 9.172 -12.805 3.824 1 98.75 222 LYS A O 1
ATOM 1824 N N . ILE A 1 223 ? 8.289 -14.797 3.365 1 98.25 223 ILE A N 1
ATOM 1825 C CA . ILE A 1 223 ? 7.402 -14.734 4.52 1 98.25 223 ILE A CA 1
ATOM 1826 C C . ILE A 1 223 ? 8.133 -15.25 5.758 1 98.25 223 ILE A C 1
ATOM 1828 O O . ILE A 1 223 ? 8.641 -16.375 5.762 1 98.25 223 ILE A O 1
ATOM 1832 N N . LYS A 1 224 ? 8.211 -14.484 6.836 1 95.19 224 LYS A N 1
ATOM 1833 C CA . LYS A 1 224 ? 8.906 -14.852 8.062 1 95.19 224 LYS A CA 1
ATOM 1834 C C . LYS A 1 224 ? 7.965 -15.547 9.039 1 95.19 224 LYS A C 1
ATOM 1836 O O . LYS A 1 224 ? 6.754 -15.305 9.031 1 95.19 224 LYS A O 1
ATOM 1841 N N . MET B 1 1 ? 14.844 35.812 -9.508 1 53.91 1 MET B N 1
ATOM 1842 C CA . MET B 1 1 ? 13.57 36.375 -9.07 1 53.91 1 MET B CA 1
ATOM 1843 C C . MET B 1 1 ? 12.906 35.469 -8.047 1 53.91 1 MET B C 1
ATOM 1845 O O . MET B 1 1 ? 12.398 35.906 -7.023 1 53.91 1 MET B O 1
ATOM 1849 N N . GLY B 1 2 ? 13.062 34.156 -8.227 1 60.16 2 GLY B N 1
ATOM 1850 C CA . GLY B 1 2 ? 12.539 33.188 -7.297 1 60.16 2 GLY B CA 1
ATOM 1851 C C . GLY B 1 2 ? 13.219 33.219 -5.945 1 60.16 2 GLY B C 1
ATOM 1852 O O . GLY B 1 2 ? 12.547 33.188 -4.906 1 60.16 2 GLY B O 1
ATOM 1853 N N . SER B 1 3 ? 14.57 33.438 -6.008 1 68.62 3 SER B N 1
ATOM 1854 C CA . SER B 1 3 ? 15.336 33.375 -4.77 1 68.62 3 SER B CA 1
ATOM 1855 C C . SER B 1 3 ? 15.125 34.625 -3.932 1 68.62 3 SER B C 1
ATOM 1857 O O . SER B 1 3 ? 14.969 34.562 -2.711 1 68.62 3 SER B O 1
ATOM 1859 N N . LYS B 1 4 ? 15.094 35.812 -4.617 1 68.44 4 LYS B N 1
ATOM 1860 C CA . LYS B 1 4 ? 14.914 37.094 -3.934 1 68.44 4 LYS B CA 1
ATOM 1861 C C . LYS B 1 4 ? 13.555 37.156 -3.248 1 68.44 4 LYS B C 1
ATOM 1863 O O . LYS B 1 4 ? 13.453 37.625 -2.113 1 68.44 4 LYS B O 1
ATOM 1868 N N . ASN B 1 5 ? 12.484 36.719 -3.771 1 77.81 5 ASN B N 1
ATOM 1869 C CA . ASN B 1 5 ? 11.141 36.656 -3.207 1 77.81 5 ASN B CA 1
ATOM 1870 C C . ASN B 1 5 ? 11.062 35.688 -2.043 1 77.81 5 ASN B C 1
ATOM 1872 O O . ASN B 1 5 ? 10.375 35.938 -1.052 1 77.81 5 ASN B O 1
ATOM 1876 N N . LYS B 1 6 ? 11.797 34.688 -2.164 1 77.06 6 LYS B N 1
ATOM 1877 C CA . LYS B 1 6 ? 11.844 33.688 -1.105 1 77.06 6 LYS B CA 1
ATOM 1878 C C . LYS B 1 6 ? 12.422 34.25 0.18 1 77.06 6 LYS B C 1
ATOM 1880 O O . LYS B 1 6 ? 11.891 34.031 1.268 1 77.06 6 LYS B O 1
ATOM 1885 N N . LEU B 1 7 ? 13.453 34.938 0.1 1 78.5 7 LEU B N 1
ATOM 1886 C CA . LEU B 1 7 ? 14.109 35.531 1.256 1 78.5 7 LEU B CA 1
ATOM 1887 C C . LEU B 1 7 ? 13.203 36.562 1.913 1 78.5 7 LEU B C 1
ATOM 1889 O O . LEU B 1 7 ? 13.148 36.656 3.143 1 78.5 7 LEU B O 1
ATOM 1893 N N . LYS B 1 8 ? 12.594 37.312 1.146 1 82.25 8 LYS B N 1
ATOM 1894 C CA . LYS B 1 8 ? 11.664 38.312 1.664 1 82.25 8 LYS B CA 1
ATOM 1895 C C . LYS B 1 8 ? 10.547 37.656 2.473 1 82.25 8 LYS B C 1
ATOM 1897 O O . LYS B 1 8 ? 10.234 38.094 3.578 1 82.25 8 LYS B O 1
ATOM 1902 N N . ARG B 1 9 ? 9.945 36.719 1.949 1 82.81 9 ARG B N 1
ATOM 1903 C CA . ARG B 1 9 ? 8.883 36 2.641 1 82.81 9 ARG B CA 1
ATOM 1904 C C . ARG B 1 9 ? 9.383 35.406 3.943 1 82.81 9 ARG B C 1
ATOM 1906 O O . ARG B 1 9 ? 8.695 35.438 4.965 1 82.81 9 ARG B O 1
ATOM 1913 N N . PHE B 1 10 ? 10.57 34.844 3.805 1 83.44 10 PHE B N 1
ATOM 1914 C CA . PHE B 1 10 ? 11.164 34.25 4.984 1 83.44 10 PHE B CA 1
ATOM 1915 C C . PHE B 1 10 ? 11.336 35.281 6.098 1 83.44 10 PHE B C 1
ATOM 1917 O O . PHE B 1 10 ? 11.016 35 7.254 1 83.44 10 PHE B O 1
ATOM 1924 N N . ASN B 1 11 ? 11.766 36.344 5.719 1 84.19 11 ASN B N 1
ATOM 1925 C CA . ASN B 1 11 ? 11.984 37.406 6.695 1 84.19 11 ASN B CA 1
ATOM 1926 C C . ASN B 1 11 ? 10.664 37.938 7.254 1 84.19 11 ASN B C 1
ATOM 1928 O O . ASN B 1 11 ? 10.57 38.281 8.438 1 84.19 11 ASN B O 1
ATOM 1932 N N . GLU B 1 12 ? 9.734 38.031 6.453 1 86.44 12 GLU B N 1
ATOM 1933 C CA . GLU B 1 12 ? 8.438 38.531 6.895 1 86.44 12 GLU B CA 1
ATOM 1934 C C . GLU B 1 12 ? 7.777 37.562 7.871 1 86.44 12 GLU B C 1
ATOM 1936 O O . GLU B 1 12 ? 7.039 37.969 8.766 1 86.44 12 GLU B O 1
ATOM 1941 N N . ASN B 1 13 ? 8.008 36.312 7.637 1 86.5 13 ASN B N 1
ATOM 1942 C CA . ASN B 1 13 ? 7.488 35.312 8.555 1 86.5 13 ASN B CA 1
ATOM 1943 C C . ASN B 1 13 ? 7.879 35.594 10 1 86.5 13 ASN B C 1
ATOM 1945 O O . ASN B 1 13 ? 7.098 35.375 10.922 1 86.5 13 ASN B O 1
ATOM 1949 N N . ALA B 1 14 ? 9.055 36.094 10.109 1 86.5 14 ALA B N 1
ATOM 1950 C CA . ALA B 1 14 ? 9.586 36.375 11.445 1 86.5 14 ALA B CA 1
ATOM 1951 C C . ALA B 1 14 ? 8.781 37.469 12.141 1 86.5 14 ALA B C 1
ATOM 1953 O O . ALA B 1 14 ? 8.82 37.594 13.367 1 86.5 14 ALA B O 1
ATOM 1954 N N . THR B 1 15 ? 8 38.156 11.406 1 88.69 15 THR B N 1
ATOM 1955 C CA . THR B 1 15 ? 7.25 39.281 11.977 1 88.69 15 THR B CA 1
ATOM 1956 C C . THR B 1 15 ? 5.836 38.844 12.352 1 88.69 15 THR B C 1
ATOM 1958 O O . THR B 1 15 ? 5.121 39.562 13.055 1 88.69 15 THR B O 1
ATOM 1961 N N . PHE B 1 16 ? 5.457 37.719 11.914 1 92.62 16 PHE B N 1
ATOM 1962 C CA . PHE B 1 16 ? 4.105 37.25 12.18 1 92.62 16 PHE B CA 1
ATOM 1963 C C . PHE B 1 16 ? 4.012 36.625 13.57 1 92.62 16 PHE B C 1
ATOM 1965 O O . PHE B 1 16 ? 4.855 35.812 13.961 1 92.62 16 PHE B O 1
ATOM 1972 N N . SER B 1 17 ? 2.994 37.031 14.305 1 93.31 17 SER B N 1
ATOM 1973 C CA . SER B 1 17 ? 2.789 36.5 15.648 1 93.31 17 SER B CA 1
ATOM 1974 C C . SER B 1 17 ? 2.357 35.031 15.617 1 93.31 17 SER B C 1
ATOM 1976 O O . SER B 1 17 ? 2.445 34.344 16.625 1 93.31 17 SER B O 1
ATOM 1978 N N . ASN B 1 18 ? 1.872 34.594 14.5 1 97.44 18 ASN B N 1
ATOM 1979 C CA . ASN B 1 18 ? 1.337 33.25 14.422 1 97.44 18 ASN B CA 1
ATOM 1980 C C . ASN B 1 18 ? 2.354 32.281 13.82 1 97.44 18 ASN B C 1
ATOM 1982 O O . ASN B 1 18 ? 1.987 31.188 13.359 1 97.44 18 ASN B O 1
ATOM 1986 N N . VAL B 1 19 ? 3.656 32.688 13.758 1 97.62 19 VAL B N 1
ATOM 1987 C CA . VAL B 1 19 ? 4.699 31.844 13.188 1 97.62 19 VAL B CA 1
ATOM 1988 C C . VAL B 1 19 ? 5.793 31.594 14.219 1 97.62 19 VAL B C 1
ATOM 1990 O O . VAL B 1 19 ? 6.262 32.531 14.875 1 97.62 19 VAL B O 1
ATOM 1993 N N . ILE B 1 20 ? 6.109 30.375 14.406 1 97.19 20 ILE B N 1
ATOM 1994 C CA . ILE B 1 20 ? 7.23 29.984 15.25 1 97.19 20 ILE B CA 1
ATOM 1995 C C . ILE B 1 20 ? 8.297 29.281 14.398 1 97.19 20 ILE B C 1
ATOM 1997 O O . ILE B 1 20 ? 7.996 28.344 13.672 1 97.19 20 ILE B O 1
ATOM 2001 N N . GLN B 1 21 ? 9.547 29.766 14.453 1 96.06 21 GLN B N 1
ATOM 2002 C CA . GLN B 1 21 ? 10.633 29.234 13.625 1 96.06 21 GLN B CA 1
ATOM 2003 C C . GLN B 1 21 ? 11.859 28.906 14.469 1 96.06 21 GLN B C 1
ATOM 2005 O O . GLN B 1 21 ? 12.906 29.547 14.312 1 96.06 21 GLN B O 1
ATOM 2010 N N . PRO B 1 22 ? 11.773 27.906 15.211 1 96.31 22 PRO B N 1
ATOM 2011 C CA . PRO B 1 22 ? 12.953 27.531 16 1 96.31 22 PRO B CA 1
ATOM 2012 C C . PRO B 1 22 ? 14.07 26.938 15.148 1 96.31 22 PRO B C 1
ATOM 2014 O O . PRO B 1 22 ? 13.812 26.438 14.055 1 96.31 22 PRO B O 1
ATOM 2017 N N . THR B 1 23 ? 15.367 26.969 15.688 1 95.5 23 THR B N 1
ATOM 2018 C CA . THR B 1 23 ? 16.453 26.219 15.078 1 95.5 23 THR B CA 1
ATOM 2019 C C . THR B 1 23 ? 16.344 24.734 15.422 1 95.5 23 THR B C 1
ATOM 2021 O O . THR B 1 23 ? 15.68 24.359 16.391 1 95.5 23 THR B O 1
ATOM 2024 N N . ARG B 1 24 ? 16.984 24 14.586 1 95.75 24 ARG B N 1
ATOM 2025 C CA . ARG B 1 24 ? 17.031 22.562 14.867 1 95.75 24 ARG B CA 1
ATOM 2026 C C . ARG B 1 24 ? 17.594 22.297 16.266 1 95.75 24 ARG B C 1
ATOM 2028 O O . ARG B 1 24 ? 17.062 21.453 16.984 1 95.75 24 ARG B O 1
ATOM 2035 N N . GLU B 1 25 ? 18.578 22.953 16.672 1 96.06 25 GLU B N 1
ATOM 2036 C CA . GLU B 1 25 ? 19.234 22.797 17.969 1 96.06 25 GLU B CA 1
ATOM 2037 C C . GLU B 1 25 ? 18.266 23.125 19.109 1 96.06 25 GLU B C 1
ATOM 2039 O O . GLU B 1 25 ? 18.219 22.406 20.109 1 96.06 25 GLU B O 1
ATOM 2044 N N . GLU B 1 26 ? 17.547 24.156 18.922 1 96.38 26 GLU B N 1
ATOM 2045 C CA . GLU B 1 26 ? 16.562 24.531 19.938 1 96.38 26 GLU B CA 1
ATOM 2046 C C . GLU B 1 26 ? 15.523 23.438 20.141 1 96.38 26 GLU B C 1
ATOM 2048 O O . GLU B 1 26 ? 15.133 23.141 21.281 1 96.38 26 GLU B O 1
ATOM 2053 N N . VAL B 1 27 ? 15.109 22.844 19.062 1 96.69 27 VAL B N 1
ATOM 2054 C CA . VAL B 1 27 ? 14.086 21.797 19.109 1 96.69 27 VAL B CA 1
ATOM 2055 C C . VAL B 1 27 ? 14.656 20.547 19.766 1 96.69 27 VAL B C 1
ATOM 2057 O O . VAL B 1 27 ? 14.078 20.016 20.719 1 96.69 27 VAL B O 1
ATOM 2060 N N . VAL B 1 28 ? 15.812 20.125 19.344 1 96.12 28 VAL B N 1
ATOM 2061 C CA . VAL B 1 28 ? 16.422 18.891 19.797 1 96.12 28 VAL B CA 1
ATOM 2062 C C . VAL B 1 28 ? 16.828 19 21.266 1 96.12 28 VAL B C 1
ATOM 2064 O O . VAL B 1 28 ? 16.734 18.031 22.031 1 96.12 28 VAL B O 1
ATOM 2067 N N . ASN B 1 29 ? 17.172 20.203 21.688 1 95.81 29 ASN B N 1
ATOM 2068 C CA . ASN B 1 29 ? 17.641 20.422 23.062 1 95.81 29 ASN B CA 1
ATOM 2069 C C . ASN B 1 29 ? 16.469 20.703 24 1 95.81 29 ASN B C 1
ATOM 2071 O O . ASN B 1 29 ? 16.672 20.969 25.188 1 95.81 29 ASN B O 1
ATOM 2075 N N . GLY B 1 30 ? 15.344 20.719 23.5 1 93.5 30 GLY B N 1
ATOM 2076 C CA . GLY B 1 30 ? 14.172 20.938 24.328 1 93.5 30 GLY B CA 1
ATOM 2077 C C . GLY B 1 30 ? 13.977 22.391 24.719 1 93.5 30 GLY B C 1
ATOM 2078 O O . GLY B 1 30 ? 13.438 22.688 25.781 1 93.5 30 GLY B O 1
ATOM 2079 N N . GLU B 1 31 ? 14.391 23.281 23.859 1 92.12 31 GLU B N 1
ATOM 2080 C CA . GLU B 1 31 ? 14.352 24.703 24.188 1 92.12 31 GLU B CA 1
ATOM 2081 C C . GLU B 1 31 ? 13.133 25.375 23.547 1 92.12 31 GLU B C 1
ATOM 2083 O O . GLU B 1 31 ? 12.914 26.578 23.75 1 92.12 31 GLU B O 1
ATOM 2088 N N . LEU B 1 32 ? 12.344 24.656 22.844 1 94.81 32 LEU B N 1
ATOM 2089 C CA . LEU B 1 32 ? 11.109 25.234 22.312 1 94.81 32 LEU B CA 1
ATOM 2090 C C . LEU B 1 32 ? 10.102 25.484 23.422 1 94.81 32 LEU B C 1
ATOM 2092 O O . LEU B 1 32 ? 9.516 24.531 23.969 1 94.81 32 LEU B O 1
ATOM 2096 N N . GLU B 1 33 ? 9.789 26.688 23.734 1 92.69 33 GLU B N 1
ATOM 2097 C CA . GLU B 1 33 ? 8.977 27.094 24.891 1 92.69 33 GLU B CA 1
ATOM 2098 C C . GLU B 1 33 ? 7.527 26.641 24.719 1 92.69 33 GLU B C 1
ATOM 2100 O O . GLU B 1 33 ? 6.828 26.406 25.703 1 92.69 33 GLU B O 1
ATOM 2105 N N . MET B 1 34 ? 7.121 26.453 23.531 1 95.75 34 MET B N 1
ATOM 2106 C CA . MET B 1 34 ? 5.711 26.172 23.266 1 95.75 34 MET B CA 1
ATOM 2107 C C . MET B 1 34 ? 5.379 24.719 23.562 1 95.75 34 MET B C 1
ATOM 2109 O O . MET B 1 34 ? 4.211 24.359 23.703 1 95.75 34 MET B O 1
ATOM 2113 N N . ARG B 1 35 ? 6.355 23.812 23.609 1 97.38 35 ARG B N 1
ATOM 2114 C CA . ARG B 1 35 ? 6.113 22.406 23.875 1 97.38 35 ARG B CA 1
ATOM 2115 C C . ARG B 1 35 ? 5.312 22.203 25.156 1 97.38 35 ARG B C 1
ATOM 2117 O O . ARG B 1 35 ? 5.766 22.594 26.234 1 97.38 35 ARG B O 1
ATOM 2124 N N . GLY B 1 36 ? 4.156 21.641 25.078 1 97.69 36 GLY B N 1
ATOM 2125 C CA . GLY B 1 36 ? 3.279 21.438 26.219 1 97.69 36 GLY B CA 1
ATOM 2126 C C . GLY B 1 36 ? 2.453 22.656 26.562 1 97.69 36 GLY B C 1
ATOM 2127 O O . GLY B 1 36 ? 1.641 22.625 27.5 1 97.69 36 GLY B O 1
ATOM 2128 N N . LYS B 1 37 ? 2.654 23.719 25.844 1 97.88 37 LYS B N 1
ATOM 2129 C CA . LYS B 1 37 ? 2.014 24.984 26.234 1 97.88 37 LYS B CA 1
ATOM 2130 C C . LYS B 1 37 ? 1.363 25.656 25.031 1 97.88 37 LYS B C 1
ATOM 2132 O O . LYS B 1 37 ? 1.109 26.859 25.047 1 97.88 37 LYS B O 1
ATOM 2137 N N . TRP B 1 38 ? 1.156 24.922 23.938 1 98.5 38 TRP B N 1
ATOM 2138 C CA . TRP B 1 38 ? 0.582 25.516 22.734 1 98.5 38 TRP B CA 1
ATOM 2139 C C . TRP B 1 38 ? -0.781 26.125 23.031 1 98.5 38 TRP B C 1
ATOM 2141 O O . TRP B 1 38 ? -1.061 27.25 22.609 1 98.5 38 TRP B O 1
ATOM 2151 N N . ASN B 1 39 ? -1.636 25.375 23.766 1 98.31 39 ASN B N 1
ATOM 2152 C CA . ASN B 1 39 ? -2.957 25.891 24.109 1 98.31 39 ASN B CA 1
ATOM 2153 C C . ASN B 1 39 ? -2.863 27.125 24.984 1 98.31 39 ASN B C 1
ATOM 2155 O O . ASN B 1 39 ? -3.375 28.188 24.625 1 98.31 39 ASN B O 1
ATOM 2159 N N . LYS B 1 40 ? -2.117 27.031 26 1 97.69 40 LYS B N 1
ATOM 2160 C CA . LYS B 1 40 ? -2.084 28.078 27.016 1 97.69 40 LYS B CA 1
ATOM 2161 C C . LYS B 1 40 ? -1.335 29.312 26.516 1 97.69 40 LYS B C 1
ATOM 2163 O O . LYS B 1 40 ? -1.812 30.438 26.672 1 97.69 40 LYS B O 1
ATOM 2168 N N . GLU B 1 41 ? -0.213 29.156 25.906 1 97.44 41 GLU B N 1
ATOM 2169 C CA . GLU B 1 41 ? 0.687 30.281 25.641 1 97.44 41 GLU B CA 1
ATOM 2170 C C . GLU B 1 41 ? 0.542 30.781 24.203 1 97.44 41 GLU B C 1
ATOM 2172 O O . GLU B 1 41 ? 0.681 31.969 23.953 1 97.44 41 GLU B O 1
ATOM 2177 N N . PHE B 1 42 ? 0.304 29.922 23.266 1 97.62 42 PHE B N 1
ATOM 2178 C CA . PHE B 1 42 ? 0.23 30.344 21.875 1 97.62 42 PHE B CA 1
ATOM 2179 C C . PHE B 1 42 ? -1.197 30.719 21.5 1 97.62 42 PHE B C 1
ATOM 2181 O O . PHE B 1 42 ? -1.447 31.844 21.062 1 97.62 42 PHE B O 1
ATOM 2188 N N . PHE B 1 43 ? -2.096 29.812 21.75 1 98.44 43 PHE B N 1
ATOM 2189 C CA . PHE B 1 43 ? -3.467 30.016 21.312 1 98.44 43 PHE B CA 1
ATOM 2190 C C . PHE B 1 43 ? -4.289 30.719 22.375 1 98.44 43 PHE B C 1
ATOM 2192 O O . PHE B 1 43 ? -5.348 31.281 22.094 1 98.44 43 PHE B O 1
ATOM 2199 N N . LYS B 1 44 ? -3.912 30.562 23.703 1 97.81 44 LYS B N 1
ATOM 2200 C CA . LYS B 1 44 ? -4.57 31.188 24.859 1 97.81 44 LYS B CA 1
ATOM 2201 C C . LYS B 1 44 ? -6 30.656 25.016 1 97.81 44 LYS B C 1
ATOM 2203 O O . LYS B 1 44 ? -6.922 31.438 25.25 1 97.81 44 LYS B O 1
ATOM 2208 N N . ASN B 1 45 ? -6.223 29.438 24.703 1 98.19 45 ASN B N 1
ATOM 2209 C CA . ASN B 1 45 ? -7.465 28.688 24.922 1 98.19 45 ASN B CA 1
ATOM 2210 C C . ASN B 1 45 ? -7.211 27.203 25.078 1 98.19 45 ASN B C 1
ATOM 2212 O O . ASN B 1 45 ? -6.066 26.75 25.031 1 98.19 45 ASN B O 1
ATOM 2216 N N . ASN B 1 46 ? -8.32 26.406 25.344 1 98 46 ASN B N 1
ATOM 2217 C CA . ASN B 1 46 ? -8.164 24.984 25.594 1 98 46 ASN B CA 1
ATOM 2218 C C . ASN B 1 46 ? -8.766 24.141 24.453 1 98 46 ASN B C 1
ATOM 2220 O O . ASN B 1 46 ? -9.156 23 24.672 1 98 46 ASN B O 1
ATOM 2224 N N . ASN B 1 47 ? -8.906 24.719 23.281 1 98.56 47 ASN B N 1
ATOM 2225 C CA . ASN B 1 47 ? -9.484 23.984 22.156 1 98.56 47 ASN B CA 1
ATOM 2226 C C . ASN B 1 47 ? -8.562 22.859 21.688 1 98.56 47 ASN B C 1
ATOM 2228 O O . ASN B 1 47 ? -7.352 22.906 21.891 1 98.56 47 ASN B O 1
ATOM 2232 N N . PRO B 1 48 ? -9.172 21.844 21.109 1 98.75 48 PRO B N 1
ATOM 2233 C CA . PRO B 1 48 ? -8.344 20.766 20.562 1 98.75 48 PRO B CA 1
ATOM 2234 C C . PRO B 1 48 ? -7.32 21.266 19.547 1 98.75 48 PRO B C 1
ATOM 2236 O O . PRO B 1 48 ? -7.613 22.172 18.75 1 98.75 48 PRO B O 1
ATOM 2239 N N . ILE B 1 49 ? -6.145 20.625 19.484 1 98.88 49 ILE B N 1
ATOM 2240 C CA . ILE B 1 49 ? -5.074 21 18.562 1 98.88 49 ILE B CA 1
ATOM 2241 C C . ILE B 1 49 ? -5.008 20.016 17.406 1 98.88 49 ILE B C 1
ATOM 2243 O O . ILE B 1 49 ? -4.918 18.797 17.625 1 98.88 49 ILE B O 1
ATOM 2247 N N . VAL B 1 50 ? -5.047 20.516 16.234 1 98.88 50 VAL B N 1
ATOM 2248 C CA . VAL B 1 50 ? -4.938 19.734 15 1 98.88 50 VAL B CA 1
ATOM 2249 C C . VAL B 1 50 ? -3.699 20.156 14.219 1 98.88 50 VAL B C 1
ATOM 2251 O O . VAL B 1 50 ? -3.488 21.359 13.992 1 98.88 50 VAL B O 1
ATOM 2254 N N . LEU B 1 51 ? -2.881 19.188 13.828 1 98.94 51 LEU B N 1
ATOM 2255 C CA . LEU B 1 51 ? -1.689 19.484 13.039 1 98.94 51 LEU B CA 1
ATOM 2256 C C . LEU B 1 51 ? -1.918 19.141 11.57 1 98.94 51 LEU B C 1
ATOM 2258 O O . LEU B 1 51 ? -2.607 18.172 11.25 1 98.94 51 LEU B O 1
ATOM 2262 N N . GLU B 1 52 ? -1.35 19.922 10.727 1 98.75 52 GLU B N 1
ATOM 2263 C CA . GLU B 1 52 ? -1.117 19.531 9.344 1 98.75 52 GLU B CA 1
ATOM 2264 C C . GLU B 1 52 ? 0.374 19.391 9.047 1 98.75 52 GLU B C 1
ATOM 2266 O O . GLU B 1 52 ? 1.114 20.375 9.102 1 98.75 52 GLU B O 1
ATOM 2271 N N . LEU B 1 53 ? 0.819 18.188 8.719 1 98.62 53 LEU B N 1
ATOM 2272 C CA . LEU B 1 53 ? 2.223 17.938 8.422 1 98.62 53 LEU B CA 1
ATOM 2273 C C . LEU B 1 53 ? 2.51 18.141 6.938 1 98.62 53 LEU B C 1
ATOM 2275 O O . LEU B 1 53 ? 1.8 17.594 6.086 1 98.62 53 LEU B O 1
ATOM 2279 N N . GLY B 1 54 ? 3.6 18.844 6.613 1 96.88 54 GLY B N 1
ATOM 2280 C CA . GLY B 1 54 ? 3.857 19.203 5.23 1 96.88 54 GLY B CA 1
ATOM 2281 C C . GLY B 1 54 ? 2.795 20.125 4.648 1 96.88 54 GLY B C 1
ATOM 2282 O O . GLY B 1 54 ? 2.236 19.828 3.588 1 96.88 54 GLY B O 1
ATOM 2283 N N . CYS B 1 55 ? 2.627 21.328 5.297 1 97.06 55 CYS B N 1
ATOM 2284 C CA . CYS B 1 55 ? 1.443 22.141 5.02 1 97.06 55 CYS B CA 1
ATOM 2285 C C . CYS B 1 55 ? 1.636 22.969 3.76 1 97.06 55 CYS B C 1
ATOM 2287 O O . CYS B 1 55 ? 0.678 23.547 3.24 1 97.06 55 CYS B O 1
ATOM 2289 N N . GLY B 1 56 ? 2.855 23.062 3.242 1 94.69 56 GLY B N 1
ATOM 2290 C CA . GLY B 1 56 ? 3.074 23.891 2.062 1 94.69 56 GLY B CA 1
ATOM 2291 C C . GLY B 1 56 ? 2.639 25.328 2.248 1 94.69 56 GLY B C 1
ATOM 2292 O O . GLY B 1 56 ? 3.047 25.984 3.207 1 94.69 56 GLY B O 1
ATOM 2293 N N . LYS B 1 57 ? 1.74 25.812 1.455 1 94.31 57 LYS B N 1
ATOM 2294 C CA . LYS B 1 57 ? 1.272 27.188 1.513 1 94.31 57 LYS B CA 1
ATOM 2295 C C . LYS B 1 57 ? 0.327 27.406 2.691 1 94.31 57 LYS B C 1
ATOM 2297 O O . LYS B 1 57 ? -0.034 28.547 3.008 1 94.31 57 LYS B O 1
ATOM 2302 N N . GLY B 1 58 ? -0.096 26.344 3.316 1 96.31 58 GLY B N 1
ATOM 2303 C CA . GLY B 1 58 ? -0.95 26.453 4.488 1 96.31 58 GLY B CA 1
ATOM 2304 C C . GLY B 1 58 ? -2.422 26.578 4.145 1 96.31 58 GLY B C 1
ATOM 2305 O O . GLY B 1 58 ? -3.227 26.984 4.988 1 96.31 58 GLY B O 1
ATOM 2306 N N . GLU B 1 59 ? -2.775 26.234 2.912 1 95.25 59 GLU B N 1
ATOM 2307 C CA . GLU B 1 59 ? -4.156 26.391 2.463 1 95.25 59 GLU B CA 1
ATOM 2308 C C . GLU B 1 59 ? -5.094 25.469 3.244 1 95.25 59 GLU B C 1
ATOM 2310 O O . GLU B 1 59 ? -6.191 25.875 3.633 1 95.25 59 GLU B O 1
ATOM 2315 N N . TYR B 1 60 ? -4.664 24.281 3.41 1 96.31 60 TYR B N 1
ATOM 2316 C CA . TYR B 1 60 ? -5.508 23.328 4.125 1 96.31 60 TYR B CA 1
ATOM 2317 C C . TYR B 1 60 ? -5.625 23.703 5.598 1 96.31 60 TYR B C 1
ATOM 2319 O O . TYR B 1 60 ? -6.715 23.656 6.176 1 96.31 60 TYR B O 1
ATOM 2327 N N . THR B 1 61 ? -4.562 24.125 6.227 1 97.88 61 THR B N 1
ATOM 2328 C CA . THR B 1 61 ? -4.555 24.578 7.613 1 97.88 61 THR B CA 1
ATOM 2329 C C . THR B 1 61 ? -5.547 25.719 7.816 1 97.88 61 THR B C 1
ATOM 2331 O O . THR B 1 61 ? -6.41 25.656 8.695 1 97.88 61 THR B O 1
ATOM 2334 N N . VAL B 1 62 ? -5.434 26.734 6.98 1 97.81 62 VAL B N 1
ATOM 2335 C CA . VAL B 1 62 ? -6.293 27.922 7.074 1 97.81 62 VAL B CA 1
ATOM 2336 C C . VAL B 1 62 ? -7.742 27.516 6.789 1 97.81 62 VAL B C 1
ATOM 2338 O O . VAL B 1 62 ? -8.656 27.953 7.5 1 97.81 62 VAL B O 1
ATOM 2341 N N . GLY B 1 63 ? -7.957 26.672 5.773 1 96.56 63 GLY B N 1
ATOM 2342 C CA . GLY B 1 63 ? -9.297 26.219 5.445 1 96.56 63 GLY B CA 1
ATOM 2343 C C . GLY B 1 63 ? -9.961 25.453 6.578 1 96.56 63 GLY B C 1
ATOM 2344 O O . GLY B 1 63 ? -11.133 25.672 6.875 1 96.56 63 GLY B O 1
ATOM 2345 N N . LEU B 1 64 ? -9.219 24.578 7.188 1 97.75 64 LEU B N 1
ATOM 2346 C CA . LEU B 1 64 ? -9.734 23.844 8.336 1 97.75 64 LEU B CA 1
ATOM 2347 C C . LEU B 1 64 ? -10.102 24.781 9.469 1 97.75 64 LEU B C 1
ATOM 2349 O O . LEU B 1 64 ? -11.164 24.656 10.086 1 97.75 64 LEU B O 1
ATOM 2353 N N . ALA B 1 65 ? -9.242 25.719 9.734 1 98.19 65 ALA B N 1
ATOM 2354 C CA . ALA B 1 65 ? -9.438 26.656 10.836 1 98.19 65 ALA B CA 1
ATOM 2355 C C . ALA B 1 65 ? -10.68 27.5 10.609 1 98.19 65 ALA B C 1
ATOM 2357 O O . ALA B 1 65 ? -11.383 27.859 11.562 1 98.19 65 ALA B O 1
ATOM 2358 N N . GLU B 1 66 ? -10.891 27.891 9.359 1 97.06 66 GLU B N 1
ATOM 2359 C CA . GLU B 1 66 ? -12.086 28.656 9.016 1 97.06 66 GLU B CA 1
ATOM 2360 C C . GLU B 1 66 ? -13.352 27.828 9.242 1 97.06 66 GLU B C 1
ATOM 2362 O O . GLU B 1 66 ? -14.352 28.359 9.734 1 97.06 66 GLU B O 1
ATOM 2367 N N . LYS B 1 67 ? -13.305 26.594 8.961 1 96.38 67 LYS B N 1
ATOM 2368 C CA . LYS B 1 67 ? -14.461 25.703 9.039 1 96.38 67 LYS B CA 1
ATOM 2369 C C . LYS B 1 67 ? -14.742 25.297 10.484 1 96.38 67 LYS B C 1
ATOM 2371 O O . LYS B 1 67 ? -15.891 25.078 10.859 1 96.38 67 LYS B O 1
ATOM 2376 N N . TYR B 1 68 ? -13.648 25.203 11.227 1 97.56 68 TYR B N 1
ATOM 2377 C CA . TYR B 1 68 ? -13.781 24.734 12.602 1 97.56 68 TYR B CA 1
ATOM 2378 C C . TYR B 1 68 ? -13.156 25.719 13.578 1 97.56 68 TYR B C 1
ATOM 2380 O O . TYR B 1 68 ? -12.125 25.438 14.18 1 97.56 68 TYR B O 1
ATOM 2388 N N . PRO B 1 69 ? -13.82 26.75 13.883 1 97.44 69 PRO B N 1
ATOM 2389 C CA . PRO B 1 69 ? -13.25 27.797 14.742 1 97.44 69 PRO B CA 1
ATOM 2390 C C . PRO B 1 69 ? -13.055 27.328 16.188 1 97.44 69 PRO B C 1
ATOM 2392 O O . PRO B 1 69 ? -12.375 28 16.953 1 97.44 69 PRO B O 1
ATOM 2395 N N . GLU B 1 70 ? -13.719 26.203 16.5 1 98.06 70 GLU B N 1
ATOM 2396 C CA . GLU B 1 70 ? -13.633 25.688 17.859 1 98.06 70 GLU B CA 1
ATOM 2397 C C . GLU B 1 70 ? -12.422 24.781 18.031 1 98.06 70 GLU B C 1
ATOM 2399 O O . GLU B 1 70 ? -12.25 24.141 19.078 1 98.06 70 GLU B O 1
ATOM 2404 N N . LYS B 1 71 ? -11.523 24.703 17.078 1 98.69 71 LYS B N 1
ATOM 2405 C CA . LYS B 1 71 ? -10.266 23.969 17.125 1 98.69 71 LYS B CA 1
ATOM 2406 C C . LYS B 1 71 ? -9.086 24.875 16.812 1 98.69 71 LYS B C 1
ATOM 2408 O O . LYS B 1 71 ? -9.25 25.938 16.203 1 98.69 71 LYS B O 1
ATOM 2413 N N . ASN B 1 72 ? -7.965 24.469 17.297 1 98.88 72 ASN B N 1
ATOM 2414 C CA . ASN B 1 72 ? -6.703 25.125 16.969 1 98.88 72 ASN B CA 1
ATOM 2415 C C . ASN B 1 72 ? -5.906 24.344 15.938 1 98.88 72 ASN B C 1
ATOM 2417 O O . ASN B 1 72 ? -5.855 23.109 15.992 1 98.88 72 ASN B O 1
ATOM 2421 N N . PHE B 1 73 ? -5.328 25.062 14.969 1 98.88 73 PHE B N 1
ATOM 2422 C CA . PHE B 1 73 ? -4.648 24.422 13.852 1 98.88 73 PHE B CA 1
ATOM 2423 C C . PHE B 1 73 ? -3.217 24.922 13.719 1 98.88 73 PHE B C 1
ATOM 2425 O O . PHE B 1 73 ? -2.967 26.125 13.805 1 98.88 73 PHE B O 1
ATOM 2432 N N . ILE B 1 74 ? -2.283 24.016 13.562 1 98.88 74 ILE B N 1
ATOM 2433 C CA . ILE B 1 74 ? -0.888 24.375 13.336 1 98.88 74 ILE B CA 1
ATOM 2434 C C . ILE B 1 74 ? -0.383 23.703 12.062 1 98.88 74 ILE B C 1
ATOM 2436 O O . ILE B 1 74 ? -0.356 22.469 11.977 1 98.88 74 ILE B O 1
ATOM 2440 N N . GLY B 1 75 ? -0.029 24.422 11.055 1 98.69 75 GLY B N 1
ATOM 2441 C CA . GLY B 1 75 ? 0.662 23.922 9.875 1 98.69 75 GLY B CA 1
ATOM 2442 C C . GLY B 1 75 ? 2.16 23.781 10.078 1 98.69 75 GLY B C 1
ATOM 2443 O O . GLY B 1 75 ? 2.811 24.703 10.57 1 98.69 75 GLY B O 1
ATOM 2444 N N . ILE B 1 76 ? 2.717 22.688 9.664 1 98.5 76 ILE B N 1
ATOM 2445 C CA . ILE B 1 76 ? 4.137 22.438 9.875 1 98.5 76 ILE B CA 1
ATOM 2446 C C . ILE B 1 76 ? 4.824 22.172 8.539 1 98.5 76 ILE B C 1
ATOM 2448 O O . ILE B 1 76 ? 4.359 21.359 7.738 1 98.5 76 ILE B O 1
ATOM 2452 N N . ASP B 1 77 ? 5.906 22.891 8.328 1 97.62 77 ASP B N 1
ATOM 2453 C CA . ASP B 1 77 ? 6.738 22.703 7.141 1 97.62 77 ASP B CA 1
ATOM 2454 C C . ASP B 1 77 ? 8.172 23.156 7.402 1 97.62 77 ASP B C 1
ATOM 2456 O O . ASP B 1 77 ? 8.406 24.125 8.125 1 97.62 77 ASP B O 1
ATOM 2460 N N . ILE B 1 78 ? 9.055 22.469 6.805 1 96.19 78 ILE B N 1
ATOM 2461 C CA . ILE B 1 78 ? 10.453 22.828 6.988 1 96.19 78 ILE B CA 1
ATOM 2462 C C . ILE B 1 78 ? 10.789 24.047 6.133 1 96.19 78 ILE B C 1
ATOM 2464 O O . ILE B 1 78 ? 11.672 24.828 6.48 1 96.19 78 ILE B O 1
ATOM 2468 N N . LYS B 1 79 ? 10.133 24.172 5.055 1 93.56 79 LYS B N 1
ATOM 2469 C CA . LYS B 1 79 ? 10.344 25.328 4.191 1 93.56 79 LYS B CA 1
ATOM 2470 C C . LYS B 1 79 ? 9.43 26.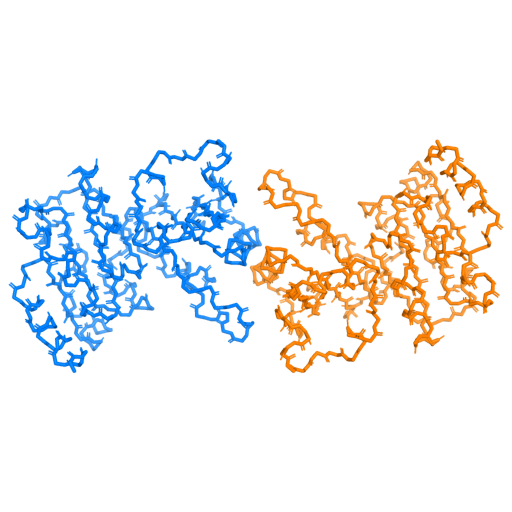484 4.586 1 93.56 79 LYS B C 1
ATOM 2472 O O . LYS B 1 79 ? 8.352 26.656 4.008 1 93.56 79 LYS B O 1
ATOM 2477 N N . GLY B 1 80 ? 9.891 27.328 5.391 1 89.69 80 GLY B N 1
ATOM 2478 C CA . GLY B 1 80 ? 9.102 28.406 5.969 1 89.69 80 GLY B CA 1
ATOM 2479 C C . GLY B 1 80 ? 8.523 29.344 4.934 1 89.69 80 GLY B C 1
ATOM 2480 O O . GLY B 1 80 ? 7.391 29.812 5.07 1 89.69 80 GLY B O 1
ATOM 2481 N N . ALA B 1 81 ? 9.273 29.5 3.875 1 89.38 81 ALA B N 1
ATOM 2482 C CA . ALA B 1 81 ? 8.805 30.422 2.838 1 89.38 81 ALA B CA 1
ATOM 2483 C C . ALA B 1 81 ? 7.508 29.922 2.209 1 89.38 81 ALA B C 1
ATOM 2485 O O . ALA B 1 81 ? 6.73 30.719 1.672 1 89.38 81 ALA B O 1
ATOM 2486 N N . ARG B 1 82 ? 7.258 28.672 2.354 1 91.06 82 ARG B N 1
ATOM 2487 C CA . ARG B 1 82 ? 6.094 28.078 1.702 1 91.06 82 ARG B CA 1
ATOM 2488 C C . ARG B 1 82 ? 4.805 28.453 2.418 1 91.06 82 ARG B C 1
ATOM 2490 O O . ARG B 1 82 ? 3.775 28.672 1.779 1 91.06 82 ARG B O 1
ATOM 2497 N N . PHE B 1 83 ? 4.828 28.562 3.76 1 94.19 83 PHE B N 1
ATOM 2498 C CA . PHE B 1 83 ? 3.555 28.797 4.434 1 94.19 83 PHE B CA 1
ATOM 2499 C C . PHE B 1 83 ? 3.348 30.281 4.691 1 94.19 83 PHE B C 1
ATOM 2501 O O . PHE B 1 83 ? 2.469 30.672 5.469 1 94.19 83 PHE B O 1
ATOM 2508 N N . TRP B 1 84 ? 4.18 31.156 4.09 1 94.56 84 TRP B N 1
ATOM 2509 C CA . TRP B 1 84 ? 4.055 32.594 4.238 1 94.56 84 TRP B CA 1
ATOM 2510 C C . TRP B 1 84 ? 2.646 33.062 3.887 1 94.56 84 TRP B C 1
ATOM 2512 O O . TRP B 1 84 ? 2.043 33.844 4.625 1 94.56 84 TRP B O 1
ATOM 2522 N N . ARG B 1 85 ? 2.154 32.562 2.82 1 93.81 85 ARG B N 1
ATOM 2523 C CA . ARG B 1 85 ? 0.833 33 2.367 1 93.81 85 ARG B CA 1
ATOM 2524 C C . ARG B 1 85 ? -0.239 32.625 3.387 1 93.81 85 ARG B C 1
ATOM 2526 O O . ARG B 1 85 ? -1.132 33.438 3.672 1 93.81 85 ARG B O 1
ATOM 2533 N N . GLY B 1 86 ? -0.233 31.391 3.844 1 95.88 86 GLY B N 1
ATOM 2534 C CA . GLY B 1 86 ? -1.183 30.969 4.863 1 95.88 86 GLY B CA 1
ATOM 2535 C C . GLY B 1 86 ? -1.079 31.781 6.141 1 95.88 86 GLY B C 1
ATOM 2536 O O . GLY B 1 86 ? -2.094 32.188 6.699 1 95.88 86 GLY B O 1
ATOM 2537 N N . ALA B 1 87 ? 0.141 32.062 6.547 1 97.25 87 ALA B N 1
ATOM 2538 C CA . ALA B 1 87 ? 0.371 32.844 7.758 1 97.25 87 ALA B CA 1
ATOM 2539 C C . ALA B 1 87 ? -0.176 34.25 7.602 1 97.25 87 ALA B C 1
ATOM 2541 O O . ALA B 1 87 ? -0.869 34.75 8.492 1 97.25 87 ALA B O 1
ATOM 2542 N N . LYS B 1 88 ? 0.135 34.812 6.512 1 96.62 88 LYS B N 1
ATOM 2543 C CA . LYS B 1 88 ? -0.327 36.188 6.23 1 96.62 88 LYS B CA 1
ATOM 2544 C C . LYS B 1 88 ? -1.852 36.25 6.18 1 96.62 88 LYS B C 1
ATOM 2546 O O . LYS B 1 88 ? -2.459 37.156 6.762 1 96.62 88 LYS B O 1
ATOM 2551 N N . THR B 1 89 ? -2.426 35.312 5.48 1 96.56 89 THR B N 1
ATOM 2552 C CA . THR B 1 89 ? -3.879 35.25 5.375 1 96.56 89 THR B CA 1
ATOM 2553 C C . THR B 1 89 ? -4.52 35.156 6.762 1 96.56 89 THR B C 1
ATOM 2555 O O . THR B 1 89 ? -5.492 35.875 7.039 1 96.56 89 THR B O 1
ATOM 2558 N N . ALA B 1 90 ? -4.016 34.344 7.586 1 97.44 90 ALA B N 1
ATOM 2559 C CA . ALA B 1 90 ? -4.559 34.156 8.93 1 97.44 90 ALA B CA 1
ATOM 2560 C C . ALA B 1 90 ? -4.457 35.438 9.742 1 97.44 90 ALA B C 1
ATOM 2562 O O . ALA B 1 90 ? -5.398 35.812 10.445 1 97.44 90 ALA B O 1
ATOM 2563 N N . VAL B 1 91 ? -3.332 36.125 9.625 1 96.5 91 VAL B N 1
ATOM 2564 C CA . VAL B 1 91 ? -3.113 37.375 10.359 1 96.5 91 VAL B CA 1
ATOM 2565 C C . VAL B 1 91 ? -4.062 38.469 9.836 1 96.5 91 VAL B C 1
ATOM 2567 O O . VAL B 1 91 ? -4.727 39.125 10.625 1 96.5 91 VAL B O 1
ATOM 2570 N N . GLU B 1 92 ? -4.156 38.531 8.586 1 96.5 92 GLU B N 1
ATOM 2571 C CA . GLU B 1 92 ? -4.977 39.562 7.969 1 96.5 92 GLU B CA 1
ATOM 2572 C C . GLU B 1 92 ? -6.457 39.375 8.273 1 96.5 92 GLU B C 1
ATOM 2574 O O . GLU B 1 92 ? -7.223 40.312 8.383 1 96.5 92 GLU B O 1
ATOM 2579 N N . ASN B 1 93 ? -6.844 38.156 8.43 1 96.94 93 ASN B N 1
ATOM 2580 C CA . ASN B 1 93 ? -8.242 37.844 8.695 1 96.94 93 ASN B CA 1
ATOM 2581 C C . ASN B 1 93 ? -8.5 37.688 10.195 1 96.94 93 ASN B C 1
ATOM 2583 O O . ASN B 1 93 ? -9.57 37.219 10.602 1 96.94 93 ASN B O 1
ATOM 2587 N N . ASN B 1 94 ? -7.52 37.969 11.023 1 96.69 94 ASN B N 1
ATOM 2588 C CA . ASN B 1 94 ? -7.613 37.938 12.484 1 96.69 94 ASN B CA 1
ATOM 2589 C C . ASN B 1 94 ? -8.031 36.562 12.977 1 96.69 94 ASN B C 1
ATOM 2591 O O . ASN B 1 94 ? -8.922 36.438 13.82 1 96.69 94 ASN B O 1
ATOM 2595 N N . MET B 1 95 ? -7.52 35.531 12.297 1 97.56 95 MET B N 1
ATOM 2596 C CA . MET B 1 95 ? -7.746 34.156 12.742 1 97.56 95 MET B CA 1
ATOM 2597 C C . MET B 1 95 ? -6.844 33.812 13.922 1 97.56 95 MET B C 1
ATOM 2599 O O . MET B 1 95 ? -5.637 33.656 13.758 1 97.56 95 MET B O 1
ATOM 2603 N N . ASN B 1 96 ? -7.406 33.656 15.062 1 96.88 96 ASN B N 1
ATOM 2604 C CA . ASN B 1 96 ? -6.625 33.438 16.281 1 96.88 96 ASN B CA 1
ATOM 2605 C C . ASN B 1 96 ? -6.422 31.969 16.578 1 96.88 96 ASN B C 1
ATOM 2607 O O . ASN B 1 96 ? -5.73 31.609 17.531 1 96.88 96 ASN B O 1
ATOM 2611 N N . ASN B 1 97 ? -7 31.094 15.703 1 98.62 97 ASN B N 1
ATOM 2612 C CA . ASN B 1 97 ? -6.883 29.656 15.93 1 98.62 97 ASN B CA 1
ATOM 2613 C C . ASN B 1 97 ? -5.945 29.016 14.914 1 98.62 97 ASN B C 1
ATOM 2615 O O . ASN B 1 97 ? -6.059 27.812 14.641 1 98.62 97 ASN B O 1
ATOM 2619 N N . VAL B 1 98 ? -5.082 29.797 14.328 1 98.69 98 VAL B N 1
ATOM 2620 C CA . VAL B 1 98 ? -4.148 29.281 13.328 1 98.69 98 VAL B CA 1
ATOM 2621 C C . VAL B 1 98 ? -2.717 29.641 13.727 1 98.69 98 VAL B C 1
ATOM 2623 O O . VAL B 1 98 ? -2.441 30.766 14.141 1 98.69 98 VAL B O 1
ATOM 2626 N N . GLY B 1 99 ? -1.845 28.703 13.625 1 98.38 99 GLY B N 1
ATOM 2627 C CA . GLY B 1 99 ? -0.413 28.906 13.758 1 98.38 99 GLY B CA 1
ATOM 2628 C C . GLY B 1 99 ? 0.406 28.125 12.758 1 98.38 99 GLY B C 1
ATOM 2629 O O . GLY B 1 99 ? -0.123 27.25 12.07 1 98.38 99 GLY B O 1
ATOM 2630 N N . PHE B 1 100 ? 1.657 28.469 12.617 1 98.5 100 PHE B N 1
ATOM 2631 C CA . PHE B 1 100 ? 2.604 27.781 11.742 1 98.5 100 PHE B CA 1
ATOM 2632 C C . PHE B 1 100 ? 3.926 27.531 12.461 1 98.5 100 PHE B C 1
ATOM 2634 O O . PHE B 1 100 ? 4.398 28.391 13.211 1 98.5 100 PHE B O 1
ATOM 2641 N N . LEU B 1 101 ? 4.457 26.406 12.25 1 98.25 101 LEU B N 1
ATOM 2642 C CA . LEU B 1 101 ? 5.719 26 12.867 1 98.25 101 LEU B CA 1
ATOM 2643 C C . LEU B 1 101 ? 6.711 25.531 11.805 1 98.25 101 LEU B C 1
ATOM 2645 O O . LEU B 1 101 ? 6.402 24.625 11.023 1 98.25 101 LEU B O 1
ATOM 2649 N N . ARG B 1 102 ? 7.859 26.156 11.727 1 97.62 102 ARG B N 1
ATOM 2650 C CA . ARG B 1 102 ? 8.922 25.719 10.828 1 97.62 102 ARG B CA 1
ATOM 2651 C C . ARG B 1 102 ? 9.828 24.703 11.516 1 97.62 102 ARG B C 1
ATOM 2653 O O . ARG B 1 102 ? 10.656 25.062 12.352 1 97.62 102 ARG B O 1
ATOM 2660 N N . THR B 1 103 ? 9.727 23.469 11.117 1 97.5 103 THR B N 1
ATOM 2661 C CA . THR B 1 103 ? 10.57 22.422 11.688 1 97.5 103 THR B CA 1
ATOM 2662 C C . THR B 1 103 ? 10.57 21.188 10.812 1 97.5 103 THR B C 1
ATOM 2664 O O . THR B 1 103 ? 9.781 21.078 9.867 1 97.5 103 THR B O 1
ATOM 2667 N N . GLN B 1 104 ? 11.531 20.297 11.07 1 97.25 104 GLN B N 1
ATOM 2668 C CA . GLN B 1 104 ? 11.516 18.969 10.469 1 97.25 104 GLN B CA 1
ATOM 2669 C C . GLN B 1 104 ? 10.461 18.078 11.141 1 97.25 104 GLN B C 1
ATOM 2671 O O . GLN B 1 104 ? 10.367 18.031 12.367 1 97.25 104 GLN B O 1
ATOM 2676 N N . ILE B 1 105 ? 9.711 17.375 10.32 1 97.69 105 ILE B N 1
ATOM 2677 C CA . ILE B 1 105 ? 8.648 16.531 10.844 1 97.69 105 ILE B CA 1
ATOM 2678 C C . ILE B 1 105 ? 9.258 15.414 11.688 1 97.69 105 ILE B C 1
ATOM 2680 O O . ILE B 1 105 ? 8.648 14.961 12.664 1 97.69 105 ILE B O 1
ATOM 2684 N N . GLU B 1 106 ? 10.461 14.977 11.398 1 97.31 106 GLU B N 1
ATOM 2685 C CA . GLU B 1 106 ? 11.172 13.945 12.156 1 97.31 106 GLU B CA 1
ATOM 2686 C C . GLU B 1 106 ? 11.367 14.367 13.609 1 97.31 106 GLU B C 1
ATOM 2688 O O . GLU B 1 106 ? 11.656 13.539 14.469 1 97.31 106 GLU B O 1
ATOM 2693 N N . LEU B 1 107 ? 11.234 15.648 13.867 1 97.56 107 LEU B N 1
ATOM 2694 C CA . LEU B 1 107 ? 11.469 16.172 15.211 1 97.56 107 LEU B CA 1
ATOM 2695 C C . LEU B 1 107 ? 10.148 16.531 15.891 1 97.56 107 LEU B C 1
ATOM 2697 O O . LEU B 1 107 ? 10.141 17.266 16.891 1 97.56 107 LEU B O 1
ATOM 2701 N N . ILE B 1 108 ? 9.047 16.016 15.391 1 98.06 108 ILE B N 1
ATOM 2702 C CA . ILE B 1 108 ? 7.723 16.438 15.836 1 98.06 108 ILE B CA 1
ATOM 2703 C C . ILE B 1 108 ? 7.562 16.141 17.328 1 98.06 108 ILE B C 1
ATOM 2705 O O . ILE B 1 108 ? 6.91 16.906 18.047 1 98.06 108 ILE B O 1
ATOM 2709 N N . GLU B 1 109 ? 8.125 15.047 17.812 1 97.25 109 GLU B N 1
ATOM 2710 C CA . GLU B 1 109 ? 7.988 14.648 19.219 1 97.25 109 GLU B CA 1
ATOM 2711 C C . GLU B 1 109 ? 8.711 15.625 20.141 1 97.25 109 GLU B C 1
ATOM 2713 O O . GLU B 1 109 ? 8.461 15.641 21.344 1 97.25 109 GLU B O 1
ATOM 2718 N N . HIS B 1 110 ? 9.578 16.469 19.625 1 97.75 110 HIS B N 1
ATOM 2719 C CA . HIS B 1 110 ? 10.281 17.484 20.406 1 97.75 110 HIS B CA 1
ATOM 2720 C C . HIS B 1 110 ? 9.508 18.797 20.422 1 97.75 110 HIS B C 1
ATOM 2722 O O . HIS B 1 110 ? 9.828 19.703 21.203 1 97.75 110 HIS B O 1
ATOM 2728 N N . CYS B 1 111 ? 8.562 18.906 19.594 1 98.5 111 CYS B N 1
ATOM 2729 C CA . CYS B 1 111 ? 7.844 20.172 19.422 1 98.5 111 CYS B CA 1
ATOM 2730 C C . CYS B 1 111 ? 6.551 20.156 20.234 1 98.5 111 CYS B C 1
ATOM 2732 O O . CYS B 1 111 ? 6.004 21.219 20.547 1 98.5 111 CYS B O 1
ATOM 2734 N N . PHE B 1 112 ? 6.035 19 20.562 1 98.69 112 PHE B N 1
ATOM 2735 C CA . PHE B 1 112 ? 4.797 18.828 21.312 1 98.69 112 PHE B CA 1
ATOM 2736 C C . PHE B 1 112 ? 4.992 17.844 22.469 1 98.69 112 PHE B C 1
ATOM 2738 O O . PHE B 1 112 ? 5.785 16.906 22.359 1 98.69 112 PHE B O 1
ATOM 2745 N N . ALA B 1 113 ? 4.27 18.047 23.562 1 98.25 113 ALA B N 1
ATOM 2746 C CA . ALA B 1 113 ? 4.312 17.141 24.703 1 98.25 113 ALA B CA 1
ATOM 2747 C C . ALA B 1 113 ? 3.449 15.906 24.453 1 98.25 113 ALA B C 1
ATOM 2749 O O . ALA B 1 113 ? 2.639 15.891 23.516 1 98.25 113 ALA B O 1
ATOM 2750 N N . GLU B 1 114 ? 3.656 14.898 25.281 1 98.12 114 GLU B N 1
ATOM 2751 C CA . GLU B 1 114 ? 2.809 13.711 25.234 1 98.12 114 GLU B CA 1
ATOM 2752 C C . GLU B 1 114 ? 1.333 14.078 25.359 1 98.12 114 GLU B C 1
ATOM 2754 O O . GLU B 1 114 ? 0.965 14.914 26.188 1 98.12 114 GLU B O 1
ATOM 2759 N N . ASN B 1 115 ? 0.508 13.539 24.469 1 97.88 115 ASN B N 1
ATOM 2760 C CA . ASN B 1 115 ? -0.942 13.695 24.516 1 97.88 115 ASN B CA 1
ATOM 2761 C C . ASN B 1 115 ? -1.355 15.156 24.344 1 97.88 115 ASN B C 1
ATOM 2763 O O . ASN B 1 115 ? -2.355 15.594 24.922 1 97.88 115 ASN B O 1
ATOM 2767 N N . GLU B 1 116 ? -0.623 15.914 23.641 1 98.62 116 GLU B N 1
ATOM 2768 C CA . GLU B 1 116 ? -0.935 17.328 23.469 1 98.62 116 GLU B CA 1
ATOM 2769 C C . GLU B 1 116 ? -1.793 17.562 22.234 1 98.62 116 GLU B C 1
ATOM 2771 O O . GLU B 1 116 ? -2.588 18.5 22.188 1 98.62 116 GLU B O 1
ATOM 2776 N N . VAL B 1 117 ? -1.696 16.656 21.266 1 98.81 117 VAL B N 1
ATOM 2777 C CA . VAL B 1 117 ? -2.301 16.844 19.953 1 98.81 117 VAL B CA 1
ATOM 2778 C C . VAL B 1 117 ? -3.539 15.961 19.828 1 98.81 117 VAL B C 1
ATOM 2780 O O . VAL B 1 117 ? -3.531 14.805 20.25 1 98.81 117 VAL B O 1
ATOM 2783 N N . ASP B 1 118 ? -4.539 16.5 19.219 1 98.81 118 ASP B N 1
ATOM 2784 C CA . ASP B 1 118 ? -5.797 15.773 19.094 1 98.81 118 ASP B CA 1
ATOM 2785 C C . ASP B 1 118 ? -5.891 15.047 17.766 1 98.81 118 ASP B C 1
ATOM 2787 O O . ASP B 1 118 ? -6.387 13.922 17.688 1 98.81 118 ASP B O 1
ATOM 2791 N N . GLU B 1 119 ? -5.48 15.68 16.688 1 98.81 119 GLU B N 1
ATOM 2792 C CA . GLU B 1 119 ? -5.547 15.117 15.352 1 98.81 119 GLU B CA 1
ATOM 2793 C C . GLU B 1 119 ? -4.336 15.531 14.516 1 98.81 119 GLU B C 1
ATOM 2795 O O . GLU B 1 119 ? -3.748 16.594 14.75 1 98.81 119 GLU B O 1
ATOM 2800 N N . ILE B 1 120 ? -3.996 14.672 13.594 1 98.88 120 ILE B N 1
ATOM 2801 C CA . ILE B 1 120 ? -2.936 14.984 12.641 1 98.88 120 ILE B CA 1
ATOM 2802 C C . ILE B 1 120 ? -3.432 14.727 11.219 1 98.88 120 ILE B C 1
ATOM 2804 O O . ILE B 1 120 ? -3.979 13.664 10.93 1 98.88 120 ILE B O 1
ATOM 2808 N N . TRP B 1 121 ? -3.254 15.719 10.367 1 98.69 121 TRP B N 1
ATOM 2809 C CA . TRP B 1 121 ? -3.531 15.625 8.938 1 98.69 121 TRP B CA 1
ATOM 2810 C C . TRP B 1 121 ? -2.236 15.555 8.141 1 98.69 121 TRP B C 1
ATOM 2812 O O . TRP B 1 121 ? -1.321 16.359 8.352 1 98.69 121 TRP B O 1
ATOM 2822 N N . ILE B 1 122 ? -2.133 14.594 7.293 1 98.44 122 ILE B N 1
ATOM 2823 C CA . ILE B 1 122 ? -1.118 14.523 6.25 1 98.44 122 ILE B CA 1
ATOM 2824 C C . ILE B 1 122 ? -1.775 14.68 4.879 1 98.44 122 ILE B C 1
ATOM 2826 O O . ILE B 1 122 ? -2.545 13.812 4.453 1 98.44 122 ILE B O 1
ATOM 2830 N N . THR B 1 123 ? -1.489 15.773 4.227 1 96.56 123 THR B N 1
ATOM 2831 C CA . THR B 1 123 ? -2.186 16.078 2.98 1 96.56 123 THR B CA 1
ATOM 2832 C C . THR B 1 123 ? -1.211 16.109 1.809 1 96.56 123 THR B C 1
ATOM 2834 O O . THR B 1 123 ? -0.308 16.953 1.768 1 96.56 123 THR B O 1
ATOM 2837 N N . PHE B 1 124 ? -1.352 15.18 0.91 1 96.12 124 PHE B N 1
ATOM 2838 C CA . PHE B 1 124 ? -0.634 15.078 -0.355 1 96.12 124 PHE B CA 1
ATOM 2839 C C . PHE B 1 124 ? 0.871 15.008 -0.12 1 96.12 124 PHE B C 1
ATOM 2841 O O . PHE B 1 124 ? 1.635 15.742 -0.75 1 96.12 124 PHE B O 1
ATOM 2848 N N . PRO B 1 125 ? 1.292 14.156 0.762 1 96.81 125 PRO B N 1
ATOM 2849 C CA . PRO B 1 125 ? 2.734 13.984 0.948 1 96.81 125 PRO B CA 1
ATOM 2850 C C . PRO B 1 125 ? 3.418 13.375 -0.276 1 96.81 125 PRO B C 1
ATOM 2852 O O . PRO B 1 125 ? 2.754 12.766 -1.12 1 96.81 125 PRO B O 1
ATOM 2855 N N . ASP B 1 126 ? 4.695 13.578 -0.358 1 96.5 126 ASP B N 1
ATOM 2856 C CA . ASP B 1 126 ? 5.457 12.805 -1.327 1 96.5 126 ASP B CA 1
ATOM 2857 C C . ASP B 1 126 ? 5.359 11.305 -1.03 1 96.5 126 ASP B C 1
ATOM 2859 O O . ASP B 1 126 ? 5.688 10.867 0.074 1 96.5 126 ASP B O 1
ATOM 2863 N N . PRO B 1 127 ? 4.949 10.562 -1.982 1 97.94 127 PRO B N 1
ATOM 2864 C CA . PRO B 1 127 ? 4.738 9.141 -1.709 1 97.94 127 PRO B CA 1
ATOM 2865 C C . PRO B 1 127 ? 6.047 8.367 -1.527 1 97.94 127 PRO B C 1
ATOM 2867 O O . PRO B 1 127 ? 6.043 7.254 -1.003 1 97.94 127 PRO B O 1
ATOM 2870 N N . GLN B 1 128 ? 7.168 8.945 -1.983 1 97.94 128 GLN B N 1
ATOM 2871 C CA . GLN B 1 128 ? 8.438 8.242 -1.912 1 97.94 128 GLN B CA 1
ATOM 2872 C C . GLN B 1 128 ? 8.312 6.82 -2.457 1 97.94 128 GLN B C 1
ATOM 2874 O O . GLN B 1 128 ? 8.586 5.848 -1.75 1 97.94 128 GLN B O 1
ATOM 2879 N N . ILE B 1 129 ? 7.984 6.676 -3.705 1 96.88 129 ILE B N 1
ATOM 2880 C CA . ILE B 1 129 ? 7.52 5.438 -4.32 1 96.88 129 ILE B CA 1
ATOM 2881 C C . ILE B 1 129 ? 8.656 4.418 -4.348 1 96.88 129 ILE B C 1
ATOM 2883 O O . ILE B 1 129 ? 8.422 3.213 -4.234 1 96.88 129 ILE B O 1
ATOM 2887 N N . LYS B 1 130 ? 9.945 4.918 -4.449 1 96.25 130 LYS B N 1
ATOM 2888 C CA . LYS B 1 130 ? 11.086 4.004 -4.492 1 96.25 130 LYS B CA 1
ATOM 2889 C C . LYS B 1 130 ? 11.242 3.258 -3.168 1 96.25 130 LYS B C 1
ATOM 2891 O O . LYS B 1 130 ? 11.195 3.867 -2.098 1 96.25 130 LYS B O 1
ATOM 2896 N N . TYR B 1 131 ? 11.43 2.006 -3.268 1 96.69 131 TYR B N 1
ATOM 2897 C CA . TYR B 1 131 ? 11.516 1.163 -2.08 1 96.69 131 TYR B CA 1
ATOM 2898 C C . TYR B 1 131 ? 12.625 1.647 -1.147 1 96.69 131 TYR B C 1
ATOM 2900 O O . TYR B 1 131 ? 12.438 1.697 0.07 1 96.69 131 TYR B O 1
ATOM 2908 N N . LYS B 1 132 ? 13.734 2.053 -1.695 1 95.69 132 LYS B N 1
ATOM 2909 C CA . LYS B 1 132 ? 14.891 2.486 -0.91 1 95.69 132 LYS B CA 1
ATOM 2910 C C . LYS B 1 132 ? 14.57 3.756 -0.126 1 95.69 132 LYS B C 1
ATOM 2912 O O . LYS B 1 132 ? 15.32 4.141 0.772 1 95.69 132 LYS B O 1
ATOM 2917 N N . ARG B 1 133 ? 13.477 4.391 -0.456 1 97.44 133 ARG B N 1
ATOM 2918 C CA . ARG B 1 133 ? 13.117 5.648 0.189 1 97.44 133 ARG B CA 1
ATOM 2919 C C . ARG B 1 133 ? 12.008 5.441 1.213 1 97.44 133 ARG B C 1
ATOM 2921 O O . ARG B 1 133 ? 11.406 6.406 1.684 1 97.44 133 ARG B O 1
ATOM 2928 N N . THR B 1 134 ? 11.742 4.223 1.615 1 97.81 134 THR B N 1
ATOM 2929 C CA . THR B 1 134 ? 10.68 3.857 2.545 1 97.81 134 THR B CA 1
ATOM 2930 C C . THR B 1 134 ? 10.789 4.668 3.834 1 97.81 134 THR B C 1
ATOM 2932 O O . THR B 1 134 ? 9.773 5.125 4.375 1 97.81 134 THR B O 1
ATOM 2935 N N . LYS B 1 135 ? 12.016 4.965 4.242 1 97.12 135 LYS B N 1
ATOM 2936 C CA . LYS B 1 135 ? 12.234 5.629 5.523 1 97.12 135 LYS B CA 1
ATOM 2937 C C . LYS B 1 135 ? 11.742 7.074 5.484 1 97.12 135 LYS B C 1
ATOM 2939 O O . LYS B 1 135 ? 11.617 7.723 6.527 1 97.12 135 LYS B O 1
ATOM 2944 N N . HIS B 1 136 ? 11.477 7.582 4.277 1 97.75 136 HIS B N 1
ATOM 2945 C CA . HIS B 1 136 ? 11.062 8.977 4.125 1 97.75 136 HIS B CA 1
ATOM 2946 C C . HIS B 1 136 ? 9.547 9.094 4.008 1 97.75 136 HIS B C 1
ATOM 2948 O O . HIS B 1 136 ? 9.008 10.203 3.998 1 97.75 136 HIS B O 1
ATOM 2954 N N . ARG B 1 137 ? 8.828 7.961 3.898 1 98.5 137 ARG B N 1
ATOM 2955 C CA . ARG B 1 137 ? 7.375 8.023 3.83 1 98.5 137 ARG B CA 1
ATOM 2956 C C . ARG B 1 137 ? 6.785 8.484 5.156 1 98.5 137 ARG B C 1
ATOM 2958 O O . ARG B 1 137 ? 7.016 7.863 6.195 1 98.5 137 ARG B O 1
ATOM 2965 N N . MET B 1 138 ? 5.953 9.438 5.16 1 98.5 138 MET B N 1
ATOM 2966 C CA . MET B 1 138 ? 5.469 10.109 6.363 1 98.5 138 MET B CA 1
ATOM 2967 C C . MET B 1 138 ? 4.508 9.211 7.137 1 98.5 138 MET B C 1
ATOM 2969 O O . MET B 1 138 ? 4.133 9.523 8.266 1 98.5 138 MET B O 1
ATOM 2973 N N . THR B 1 139 ? 4.094 8.062 6.52 1 98.62 139 THR B N 1
ATOM 2974 C CA . THR B 1 139 ? 3.197 7.148 7.219 1 98.62 139 THR B CA 1
ATOM 2975 C C . THR B 1 139 ? 3.914 5.844 7.562 1 98.62 139 THR B C 1
ATOM 2977 O O . THR B 1 139 ? 3.273 4.855 7.922 1 98.62 139 THR B O 1
ATOM 2980 N N . ASN B 1 140 ? 5.25 5.77 7.312 1 98.5 140 ASN B N 1
ATOM 2981 C CA . ASN B 1 140 ? 5.918 4.52 7.672 1 98.5 140 ASN B CA 1
ATOM 2982 C C . ASN B 1 140 ? 5.867 4.273 9.18 1 98.5 140 ASN B C 1
ATOM 2984 O O . ASN B 1 140 ? 5.414 5.129 9.938 1 98.5 140 ASN B O 1
ATOM 2988 N N . ALA B 1 141 ? 6.348 3.176 9.641 1 98.62 141 ALA B N 1
ATOM 2989 C CA . ALA B 1 141 ? 6.203 2.713 11.016 1 98.62 141 ALA B CA 1
ATOM 2990 C C . ALA B 1 141 ? 6.906 3.656 11.984 1 98.62 141 ALA B C 1
ATOM 2992 O O . ALA B 1 141 ? 6.371 3.973 13.055 1 98.62 141 ALA B O 1
ATOM 2993 N N . ALA B 1 142 ? 8.086 4.164 11.641 1 98.31 142 ALA B N 1
ATOM 2994 C CA . ALA B 1 142 ? 8.852 5.043 12.523 1 98.31 142 ALA B CA 1
ATOM 2995 C C . ALA B 1 142 ? 8.125 6.363 12.75 1 98.31 142 ALA B C 1
ATOM 2997 O O . ALA B 1 142 ? 8.062 6.863 13.883 1 98.31 142 ALA B O 1
ATOM 2998 N N . PHE B 1 143 ? 7.57 6.926 11.734 1 98.69 143 PHE B N 1
ATOM 2999 C CA . PHE B 1 143 ? 6.82 8.172 11.844 1 98.69 143 PHE B CA 1
ATOM 3000 C C . PHE B 1 143 ? 5.566 7.973 12.688 1 98.69 143 PHE B C 1
ATOM 3002 O O . PHE B 1 143 ? 5.254 8.797 13.547 1 98.69 143 PHE B O 1
ATOM 3009 N N . LEU B 1 144 ? 4.852 6.852 12.438 1 98.56 144 LEU B N 1
ATOM 3010 C CA . LEU B 1 144 ? 3.643 6.586 13.219 1 98.56 144 LEU B CA 1
ATOM 3011 C C . LEU B 1 144 ? 3.961 6.508 14.703 1 98.56 144 LEU B C 1
ATOM 3013 O O . LEU B 1 144 ? 3.18 6.977 15.539 1 98.56 144 LEU B O 1
ATOM 3017 N N . GLN B 1 145 ? 5.098 5.98 15.055 1 98.06 145 GLN B N 1
ATOM 3018 C CA . GLN B 1 145 ? 5.5 5.906 16.453 1 98.06 145 GLN B CA 1
ATOM 3019 C C . GLN B 1 145 ? 5.73 7.301 17.031 1 98.06 145 GLN B C 1
ATOM 3021 O O . GLN B 1 145 ? 5.363 7.566 18.188 1 98.06 145 GLN B O 1
ATOM 3026 N N . ARG B 1 146 ? 6.32 8.141 16.25 1 98.12 146 ARG B N 1
ATOM 3027 C CA . ARG B 1 146 ? 6.531 9.516 16.688 1 98.12 146 ARG B CA 1
ATOM 3028 C C . ARG B 1 146 ? 5.199 10.234 16.906 1 98.12 146 ARG B C 1
ATOM 3030 O O . ARG B 1 146 ? 5.02 10.938 17.891 1 98.12 146 ARG B O 1
ATOM 3037 N N . TYR B 1 147 ? 4.293 10.047 15.93 1 98.75 147 TYR B N 1
ATOM 3038 C CA . TYR B 1 147 ? 2.979 10.672 16.047 1 98.75 147 TYR B CA 1
ATOM 3039 C C . TYR B 1 147 ? 2.246 10.18 17.297 1 98.75 147 TYR B C 1
ATOM 3041 O O . TYR B 1 147 ? 1.599 10.969 17.984 1 98.75 147 TYR B O 1
ATOM 3049 N N . LYS B 1 148 ? 2.322 8.891 17.531 1 98.38 148 LYS B N 1
ATOM 3050 C CA . LYS B 1 148 ? 1.643 8.281 18.656 1 98.38 148 LYS B CA 1
ATOM 3051 C C . LYS B 1 148 ? 2.039 8.961 19.969 1 98.38 148 LYS B C 1
ATOM 3053 O O . LYS B 1 148 ? 1.207 9.125 20.859 1 98.38 148 LYS B O 1
ATOM 3058 N N . LYS B 1 149 ? 3.234 9.391 20.094 1 98 149 LYS B N 1
ATOM 3059 C CA . LYS B 1 149 ? 3.762 9.984 21.328 1 98 149 LYS B CA 1
ATOM 3060 C C . LYS B 1 149 ? 3.074 11.312 21.625 1 98 149 LYS B C 1
ATOM 3062 O O . LYS B 1 149 ? 2.854 11.648 22.797 1 98 149 LYS B O 1
ATOM 3067 N N . ILE B 1 150 ? 2.752 12.031 20.609 1 98.69 150 ILE B N 1
ATOM 3068 C CA . ILE B 1 150 ? 2.244 13.375 20.859 1 98.69 150 ILE B CA 1
ATOM 3069 C C . ILE B 1 150 ? 0.722 13.383 20.75 1 98.69 150 ILE B C 1
ATOM 3071 O O . ILE B 1 150 ? 0.064 14.312 21.219 1 98.69 150 ILE B O 1
ATOM 3075 N N . LEU B 1 151 ? 0.159 12.359 20.109 1 98.81 151 LEU B N 1
ATOM 3076 C CA . LEU B 1 151 ? -1.289 12.242 19.984 1 98.81 151 LEU B CA 1
ATOM 3077 C C . LEU B 1 151 ? -1.928 11.852 21.312 1 98.81 151 LEU B C 1
ATOM 3079 O O . LEU B 1 151 ? -1.378 11.031 22.047 1 98.81 151 LEU B O 1
ATOM 3083 N N . LYS B 1 152 ? -3.072 12.43 21.609 1 98.12 152 LYS B N 1
ATOM 3084 C CA . LYS B 1 152 ? -3.898 11.93 22.703 1 98.12 152 LYS B CA 1
ATOM 3085 C C . LYS B 1 152 ? -4.344 10.492 22.453 1 98.12 152 LYS B C 1
ATOM 3087 O O . LYS B 1 152 ? -4.375 10.047 21.297 1 98.12 152 LYS B O 1
ATOM 3092 N N . PRO B 1 153 ? -4.816 9.961 23.672 1 94 153 PRO B N 1
ATOM 3093 C CA . PRO B 1 153 ? -5.402 8.633 23.453 1 94 153 PRO B CA 1
ATOM 3094 C C . PRO B 1 153 ? -6.594 8.664 22.5 1 94 153 PRO B C 1
ATOM 3096 O O . PRO B 1 153 ? -7.449 9.547 22.609 1 94 153 PRO B O 1
ATOM 3099 N N . ASN B 1 154 ? -6.727 8.086 21.547 1 91.44 154 ASN B N 1
ATOM 3100 C CA . ASN B 1 154 ? -7.793 8.016 20.547 1 91.44 154 ASN B CA 1
ATOM 3101 C C . ASN B 1 154 ? -7.648 9.094 19.484 1 91.44 154 ASN B C 1
ATOM 3103 O O . ASN B 1 154 ? -8.609 9.422 18.781 1 91.44 154 ASN B O 1
ATOM 3107 N N . GLY B 1 155 ? -6.527 9.797 19.609 1 98.06 155 GLY B N 1
ATOM 3108 C CA . GLY B 1 155 ? -6.258 10.781 18.578 1 98.06 155 GLY B CA 1
ATOM 3109 C C . GLY B 1 155 ? -6.418 10.234 17.172 1 98.06 155 GLY B C 1
ATOM 3110 O O . GLY B 1 155 ? -6.258 9.039 16.938 1 98.06 155 GLY B O 1
ATOM 3111 N N . LEU B 1 156 ? -6.777 11.109 16.234 1 98.44 156 LEU B N 1
ATOM 3112 C CA . LEU B 1 156 ? -7.094 10.688 14.875 1 98.44 156 LEU B CA 1
ATOM 3113 C C . LEU B 1 156 ? -5.98 11.086 13.914 1 98.44 156 LEU B C 1
ATOM 3115 O O . LEU B 1 156 ? -5.402 12.164 14.031 1 98.44 156 LEU B O 1
ATOM 3119 N N . MET B 1 157 ? -5.711 10.195 13.008 1 98.81 157 MET B N 1
ATOM 3120 C CA . MET B 1 157 ? -4.848 10.445 11.859 1 98.81 157 MET B CA 1
ATOM 3121 C C . MET B 1 157 ? -5.668 10.547 10.578 1 98.81 157 MET B C 1
ATOM 3123 O O . MET B 1 157 ? -6.625 9.797 10.383 1 98.81 157 MET B O 1
ATOM 3127 N N . HIS B 1 158 ? -5.27 11.484 9.727 1 98.75 158 HIS B N 1
ATOM 3128 C CA . HIS B 1 158 ? -5.891 11.672 8.422 1 98.75 158 HIS B CA 1
ATOM 3129 C C . HIS B 1 158 ? -4.844 11.695 7.312 1 98.75 158 HIS B C 1
ATOM 3131 O O . HIS B 1 158 ? -3.904 12.492 7.363 1 98.75 158 HIS B O 1
ATOM 3137 N N . LEU B 1 159 ? -4.996 10.867 6.348 1 98.75 159 LEU B N 1
ATOM 3138 C CA . LEU B 1 159 ? -4.18 10.922 5.141 1 98.75 159 LEU B CA 1
ATOM 3139 C C . LEU B 1 159 ? -5.039 11.203 3.916 1 98.75 159 LEU B C 1
ATOM 3141 O O . LEU B 1 159 ? -5.992 10.477 3.637 1 98.75 159 LEU B O 1
ATOM 3145 N N . LYS B 1 160 ? -4.848 12.273 3.33 1 97.88 160 LYS B N 1
ATOM 3146 C CA . LYS B 1 160 ? -5.434 12.648 2.047 1 97.88 160 LYS B CA 1
ATOM 3147 C C . LYS B 1 160 ? -4.367 12.719 0.956 1 97.88 160 LYS B C 1
ATOM 3149 O O . LYS B 1 160 ? -3.402 13.477 1.072 1 97.88 160 LYS B O 1
ATOM 3154 N N . THR B 1 161 ? -4.43 11.906 -0.11 1 97.62 161 THR B N 1
ATOM 3155 C CA . THR B 1 161 ? -3.357 11.844 -1.1 1 97.62 161 THR B CA 1
ATOM 3156 C C . THR B 1 161 ? -3.916 11.492 -2.477 1 97.62 161 THR B C 1
ATOM 3158 O O . THR B 1 161 ? -4.984 10.883 -2.584 1 97.62 161 THR B O 1
ATOM 3161 N N . ASP B 1 162 ? -3.246 11.859 -3.484 1 96.88 162 ASP B N 1
ATOM 3162 C CA . ASP B 1 162 ? -3.572 11.484 -4.859 1 96.88 162 ASP B CA 1
ATOM 3163 C C . ASP B 1 162 ? -2.809 10.234 -5.281 1 96.88 162 ASP B C 1
ATOM 3165 O O . ASP B 1 162 ? -3.002 9.727 -6.387 1 96.88 162 ASP B O 1
ATOM 3169 N N . SER B 1 163 ? -1.971 9.719 -4.477 1 97.69 163 SER B N 1
ATOM 3170 C CA . SER B 1 163 ? -1.104 8.594 -4.801 1 97.69 163 SER B CA 1
ATOM 3171 C C . SER B 1 163 ? -1.745 7.27 -4.402 1 97.69 163 SER B C 1
ATOM 3173 O O . SER B 1 163 ? -1.888 6.977 -3.211 1 97.69 163 SER B O 1
ATOM 3175 N N . GLU B 1 164 ? -2.033 6.477 -5.418 1 97.69 164 GLU B N 1
ATOM 3176 C CA . GLU B 1 164 ? -2.555 5.145 -5.137 1 97.69 164 GLU B CA 1
ATOM 3177 C C . GLU B 1 164 ? -1.544 4.309 -4.355 1 97.69 164 GLU B C 1
ATOM 3179 O O . GLU B 1 164 ? -1.921 3.529 -3.477 1 97.69 164 GLU B O 1
ATOM 3184 N N . PHE B 1 165 ? -0.296 4.555 -4.688 1 98.62 165 PHE B N 1
ATOM 3185 C CA . PHE B 1 165 ? 0.771 3.85 -3.99 1 98.62 165 PHE B CA 1
ATOM 3186 C C . PHE B 1 165 ? 0.758 4.184 -2.502 1 98.62 165 PHE B C 1
ATOM 3188 O O . PHE B 1 165 ? 0.767 3.285 -1.659 1 98.62 165 PHE B O 1
ATOM 3195 N N . MET B 1 166 ? 0.73 5.445 -2.203 1 98.69 166 MET B N 1
ATOM 3196 C CA . MET B 1 166 ? 0.767 5.887 -0.812 1 98.69 166 MET B CA 1
ATOM 3197 C C . MET B 1 166 ? -0.461 5.395 -0.054 1 98.69 166 MET B C 1
ATOM 3199 O O . MET B 1 166 ? -0.358 4.984 1.104 1 98.69 166 MET B O 1
ATOM 3203 N N . HIS B 1 167 ? -1.615 5.469 -0.717 1 98.81 167 HIS B N 1
ATOM 3204 C CA . HIS B 1 167 ? -2.85 4.949 -0.138 1 98.81 167 HIS B CA 1
ATOM 3205 C C . HIS B 1 167 ? -2.719 3.467 0.199 1 98.81 167 HIS B C 1
ATOM 3207 O O . HIS B 1 167 ? -3.014 3.053 1.323 1 98.81 167 HIS B O 1
ATOM 3213 N N . GLY B 1 168 ? -2.256 2.715 -0.723 1 98.88 168 GLY B N 1
ATOM 3214 C CA . GLY B 1 168 ? -2.068 1.288 -0.518 1 98.88 168 GLY B CA 1
ATOM 3215 C C . GLY B 1 168 ? -1.041 0.969 0.552 1 98.88 168 GLY B C 1
ATOM 3216 O O . GLY B 1 168 ? -1.311 0.186 1.465 1 98.88 168 GLY B O 1
ATOM 3217 N N . TYR B 1 169 ? 0.147 1.598 0.461 1 98.88 169 TYR B N 1
ATOM 3218 C CA . TYR B 1 169 ? 1.218 1.368 1.425 1 98.88 169 TYR B CA 1
ATOM 3219 C C . TYR B 1 169 ? 0.728 1.594 2.85 1 98.88 169 TYR B C 1
ATOM 3221 O O . TYR B 1 169 ? 0.965 0.767 3.734 1 98.88 169 TYR B O 1
ATOM 3229 N N . THR B 1 170 ? 0.049 2.695 3.035 1 98.94 170 THR B N 1
ATOM 3230 C CA . THR B 1 170 ? -0.421 3.045 4.371 1 98.94 170 THR B CA 1
ATOM 3231 C C . THR B 1 170 ? -1.441 2.025 4.871 1 98.94 170 THR B C 1
ATOM 3233 O O . THR B 1 170 ? -1.343 1.543 6 1 98.94 170 THR B O 1
ATOM 3236 N N . LEU B 1 171 ? -2.422 1.611 3.998 1 98.94 171 LEU B N 1
ATOM 3237 C CA . LEU B 1 171 ? -3.404 0.611 4.402 1 98.94 171 LEU B CA 1
ATOM 3238 C C . LEU B 1 171 ? -2.723 -0.707 4.758 1 98.94 171 LEU B C 1
ATOM 3240 O O . LEU B 1 171 ? -3.092 -1.355 5.738 1 98.94 171 LEU B O 1
ATOM 3244 N N . GLY B 1 172 ? -1.76 -1.099 3.889 1 98.88 172 GLY B N 1
ATOM 3245 C CA . GLY B 1 172 ? -1.025 -2.32 4.18 1 98.88 172 GLY B CA 1
ATOM 3246 C C . GLY B 1 172 ? -0.302 -2.281 5.512 1 98.88 172 GLY B C 1
ATOM 3247 O O . GLY B 1 172 ? -0.358 -3.242 6.281 1 98.88 172 GLY B O 1
ATOM 3248 N N . LEU B 1 173 ? 0.398 -1.177 5.766 1 98.88 173 LEU B N 1
ATOM 3249 C CA . LEU B 1 173 ? 1.146 -1.026 7.008 1 98.88 173 LEU B CA 1
ATOM 3250 C C . LEU B 1 173 ? 0.213 -1.067 8.211 1 98.88 173 LEU B C 1
ATOM 3252 O O . LEU B 1 173 ? 0.496 -1.748 9.203 1 98.88 173 LEU B O 1
ATOM 3256 N N . LEU B 1 174 ? -0.914 -0.329 8.109 1 98.88 174 LEU B N 1
ATOM 3257 C CA . LEU B 1 174 ? -1.895 -0.317 9.195 1 98.88 174 LEU B CA 1
ATOM 3258 C C . LEU B 1 174 ? -2.436 -1.719 9.453 1 98.88 174 LEU B C 1
ATOM 3260 O O . LEU B 1 174 ? -2.609 -2.117 10.602 1 98.88 174 LEU B O 1
ATOM 3264 N N . HIS B 1 175 ? -2.703 -2.443 8.406 1 98.69 175 HIS B N 1
ATOM 3265 C CA . HIS B 1 175 ? -3.164 -3.824 8.5 1 98.69 175 HIS B CA 1
ATOM 3266 C C . HIS B 1 175 ? -2.121 -4.707 9.172 1 98.69 175 HIS B C 1
ATOM 3268 O O . HIS B 1 175 ? -2.43 -5.426 10.125 1 98.69 175 HIS B O 1
ATOM 3274 N N . GLY B 1 176 ? -0.915 -4.652 8.734 1 98.5 176 GLY B N 1
ATOM 3275 C CA . GLY B 1 176 ? 0.151 -5.496 9.25 1 98.5 176 GLY B CA 1
ATOM 3276 C C . GLY B 1 176 ? 0.468 -5.234 10.711 1 98.5 176 GLY B C 1
ATOM 3277 O O . GLY B 1 176 ? 0.775 -6.164 11.461 1 98.5 176 GLY B O 1
ATOM 3278 N N . GLU B 1 177 ? 0.354 -3.957 11.102 1 98.38 177 GLU B N 1
ATOM 3279 C CA . GLU B 1 177 ? 0.7 -3.58 12.469 1 98.38 177 GLU B CA 1
ATOM 3280 C C . GLU B 1 177 ? -0.517 -3.658 13.383 1 98.38 177 GLU B C 1
ATOM 3282 O O . GLU B 1 177 ? -0.393 -3.512 14.602 1 98.38 177 GLU B O 1
ATOM 3287 N N . GLY B 1 178 ? -1.676 -3.824 12.773 1 97.94 178 GLY B N 1
ATOM 3288 C CA . GLY B 1 178 ? -2.887 -4 13.562 1 97.94 178 GLY B CA 1
ATOM 3289 C C . GLY B 1 178 ? -3.467 -2.693 14.062 1 97.94 178 GLY B C 1
ATOM 3290 O O . GLY B 1 178 ? -4.051 -2.643 15.148 1 97.94 178 GLY B O 1
ATOM 3291 N N . HIS B 1 179 ? -3.248 -1.555 13.375 1 98.38 179 HIS B N 1
ATOM 3292 C CA . HIS B 1 179 ? -3.873 -0.283 13.711 1 98.38 179 HIS B CA 1
ATOM 3293 C C . HIS B 1 179 ? -5.34 -0.255 13.289 1 98.38 179 HIS B C 1
ATOM 3295 O O . HIS B 1 179 ? -5.789 -1.131 12.547 1 98.38 179 HIS B O 1
ATOM 3301 N N . GLU B 1 180 ? -6.094 0.679 13.797 1 98.31 180 GLU B N 1
ATOM 3302 C CA . GLU B 1 180 ? -7.531 0.739 13.555 1 98.31 180 GLU B CA 1
ATOM 3303 C C . GLU B 1 180 ? -7.855 1.697 12.406 1 98.31 180 GLU B C 1
ATOM 3305 O O . GLU B 1 180 ? -7.641 2.904 12.523 1 98.31 180 GLU B O 1
ATOM 3310 N N . VAL B 1 181 ? -8.32 1.165 11.367 1 98.56 181 VAL B N 1
ATOM 3311 C CA . VAL B 1 181 ? -8.797 1.993 10.258 1 98.56 181 VAL B CA 1
ATOM 3312 C C . VAL B 1 181 ? -10.273 2.316 10.461 1 98.56 181 VAL B C 1
ATOM 3314 O O . VAL B 1 181 ? -11.117 1.412 10.516 1 98.56 181 VAL B O 1
ATOM 3317 N N . LEU B 1 182 ? -10.578 3.537 10.586 1 97.94 182 LEU B N 1
ATOM 3318 C CA . LEU B 1 182 ? -11.953 3.967 10.828 1 97.94 182 LEU B CA 1
ATOM 3319 C C . LEU B 1 182 ? -12.695 4.188 9.516 1 97.94 182 LEU B C 1
ATOM 3321 O O . LEU B 1 182 ? -13.906 3.969 9.438 1 97.94 182 LEU B O 1
ATOM 3325 N N . TYR B 1 183 ? -11.984 4.645 8.555 1 97.75 183 TYR B N 1
ATOM 3326 C CA . TYR B 1 183 ? -12.547 4.934 7.238 1 97.75 183 TYR B CA 1
ATOM 3327 C C . TYR B 1 183 ? -11.461 4.953 6.172 1 97.75 183 TYR B C 1
ATOM 3329 O O . TYR B 1 183 ? -10.359 5.438 6.414 1 97.75 183 TYR B O 1
ATOM 3337 N N . ALA B 1 184 ? -11.711 4.418 5.07 1 98.31 184 ALA B N 1
ATOM 3338 C CA . ALA B 1 184 ? -10.812 4.477 3.92 1 98.31 184 ALA B CA 1
ATOM 3339 C C . ALA B 1 184 ? -11.594 4.523 2.613 1 98.31 184 ALA B C 1
ATOM 3341 O O . ALA B 1 184 ? -12.578 3.795 2.445 1 98.31 184 ALA B O 1
ATOM 3342 N N . ASN B 1 185 ? -11.188 5.418 1.772 1 97.75 185 ASN B N 1
ATOM 3343 C CA . ASN B 1 185 ? -11.844 5.633 0.485 1 97.75 185 ASN B CA 1
ATOM 3344 C C . ASN B 1 185 ? -10.828 5.934 -0.614 1 97.75 185 ASN B C 1
ATOM 3346 O O . ASN B 1 185 ? -10 6.836 -0.47 1 97.75 185 ASN B O 1
ATOM 3350 N N . HIS B 1 186 ? -10.875 5.211 -1.724 1 97.19 186 HIS B N 1
ATOM 3351 C CA . HIS B 1 186 ? -9.844 5.324 -2.752 1 97.19 186 HIS B CA 1
ATOM 3352 C C . HIS B 1 186 ? -10.227 6.367 -3.797 1 97.19 186 HIS B C 1
ATOM 3354 O O . HIS B 1 186 ? -9.445 6.645 -4.711 1 97.19 186 HIS B O 1
ATOM 3360 N N . ASN B 1 187 ? -11.398 6.949 -3.701 1 96.69 187 ASN B N 1
ATOM 3361 C CA . ASN B 1 187 ? -11.859 8.031 -4.57 1 96.69 187 ASN B CA 1
ATOM 3362 C C . ASN B 1 187 ? -12.969 8.844 -3.914 1 96.69 187 ASN B C 1
ATOM 3364 O O . ASN B 1 187 ? -14.148 8.617 -4.18 1 96.69 187 ASN B O 1
ATOM 3368 N N . VAL B 1 188 ? -12.633 9.844 -3.174 1 95.69 188 VAL B N 1
ATOM 3369 C CA . VAL B 1 188 ? -13.57 10.508 -2.275 1 95.69 188 VAL B CA 1
ATOM 3370 C C . VAL B 1 188 ? -14.562 11.336 -3.088 1 95.69 188 VAL B C 1
ATOM 3372 O O . VAL B 1 188 ? -15.648 11.664 -2.602 1 95.69 188 VAL B O 1
ATOM 3375 N N . TYR B 1 189 ? -14.281 11.648 -4.332 1 93.88 189 TYR B N 1
ATOM 3376 C CA . TYR B 1 189 ? -15.188 12.469 -5.129 1 93.88 189 TYR B CA 1
ATOM 3377 C C . TYR B 1 189 ? -16.141 11.602 -5.938 1 93.88 189 TYR B C 1
ATOM 3379 O O . TYR B 1 189 ? -17.141 12.102 -6.477 1 93.88 189 TYR B O 1
ATOM 3387 N N . LYS B 1 190 ? -15.852 10.297 -6.059 1 90.88 190 LYS B N 1
ATOM 3388 C CA . LYS B 1 190 ? -16.703 9.422 -6.844 1 90.88 190 LYS B CA 1
ATOM 3389 C C . LYS B 1 190 ? -17.453 8.438 -5.945 1 90.88 190 LYS B C 1
ATOM 3391 O O . LYS B 1 190 ? -18.578 8.016 -6.273 1 90.88 190 LYS B O 1
ATOM 3396 N N . ASN B 1 191 ? -16.75 8.062 -4.879 1 82.75 191 ASN B N 1
ATOM 3397 C CA . ASN B 1 191 ? -17.359 7.09 -3.977 1 82.75 191 ASN B CA 1
ATOM 3398 C C . ASN B 1 191 ? -18 7.766 -2.775 1 82.75 191 ASN B C 1
ATOM 3400 O O . ASN B 1 191 ? -17.406 8.633 -2.139 1 82.75 191 ASN B O 1
ATOM 3404 N N . GLU B 1 192 ? -19.172 7.441 -2.422 1 80.44 192 GLU B N 1
ATOM 3405 C CA . GLU B 1 192 ? -19.953 8.109 -1.382 1 80.44 192 GLU B CA 1
ATOM 3406 C C . GLU B 1 192 ? -19.453 7.734 0.01 1 80.44 192 GLU B C 1
ATOM 3408 O O . GLU B 1 192 ? -18.734 6.746 0.169 1 80.44 192 GLU B O 1
ATOM 3413 N N . GLY B 1 193 ? -19.688 8.664 0.981 1 86.31 193 GLY B N 1
ATOM 3414 C CA . GLY B 1 193 ? -19.484 8.32 2.379 1 86.31 193 GLY B CA 1
ATOM 3415 C C . GLY B 1 193 ? -18.312 9.062 3.01 1 86.31 193 GLY B C 1
ATOM 3416 O O . GLY B 1 193 ? -18.141 9.031 4.227 1 86.31 193 GLY B O 1
ATOM 3417 N N . ALA B 1 194 ? -17.594 9.766 2.211 1 87.69 194 ALA B N 1
ATOM 3418 C CA . ALA B 1 194 ? -16.469 10.508 2.787 1 87.69 194 ALA B CA 1
ATOM 3419 C C . ALA B 1 194 ? -16.969 11.672 3.646 1 87.69 194 ALA B C 1
ATOM 3421 O O . ALA B 1 194 ? -17.953 12.328 3.305 1 87.69 194 ALA B O 1
ATOM 3422 N N . PRO B 1 195 ? -16.25 11.914 4.75 1 90.88 195 PRO B N 1
ATOM 3423 C CA . PRO B 1 195 ? -16.625 13.102 5.523 1 90.88 195 PRO B CA 1
ATOM 3424 C C . PRO B 1 195 ? -16.594 14.383 4.688 1 90.88 195 PRO B C 1
ATOM 3426 O O . PRO B 1 195 ? -15.742 14.539 3.814 1 90.88 195 PRO B O 1
ATOM 3429 N N . GLU B 1 196 ? -17.484 15.25 4.996 1 90.5 196 GLU B N 1
ATOM 3430 C CA . GLU B 1 196 ? -17.641 16.484 4.23 1 90.5 196 GLU B CA 1
ATOM 3431 C C . GLU B 1 196 ? -16.359 17.281 4.199 1 90.5 196 GLU B C 1
ATOM 3433 O O . GLU B 1 196 ? -16.031 17.906 3.186 1 90.5 196 GLU B O 1
ATOM 3438 N N . VAL B 1 197 ? -15.648 17.266 5.242 1 91.5 197 VAL B N 1
ATOM 3439 C CA . VAL B 1 197 ? -14.461 18.109 5.387 1 91.5 197 VAL B CA 1
ATOM 3440 C C . VAL B 1 197 ? -13.414 17.688 4.359 1 91.5 197 VAL B C 1
ATOM 3442 O O . VAL B 1 197 ? -12.648 18.531 3.877 1 91.5 197 VAL B O 1
ATOM 3445 N N . VAL B 1 198 ? -13.406 16.469 3.926 1 93.62 198 VAL B N 1
ATOM 3446 C CA . VAL B 1 198 ? -12.398 15.922 3.025 1 93.62 198 VAL B CA 1
ATOM 3447 C C . VAL B 1 198 ? -12.578 16.516 1.628 1 93.62 198 VAL B C 1
ATOM 3449 O O . VAL B 1 198 ? -11.594 16.734 0.913 1 93.62 198 VAL B O 1
ATOM 3452 N N . THR B 1 199 ? -13.805 16.891 1.3 1 92.81 199 THR B N 1
ATOM 3453 C CA . THR B 1 199 ? -14.062 17.359 -0.057 1 92.81 199 THR B CA 1
ATOM 3454 C C . THR B 1 199 ? -14.359 18.859 -0.063 1 92.81 199 THR B C 1
ATOM 3456 O O . THR B 1 199 ? -14.344 19.5 -1.12 1 92.81 199 THR B O 1
ATOM 3459 N N . SER B 1 200 ? -14.57 19.375 1.097 1 91.88 200 SER B N 1
ATOM 3460 C CA . SER B 1 200 ? -14.984 20.766 1.168 1 91.88 200 SER B CA 1
ATOM 3461 C C . SER B 1 200 ? -13.789 21.719 1.117 1 91.88 200 SER B C 1
ATOM 3463 O O . SER B 1 200 ? -13.938 22.906 0.847 1 91.88 200 SER B O 1
ATOM 3465 N N . ILE B 1 201 ? -12.641 21.266 1.475 1 91.62 201 ILE B N 1
ATOM 3466 C CA . ILE B 1 201 ? -11.406 22.047 1.436 1 91.62 201 ILE B CA 1
ATOM 3467 C C . ILE B 1 201 ? -10.477 21.484 0.364 1 91.62 201 ILE B C 1
ATOM 3469 O O . ILE B 1 201 ? -10.086 20.312 0.414 1 91.62 201 ILE B O 1
ATOM 3473 N N . GLN B 1 202 ? -10.188 22.266 -0.601 1 90.31 202 GLN B N 1
ATOM 3474 C CA . GLN B 1 202 ? -9.328 21.844 -1.699 1 90.31 202 GLN B CA 1
ATOM 3475 C C . GLN B 1 202 ? -8.062 22.703 -1.771 1 90.31 202 GLN B C 1
ATOM 3477 O O . GLN B 1 202 ? -8.141 23.922 -1.75 1 90.31 202 GLN B O 1
ATOM 3482 N N . THR B 1 203 ? -6.945 22.062 -1.783 1 87.88 203 THR B N 1
ATOM 3483 C CA . THR B 1 203 ? -5.684 22.75 -1.996 1 87.88 203 THR B CA 1
ATOM 3484 C C . THR B 1 203 ? -5.477 23.062 -3.477 1 87.88 203 THR B C 1
ATOM 3486 O O . THR B 1 203 ? -6.234 22.594 -4.324 1 87.88 203 THR B O 1
ATOM 3489 N N . PHE B 1 204 ? -4.461 23.906 -3.664 1 81.88 204 PHE B N 1
ATOM 3490 C CA . PHE B 1 204 ? -4.074 24.234 -5.031 1 81.88 204 PHE B CA 1
ATOM 3491 C C . PHE B 1 204 ? -3.756 22.969 -5.82 1 81.88 204 PHE B C 1
ATOM 3493 O O . PHE B 1 204 ? -4.27 22.781 -6.922 1 81.88 204 PHE B O 1
ATOM 3500 N N . TYR B 1 205 ? -3.014 22.047 -5.254 1 84.38 205 TYR B N 1
ATOM 3501 C CA . TYR B 1 205 ? -2.605 20.812 -5.91 1 84.38 205 TYR B CA 1
ATOM 3502 C C . TYR B 1 205 ? -3.807 19.906 -6.164 1 84.38 205 TYR B C 1
ATOM 3504 O O . TYR B 1 205 ? -3.914 19.281 -7.227 1 84.38 205 TYR B O 1
ATOM 3512 N N . GLU B 1 206 ? -4.645 19.859 -5.176 1 90.44 206 GLU B N 1
ATOM 3513 C CA . GLU B 1 206 ? -5.816 19 -5.305 1 90.44 206 GLU B CA 1
ATOM 3514 C C . GLU B 1 206 ? -6.695 19.422 -6.473 1 90.44 206 GLU B C 1
ATOM 3516 O O . GLU B 1 206 ? -7.188 18.594 -7.234 1 90.44 206 GLU B O 1
ATOM 3521 N N . LYS B 1 207 ? -6.848 20.719 -6.664 1 91.12 207 LYS B N 1
ATOM 3522 C CA . LYS B 1 207 ? -7.641 21.234 -7.773 1 91.12 207 LYS B CA 1
ATOM 3523 C C . LYS B 1 207 ? -7.055 20.797 -9.117 1 91.12 207 LYS B C 1
ATOM 3525 O O . LYS B 1 207 ? -7.793 20.422 -10.031 1 91.12 207 LYS B O 1
ATOM 3530 N N . GLN B 1 208 ? -5.766 20.812 -9.148 1 92.25 208 GLN B N 1
ATOM 3531 C CA . GLN B 1 208 ? -5.086 20.406 -10.367 1 92.25 208 GLN B CA 1
ATOM 3532 C C . GLN B 1 208 ? -5.32 18.922 -10.664 1 92.25 208 GLN B C 1
ATOM 3534 O O . GLN B 1 208 ? -5.547 18.547 -11.812 1 92.25 208 GLN B O 1
ATOM 3539 N N . TYR B 1 209 ? -5.293 18.094 -9.664 1 91.56 209 TYR B N 1
ATOM 3540 C CA . TYR B 1 209 ? -5.496 16.656 -9.828 1 91.56 209 TYR B CA 1
ATOM 3541 C C . TYR B 1 209 ? -6.922 16.359 -10.266 1 91.56 209 TYR B C 1
ATOM 3543 O O . TYR B 1 209 ? -7.148 15.477 -11.102 1 91.56 209 TYR B O 1
ATOM 3551 N N . LEU B 1 210 ? -7.828 17.078 -9.719 1 91.88 210 LEU B N 1
ATOM 3552 C CA . LEU B 1 210 ? -9.242 16.875 -10.031 1 91.88 210 LEU B CA 1
ATOM 3553 C C . LEU B 1 210 ? -9.539 17.25 -11.477 1 91.88 210 LEU B C 1
ATOM 3555 O O . LEU B 1 210 ? -10.383 16.625 -12.125 1 91.88 210 LEU B O 1
ATOM 3559 N N . GLU B 1 211 ? -8.797 18.203 -12.008 1 93 211 GLU B N 1
ATOM 3560 C CA . GLU B 1 211 ? -8.992 18.656 -13.383 1 93 211 GLU B CA 1
ATOM 3561 C C . GLU B 1 211 ? -8.695 17.531 -14.375 1 93 211 GLU B C 1
ATOM 3563 O O . GLU B 1 211 ? -9.289 17.469 -15.453 1 93 211 GLU B O 1
ATOM 3568 N N . ILE B 1 212 ? -7.809 16.609 -14.023 1 93.62 212 ILE B N 1
ATOM 3569 C CA . ILE B 1 212 ? -7.457 15.508 -14.914 1 93.62 212 ILE B CA 1
ATOM 3570 C C . ILE B 1 212 ? -8.07 14.211 -14.406 1 93.62 212 ILE B C 1
ATOM 3572 O O . ILE B 1 212 ? -7.578 13.117 -14.711 1 93.62 212 ILE B O 1
ATOM 3576 N N . ASN B 1 213 ? -8.984 14.32 -13.531 1 92.19 213 ASN B N 1
ATOM 3577 C CA . ASN B 1 213 ? -9.789 13.227 -13.016 1 92.19 213 ASN B CA 1
ATOM 3578 C C . ASN B 1 213 ? -8.938 12.211 -12.258 1 92.19 213 ASN B C 1
ATOM 3580 O O . ASN B 1 213 ? -9.18 11.008 -12.344 1 92.19 213 ASN B O 1
ATOM 3584 N N . LYS B 1 214 ? -7.922 12.695 -11.68 1 94.56 214 LYS B N 1
ATOM 3585 C CA . LYS B 1 214 ? -7.117 11.836 -10.82 1 94.56 214 LYS B CA 1
ATOM 3586 C C . LYS B 1 214 ? -7.828 11.547 -9.5 1 94.56 214 LYS B C 1
ATOM 3588 O O . LYS B 1 214 ? -8.359 12.453 -8.859 1 94.56 214 LYS B O 1
ATOM 3593 N N . PRO B 1 215 ? -7.871 10.305 -9.109 1 95.5 215 PRO B N 1
ATOM 3594 C CA . PRO B 1 215 ? -8.539 10 -7.844 1 95.5 215 PRO B CA 1
ATOM 3595 C C . PRO B 1 215 ? -7.832 10.617 -6.641 1 95.5 215 PRO B C 1
ATOM 3597 O O . PRO B 1 215 ? -6.598 10.656 -6.598 1 95.5 215 PRO B O 1
ATOM 3600 N N . ILE B 1 216 ? -8.609 11.18 -5.715 1 96.94 216 ILE B N 1
ATOM 3601 C CA . ILE B 1 216 ? -8.125 11.602 -4.406 1 96.94 216 ILE B CA 1
ATOM 3602 C C . ILE B 1 216 ? -8.578 10.602 -3.342 1 96.94 216 ILE B C 1
ATOM 3604 O O . ILE B 1 216 ? -9.766 10.266 -3.266 1 96.94 216 ILE B O 1
ATOM 3608 N N . THR B 1 217 ? -7.664 10.109 -2.594 1 97.88 217 THR B N 1
ATOM 3609 C CA . THR B 1 217 ? -7.969 9.078 -1.606 1 97.88 217 THR B CA 1
ATOM 3610 C C . THR B 1 217 ? -7.906 9.648 -0.193 1 97.88 217 THR B C 1
ATOM 3612 O O . THR B 1 217 ? -7.363 10.734 0.021 1 97.88 217 THR B O 1
ATOM 3615 N N . TYR B 1 218 ? -8.57 8.961 0.749 1 98.19 218 TYR B N 1
ATOM 3616 C CA . TYR B 1 218 ? -8.609 9.391 2.143 1 98.19 218 TYR B CA 1
ATOM 3617 C C . TYR B 1 218 ? -8.633 8.195 3.084 1 98.19 218 TYR B C 1
ATOM 3619 O O . TYR B 1 218 ? -9.336 7.211 2.832 1 98.19 218 TYR B O 1
ATOM 3627 N N . ILE B 1 219 ? -7.82 8.242 4.121 1 98.75 219 ILE B N 1
ATOM 3628 C CA . ILE B 1 219 ? -7.82 7.27 5.207 1 98.75 219 ILE B CA 1
ATOM 3629 C C . ILE B 1 219 ? -7.922 7.988 6.547 1 98.75 219 ILE B C 1
ATOM 3631 O O . ILE B 1 219 ? -7.223 8.977 6.785 1 98.75 219 ILE B O 1
ATOM 3635 N N . GLN B 1 220 ? -8.812 7.609 7.367 1 98.69 220 GLN B N 1
ATOM 3636 C CA . GLN B 1 220 ? -8.883 7.984 8.773 1 98.69 220 GLN B CA 1
ATOM 3637 C C . GLN B 1 220 ? -8.586 6.793 9.68 1 98.69 220 GLN B C 1
ATOM 3639 O O . GLN B 1 220 ? -9.172 5.719 9.516 1 98.69 220 GLN B O 1
ATOM 3644 N N . PHE B 1 221 ? -7.602 6.98 10.562 1 98.75 221 PHE B N 1
ATOM 3645 C CA . PHE B 1 221 ? -7.223 5.824 11.359 1 98.75 221 PHE B CA 1
ATOM 3646 C C . PHE B 1 221 ? -6.703 6.258 12.727 1 98.75 221 PHE B C 1
ATOM 3648 O O . PHE B 1 221 ? -6.492 7.449 12.969 1 98.75 221 PHE B O 1
ATOM 3655 N N . LYS B 1 222 ? -6.598 5.305 13.672 1 98.75 222 LYS B N 1
ATOM 3656 C CA . LYS B 1 222 ? -6.012 5.461 15 1 98.75 222 LYS B CA 1
ATOM 3657 C C . LYS B 1 222 ? -4.785 4.566 15.172 1 98.75 222 LYS B C 1
ATOM 3659 O O . LYS B 1 222 ? -4.781 3.418 14.727 1 98.75 222 LYS B O 1
ATOM 3664 N N . ILE B 1 223 ? -3.793 5.145 15.695 1 98.25 223 ILE B N 1
ATOM 3665 C CA . ILE B 1 223 ? -2.602 4.363 16 1 98.25 223 ILE B CA 1
ATOM 3666 C C . ILE B 1 223 ? -2.791 3.621 17.312 1 98.25 223 ILE B C 1
ATOM 3668 O O . ILE B 1 223 ? -3.092 4.238 18.344 1 98.25 223 ILE B O 1
ATOM 3672 N N . LYS B 1 224 ? -2.631 2.307 17.359 1 95.25 224 LYS B N 1
ATOM 3673 C CA . LYS B 1 224 ? -2.814 1.481 18.547 1 95.25 224 LYS B CA 1
ATOM 3674 C C . LYS B 1 224 ? -1.506 1.33 19.312 1 95.25 224 LYS B C 1
ATOM 3676 O O . LYS B 1 224 ? -0.423 1.388 18.734 1 95.25 224 LYS B O 1
#

Radius of gyration: 26.58 Å; Cα c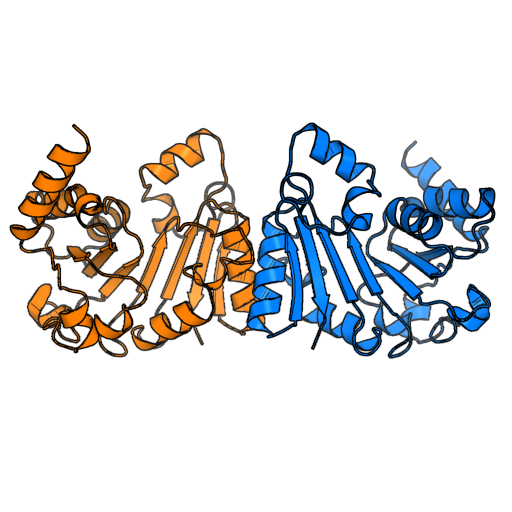ontacts (8 Å, |Δi|>4): 937; chains: 2; bounding box: 40×78×56 Å

pLDDT: mean 95.09, std 6.24, range [53.91, 98.94]

Organism: Flavobacterium indicum (strain DSM 17447 / CIP 109464 / GPTSA100-9) (NCBI:txid1094466)